Protein AF-A0A3M2F1S0-F1 (afdb_monomer_lite)

Sequence (402 aa):
MYQPVRNQTVLQVATPSKQNGSNERADIARHLLVAPEKCSYERPAGMLGVTILYRRIRRIIRAQSELKNELHALLIQVQPQLVRFCRENFPQWILLLLMKYPTAAKLGRASIKRISAIPFISSARARTLKEEAKNSVGALQDSFTETAISCLARSILEHQKEIDELKKKLIGFWEPRRPFHILISIPAFGKWSAAAFLSEICTIFRFHSGSALVAYSGVDPIEEQSGDMTIRKGISHRGNSEIRAILYPVILAAIKFNPVIREFYTRLRAAGKPHKVAVTAAMNKMLRIVYACMVTEQDFDPEYAKRFSGTDTVVAAADSCAESTTEDAKDFRDTVLPPVTITAPVTRRQARKRRETALTRSLRDQRLTSQRREPTRAGRAAPVPPLLKSWLSLRETASEKT

Secondary structure (DSSP, 8-state):
--PPP--------PPPP---TTTHHHHHHHHHHH-GGG------HHHHHHHHHHHHHHHHHHHHHHHHHHHHHHHHHH-HHHHTT-SS---HHHHHHHHH--SHHHHHHS-HHHHHTSTT--HHHHHHHHHHHHT-------HHHHHHHHHHHHHHHHHHHHHHHHHHHHHHHHTTSHHHHHHHHSTT--HHHHHHHHHHH--GGG-SSHHHHHHHHT-SEEEEEETTEEEEEEE-TTS-HHHHHHHHHHHHHHHHH-HHHHHHHHHHHHTT--HHHHHHHHHHHHHHHHHHHHHHTPPP-TTHHHHHHTHHHHHHHHTTS--S------S-----PPP--------HHHHHHHHHHHHHHHHHHHHHHHHT----------PPPTTHHHHHHHHHTTSS--

pLDDT: mean 74.88, std 23.9, range [23.7, 97.62]

Foldseek 3Di:
DDDDDDPDDDDDDDDDDDDDPVCVVVVVVVVCVVCVPPDPPDQPPVLLVLLVLLVVLVVLVVVLVVLLVVLLVLCCQFPVVCNVVDVPHDDLLNLVCLLQQVGLVSLLPDDLVVSCVRPPAHSVNSVVSNVCSVVDPRNDDDPVSSVSSNVSSVSSVVSVVVSVVSLVVLLVVCVVDLLLQQQVLQQLDDSSLSSSLCSVVVALVSAPALVSQCVQQQLDWDWDDDPPDTDTDHTGPPHDPSNVVSLLSSLVRCCVTPPLLVVQLVVCVVVVHDNVNSSSVSSSVVSRQSSVCRVVSHHDDSCVVVVCVVVVVVVVVVVVPPPDDDDDDPDDPDDPPDPPDPPDPDPPVVVVVVVVVVVVVVVVVVVVVVVVPDDDDDDDDDDDDPVVVVVVVVVVVVPPDD

Radius of gyration: 35.15 Å; chains: 1; bounding box: 82×96×93 Å

Structure (mmCIF, N/CA/C/O backbone):
data_AF-A0A3M2F1S0-F1
#
_entry.id   AF-A0A3M2F1S0-F1
#
loop_
_atom_site.group_PDB
_atom_site.id
_atom_site.type_symbol
_atom_site.label_atom_id
_atom_site.label_alt_id
_atom_site.label_comp_id
_atom_site.label_asym_id
_atom_site.label_entity_id
_atom_site.label_seq_id
_atom_site.pdbx_PDB_ins_code
_atom_site.Cartn_x
_atom_site.Cartn_y
_atom_site.Cartn_z
_atom_site.occupancy
_atom_site.B_iso_or_equiv
_atom_site.auth_seq_id
_atom_site.auth_comp_id
_atom_site.auth_asym_id
_atom_site.auth_atom_id
_atom_site.pdbx_PDB_model_num
ATOM 1 N N . MET A 1 1 ? 12.925 23.290 -21.822 1.00 30.75 1 MET A N 1
ATOM 2 C CA . MET A 1 1 ? 13.580 22.714 -23.014 1.00 30.75 1 MET A CA 1
ATOM 3 C C . MET A 1 1 ? 14.938 22.196 -22.576 1.00 30.75 1 MET A C 1
ATOM 5 O O . MET A 1 1 ? 15.777 23.006 -22.220 1.00 30.75 1 MET A O 1
ATOM 9 N N . TYR A 1 2 ? 15.121 20.881 -22.475 1.00 29.50 2 TYR A N 1
ATOM 10 C CA . TYR A 1 2 ? 16.401 20.277 -22.095 1.00 29.50 2 TYR A CA 1
ATOM 11 C C . TYR A 1 2 ? 16.720 19.236 -23.165 1.00 29.50 2 TYR A C 1
ATOM 13 O O . TYR A 1 2 ? 15.999 18.248 -23.278 1.00 29.50 2 TYR A O 1
ATOM 21 N N . GLN A 1 3 ? 17.712 19.509 -24.011 1.00 23.70 3 GLN A N 1
ATOM 22 C CA . GLN A 1 3 ? 18.195 18.544 -24.998 1.00 23.70 3 GLN A CA 1
ATOM 23 C C . GLN A 1 3 ? 19.346 17.737 -24.383 1.00 23.70 3 GLN A C 1
ATOM 25 O O . GLN A 1 3 ? 20.269 18.348 -23.842 1.00 23.70 3 GLN A O 1
ATOM 30 N N . PRO A 1 4 ? 19.326 16.394 -24.432 1.00 31.53 4 PRO A N 1
ATOM 31 C CA . PRO A 1 4 ? 20.423 15.591 -23.918 1.00 31.53 4 PRO A CA 1
ATOM 32 C C . PRO A 1 4 ? 21.479 15.341 -25.003 1.00 31.53 4 PRO A C 1
ATOM 34 O O . PRO A 1 4 ? 21.177 14.905 -26.115 1.00 31.53 4 PRO A O 1
ATOM 37 N N . VAL A 1 5 ? 22.735 15.597 -24.645 1.00 29.67 5 VAL A N 1
ATOM 38 C CA . VAL A 1 5 ? 23.924 15.307 -25.453 1.00 29.67 5 VAL A CA 1
ATOM 39 C C . VAL A 1 5 ? 24.075 13.787 -25.603 1.00 29.67 5 VAL A C 1
ATOM 41 O O . VAL A 1 5 ? 24.155 13.052 -24.618 1.00 29.67 5 VAL A O 1
ATOM 44 N N . ARG A 1 6 ? 24.084 13.306 -26.853 1.00 27.22 6 ARG A N 1
ATOM 45 C CA . ARG A 1 6 ? 24.353 11.907 -27.221 1.00 27.22 6 ARG A CA 1
ATOM 46 C C . ARG A 1 6 ? 25.853 11.628 -27.107 1.00 27.22 6 ARG A C 1
ATOM 48 O O . ARG A 1 6 ? 26.599 11.965 -28.017 1.00 27.22 6 ARG A O 1
ATOM 55 N N . ASN A 1 7 ? 26.284 10.934 -26.058 1.00 29.55 7 ASN A N 1
ATOM 56 C CA . ASN A 1 7 ? 27.637 10.375 -26.021 1.00 29.55 7 ASN A CA 1
ATOM 57 C C . ASN A 1 7 ? 27.650 8.997 -26.697 1.00 29.55 7 ASN A C 1
ATOM 59 O O . ASN A 1 7 ? 27.386 7.965 -26.080 1.00 29.55 7 ASN A O 1
ATOM 63 N N . GLN A 1 8 ? 27.923 9.008 -28.003 1.00 32.00 8 GLN A N 1
ATOM 64 C CA . GLN A 1 8 ? 28.263 7.837 -28.807 1.00 32.00 8 GLN A CA 1
ATOM 65 C C . GLN A 1 8 ? 29.759 7.544 -28.668 1.00 32.00 8 GLN A C 1
ATOM 67 O O . GLN A 1 8 ? 30.562 8.116 -29.397 1.00 32.00 8 GLN A O 1
ATOM 72 N N . THR A 1 9 ? 30.164 6.654 -27.762 1.00 28.80 9 THR A N 1
ATOM 73 C CA . THR A 1 9 ? 31.431 5.914 -27.925 1.00 28.80 9 THR A CA 1
ATOM 74 C C . THR A 1 9 ? 31.451 4.698 -27.002 1.00 28.80 9 THR A C 1
ATOM 76 O O . THR A 1 9 ? 31.612 4.821 -25.792 1.00 28.80 9 THR A O 1
ATOM 79 N N . VAL A 1 10 ? 31.278 3.502 -27.568 1.00 32.34 10 VAL A N 1
ATOM 80 C CA . VAL A 1 10 ? 31.532 2.233 -26.870 1.00 32.34 10 VAL A CA 1
ATOM 81 C C . VAL A 1 10 ? 32.625 1.510 -27.645 1.00 32.34 10 VAL A C 1
ATOM 83 O O . VAL A 1 10 ? 32.354 0.825 -28.625 1.00 32.34 10 VAL A O 1
ATOM 86 N N . LEU A 1 11 ? 33.870 1.703 -27.211 1.00 27.50 11 LEU A N 1
ATOM 87 C CA . LEU A 1 11 ? 34.992 0.846 -27.583 1.00 27.50 11 LEU A CA 1
ATOM 88 C C . LEU A 1 11 ? 35.049 -0.343 -26.617 1.00 27.50 11 LEU A C 1
ATOM 90 O O . LEU A 1 11 ? 34.961 -0.179 -25.397 1.00 27.50 11 LEU A O 1
ATOM 94 N N . GLN A 1 12 ? 35.178 -1.538 -27.194 1.00 37.41 12 GLN A N 1
ATOM 95 C CA . GLN A 1 12 ? 35.422 -2.803 -26.506 1.00 37.41 12 GLN A CA 1
ATOM 96 C C . GLN A 1 12 ? 36.679 -2.703 -25.634 1.00 37.41 12 GLN A C 1
ATOM 98 O O . GLN A 1 12 ? 37.753 -2.396 -26.142 1.00 37.41 12 GLN A O 1
ATOM 103 N N . VAL A 1 13 ? 36.573 -3.016 -24.339 1.00 29.27 13 VAL A N 1
ATOM 104 C CA . VAL A 1 13 ? 37.748 -3.294 -23.499 1.00 29.27 13 VAL A CA 1
ATOM 105 C C . VAL A 1 13 ? 37.464 -4.522 -22.640 1.00 29.27 13 VAL A C 1
ATOM 107 O O . VAL A 1 13 ? 36.445 -4.604 -21.955 1.00 29.27 13 VAL A O 1
ATOM 110 N N . ALA A 1 14 ? 38.367 -5.495 -22.745 1.00 29.36 14 ALA A N 1
ATOM 111 C CA . ALA A 1 14 ? 38.316 -6.809 -22.128 1.00 29.36 14 ALA A CA 1
ATOM 112 C C . ALA A 1 14 ? 38.226 -6.749 -20.593 1.00 29.36 14 ALA A C 1
ATOM 114 O O . ALA A 1 14 ? 38.975 -6.034 -19.931 1.00 29.36 14 ALA A O 1
ATOM 115 N N . THR A 1 15 ? 37.333 -7.556 -20.019 1.00 30.38 15 THR A N 1
ATOM 116 C CA . THR A 1 15 ? 37.289 -7.826 -18.576 1.00 30.38 15 THR A CA 1
ATOM 117 C C . THR A 1 15 ? 38.458 -8.734 -18.173 1.00 30.38 15 THR A C 1
ATOM 119 O O . THR A 1 15 ? 38.636 -9.773 -18.816 1.00 30.38 15 THR A O 1
ATOM 122 N N . PRO A 1 16 ? 39.228 -8.420 -17.114 1.00 31.53 16 PRO A N 1
ATOM 123 C CA . PRO A 1 16 ? 40.319 -9.280 -16.667 1.00 31.53 16 PRO A CA 1
ATOM 124 C C . PRO A 1 16 ? 39.788 -10.590 -16.062 1.00 31.53 16 PRO A C 1
ATOM 126 O O . PRO A 1 16 ? 38.737 -10.640 -15.421 1.00 31.53 16 PRO A O 1
ATOM 129 N N . SER A 1 17 ? 40.522 -11.674 -16.313 1.00 32.72 17 SER A N 1
ATOM 130 C CA . SER A 1 17 ? 40.186 -13.052 -15.951 1.00 32.72 17 SER A CA 1
ATOM 131 C C . SER A 1 17 ? 40.173 -13.309 -14.437 1.00 32.72 17 SER A C 1
ATOM 133 O O . SER A 1 17 ? 41.079 -12.891 -13.721 1.00 32.72 17 SER A O 1
ATOM 135 N N . LYS A 1 18 ? 39.182 -14.093 -13.987 1.00 42.81 18 LYS A N 1
ATOM 136 C CA . LYS A 1 18 ? 38.964 -14.581 -12.612 1.00 42.81 18 LYS A CA 1
ATOM 137 C C . LYS A 1 18 ? 40.191 -15.299 -12.018 1.00 42.81 18 LYS A C 1
ATOM 139 O O . LYS A 1 18 ? 40.391 -16.474 -12.321 1.00 42.81 18 LYS A O 1
ATOM 144 N N . GLN A 1 19 ? 40.925 -14.669 -11.095 1.00 35.66 19 GLN A N 1
ATOM 145 C CA . GLN A 1 19 ? 41.712 -15.365 -10.062 1.00 35.66 19 GLN A CA 1
ATOM 146 C C . GLN A 1 19 ? 41.721 -14.578 -8.730 1.00 35.66 19 GLN A C 1
ATOM 148 O O . GLN A 1 19 ? 42.101 -13.415 -8.688 1.00 35.66 19 GLN A O 1
ATOM 153 N N . ASN A 1 20 ? 41.367 -15.276 -7.641 1.00 37.38 20 ASN A N 1
ATOM 154 C CA . ASN A 1 20 ? 41.514 -14.932 -6.212 1.00 37.38 20 ASN A CA 1
ATOM 155 C C . ASN A 1 20 ? 40.611 -13.829 -5.604 1.00 37.38 20 ASN A C 1
ATOM 157 O O . ASN A 1 20 ? 40.933 -12.643 -5.572 1.00 37.38 20 ASN A O 1
ATOM 161 N N . GLY A 1 21 ? 39.537 -14.272 -4.934 1.00 45.00 21 GLY A N 1
ATOM 162 C CA . GLY A 1 21 ? 38.494 -13.453 -4.292 1.00 45.00 21 GLY A CA 1
ATOM 163 C C . GLY A 1 21 ? 38.884 -12.563 -3.097 1.00 45.00 21 GLY A C 1
ATOM 164 O O . GLY A 1 21 ? 37.991 -11.982 -2.484 1.00 45.00 21 GLY A O 1
ATOM 165 N N . SER A 1 22 ? 40.170 -12.415 -2.748 1.00 45.88 22 SER A N 1
ATOM 166 C CA . SER A 1 22 ? 40.617 -11.366 -1.806 1.00 45.88 22 SER A CA 1
ATOM 167 C C . SER A 1 22 ? 41.151 -10.119 -2.522 1.00 45.88 22 SER A C 1
ATOM 169 O O . SER A 1 22 ? 41.018 -9.020 -1.986 1.00 45.88 22 SER A O 1
ATOM 171 N N . ASN A 1 23 ? 41.680 -10.267 -3.742 1.00 51.41 23 ASN A N 1
ATOM 172 C CA . ASN A 1 23 ? 42.162 -9.150 -4.558 1.00 51.41 23 ASN A CA 1
ATOM 173 C C . ASN A 1 23 ? 41.047 -8.503 -5.381 1.00 51.41 23 ASN A C 1
ATOM 175 O O . ASN A 1 23 ? 41.140 -7.321 -5.672 1.00 51.41 23 ASN A O 1
ATOM 179 N N . GLU A 1 24 ? 39.940 -9.203 -5.647 1.00 52.03 24 GLU A N 1
ATOM 180 C CA . GLU A 1 24 ? 38.821 -8.659 -6.434 1.00 52.03 24 GLU A CA 1
ATOM 181 C C . GLU A 1 24 ? 38.264 -7.350 -5.864 1.00 52.03 24 GLU A C 1
ATOM 183 O O . GLU A 1 24 ? 37.972 -6.426 -6.611 1.00 52.03 24 GLU A O 1
ATOM 188 N N . ARG A 1 25 ? 38.151 -7.218 -4.536 1.00 48.34 25 ARG A N 1
ATOM 189 C CA . ARG A 1 25 ? 37.677 -5.966 -3.919 1.00 48.34 25 ARG A CA 1
ATOM 190 C C . ARG A 1 25 ? 38.684 -4.833 -4.081 1.00 48.34 25 ARG A C 1
ATOM 192 O O . ARG A 1 25 ? 38.276 -3.702 -4.326 1.00 48.34 25 ARG A O 1
ATOM 199 N N . ALA A 1 26 ? 39.972 -5.138 -3.942 1.00 63.28 26 ALA A N 1
ATOM 200 C CA . ALA A 1 26 ? 41.049 -4.171 -4.115 1.00 63.28 26 ALA A CA 1
ATOM 201 C C . ALA A 1 26 ? 41.192 -3.759 -5.584 1.00 63.28 26 ALA A C 1
ATOM 203 O O . ALA A 1 26 ? 41.406 -2.588 -5.865 1.00 63.28 26 ALA A O 1
ATOM 204 N N . ASP A 1 27 ? 40.997 -4.686 -6.516 1.00 62.75 27 ASP A N 1
ATOM 205 C CA . ASP A 1 27 ? 41.096 -4.445 -7.951 1.00 62.75 27 ASP A CA 1
ATOM 206 C C . ASP A 1 27 ? 39.855 -3.733 -8.492 1.00 62.75 27 ASP A C 1
ATOM 208 O O . ASP A 1 27 ? 39.990 -2.823 -9.304 1.00 62.75 27 ASP A O 1
ATOM 212 N N . ILE A 1 28 ? 38.657 -4.033 -7.973 1.00 65.25 28 ILE A N 1
ATOM 213 C CA . ILE A 1 28 ? 37.450 -3.231 -8.220 1.00 65.25 28 ILE A CA 1
ATOM 214 C C . ILE A 1 28 ? 37.633 -1.821 -7.646 1.00 65.25 28 ILE A C 1
ATOM 216 O O . ILE A 1 28 ? 37.338 -0.850 -8.334 1.00 65.25 28 ILE A O 1
ATOM 220 N N . ALA A 1 29 ? 38.147 -1.680 -6.419 1.00 66.44 29 ALA A N 1
ATOM 221 C CA . ALA A 1 29 ? 38.406 -0.370 -5.820 1.00 66.44 29 ALA A CA 1
ATOM 222 C C . ALA A 1 29 ? 39.455 0.429 -6.614 1.00 66.44 29 ALA A C 1
ATOM 224 O O . ALA A 1 29 ? 39.229 1.597 -6.911 1.00 66.44 29 ALA A O 1
ATOM 225 N N . ARG A 1 30 ? 40.558 -0.203 -7.036 1.00 70.12 30 ARG A N 1
ATOM 226 C CA . ARG A 1 30 ? 41.565 0.401 -7.926 1.00 70.12 30 ARG A CA 1
ATOM 227 C C . ARG A 1 30 ? 40.962 0.783 -9.271 1.00 70.12 30 ARG A C 1
ATOM 229 O O . ARG A 1 30 ? 41.201 1.887 -9.738 1.00 70.12 30 ARG A O 1
ATOM 236 N N . HIS A 1 31 ? 40.140 -0.076 -9.870 1.00 69.19 31 HIS A N 1
ATOM 237 C CA . HIS A 1 31 ? 39.463 0.234 -11.126 1.00 69.19 31 HIS A CA 1
ATOM 238 C C . HIS A 1 31 ? 38.516 1.436 -10.974 1.00 69.19 31 HIS A C 1
ATOM 240 O O . HIS A 1 31 ? 38.506 2.309 -11.842 1.00 69.19 31 HIS A O 1
ATOM 246 N N . LEU A 1 32 ? 37.759 1.519 -9.878 1.00 65.38 32 LEU A N 1
ATOM 247 C CA . LEU A 1 32 ? 36.879 2.657 -9.592 1.00 65.38 32 LEU A CA 1
ATOM 248 C C . LEU A 1 32 ? 37.662 3.960 -9.365 1.00 65.38 32 LEU A C 1
ATOM 250 O O . LEU A 1 32 ? 37.178 5.021 -9.744 1.00 65.38 32 LEU A O 1
ATOM 254 N N . LEU A 1 33 ? 38.871 3.881 -8.797 1.00 71.25 33 LEU A N 1
ATOM 255 C CA . LEU A 1 33 ? 39.769 5.029 -8.617 1.00 71.25 33 LEU A CA 1
ATOM 256 C C . LEU A 1 33 ? 40.434 5.480 -9.929 1.00 71.25 33 LEU A C 1
ATOM 258 O O . LEU A 1 33 ? 40.640 6.672 -10.122 1.00 71.25 33 LEU A O 1
ATOM 262 N N . VAL A 1 34 ? 40.763 4.544 -10.826 1.00 73.25 34 VAL A N 1
ATOM 263 C CA . VAL A 1 34 ? 41.435 4.819 -12.113 1.00 73.25 34 VAL A CA 1
ATOM 264 C C . VAL A 1 34 ? 40.452 5.276 -13.199 1.00 73.25 34 VAL A C 1
ATOM 266 O O . VAL A 1 34 ? 40.837 6.009 -14.103 1.00 73.25 34 VAL A O 1
ATOM 269 N N . ALA A 1 35 ? 39.179 4.879 -13.118 1.00 59.12 35 ALA A N 1
ATOM 270 C CA . ALA A 1 35 ? 38.134 5.262 -14.071 1.00 59.12 35 ALA A CA 1
ATOM 271 C C . ALA A 1 35 ? 36.944 5.967 -13.380 1.00 59.12 35 ALA A C 1
ATOM 273 O O . ALA A 1 35 ? 35.818 5.456 -13.442 1.00 59.12 35 ALA A O 1
ATOM 274 N N . PRO A 1 36 ? 37.153 7.140 -12.745 1.00 52.19 36 PRO A N 1
ATOM 275 C CA . PRO A 1 36 ? 36.093 7.863 -12.034 1.00 52.19 36 PRO A CA 1
ATOM 276 C C . PRO A 1 36 ? 34.950 8.306 -12.964 1.00 52.19 36 PRO A C 1
ATOM 278 O O . PRO A 1 36 ? 33.808 8.440 -12.528 1.00 52.19 36 PRO A O 1
ATOM 281 N N . GLU A 1 37 ? 35.222 8.458 -14.263 1.00 50.94 37 GLU A N 1
ATOM 282 C CA . GLU A 1 37 ? 34.259 8.951 -15.254 1.00 50.94 37 GLU A CA 1
ATOM 283 C C . GLU A 1 37 ? 33.132 7.960 -15.597 1.00 50.94 37 GLU A C 1
ATOM 285 O O . GLU A 1 37 ? 32.103 8.359 -16.137 1.00 50.94 37 GLU A O 1
ATOM 290 N N . LYS A 1 38 ? 33.277 6.662 -15.287 1.00 50.56 38 LYS A N 1
ATOM 291 C CA . LYS A 1 38 ? 32.332 5.626 -15.757 1.00 50.56 38 LYS A CA 1
ATOM 292 C C . LYS A 1 38 ? 31.234 5.253 -14.762 1.00 50.56 38 LYS A C 1
ATOM 294 O O . LYS A 1 38 ? 30.346 4.476 -15.109 1.00 50.56 38 LYS A O 1
ATOM 299 N N . CYS A 1 39 ? 31.259 5.789 -13.542 1.00 46.19 39 CYS A N 1
ATOM 300 C CA . CYS A 1 39 ? 30.258 5.472 -12.522 1.00 46.19 39 CYS A CA 1
ATOM 301 C C . CYS A 1 39 ? 29.799 6.714 -11.748 1.00 46.19 39 CYS A C 1
ATOM 303 O O . CYS A 1 39 ? 29.724 6.707 -10.520 1.00 46.19 39 CYS A O 1
ATOM 305 N N . SER A 1 40 ? 29.447 7.790 -12.452 1.00 42.00 40 SER A N 1
ATOM 306 C CA . SER A 1 40 ? 28.676 8.873 -11.842 1.00 42.00 40 SER A CA 1
ATOM 307 C C . SER A 1 40 ? 27.230 8.404 -11.647 1.00 42.00 40 SER A C 1
ATOM 309 O O . SER A 1 40 ? 26.343 8.562 -12.481 1.00 42.00 40 SER A O 1
ATOM 311 N N . TYR A 1 41 ? 26.961 7.789 -10.494 1.00 53.81 41 TYR A N 1
ATOM 312 C CA . TYR A 1 41 ? 25.603 7.461 -10.045 1.00 53.81 41 TYR A CA 1
ATOM 313 C C . TYR A 1 41 ? 24.877 8.714 -9.515 1.00 53.81 41 TYR A C 1
ATOM 315 O O . TYR A 1 41 ? 24.120 8.644 -8.542 1.00 53.81 41 TYR A O 1
ATOM 323 N N . GLU A 1 42 ? 25.115 9.876 -10.124 1.00 54.62 42 GLU A N 1
ATOM 324 C CA . GLU A 1 42 ? 24.559 11.139 -9.665 1.00 54.62 42 GLU A CA 1
ATOM 325 C C . GLU A 1 42 ? 23.055 11.144 -9.919 1.00 54.62 42 GLU A C 1
ATOM 327 O O . GLU A 1 42 ? 22.565 11.115 -11.049 1.00 54.62 42 GLU A O 1
ATOM 332 N N . ARG A 1 43 ? 22.283 11.136 -8.827 1.00 60.00 43 ARG A N 1
ATOM 333 C CA . ARG A 1 43 ? 20.874 11.497 -8.925 1.00 60.00 43 ARG A CA 1
ATOM 334 C C . ARG A 1 43 ? 20.837 12.989 -9.237 1.00 60.00 43 ARG A C 1
ATOM 336 O O . ARG A 1 43 ? 21.394 13.744 -8.442 1.00 60.00 43 ARG A O 1
ATOM 343 N N . PRO A 1 44 ? 20.181 13.426 -10.325 1.00 62.25 44 PRO A N 1
ATOM 344 C CA . PRO A 1 44 ? 20.077 14.847 -10.617 1.00 62.25 44 PRO A CA 1
ATOM 345 C C . PRO A 1 44 ? 19.468 15.545 -9.398 1.00 62.25 44 PRO A C 1
ATOM 347 O O . PRO A 1 44 ? 18.399 15.143 -8.927 1.00 62.25 44 PRO A O 1
ATOM 350 N N . ALA A 1 45 ? 20.167 16.548 -8.858 1.00 59.53 45 ALA A N 1
ATOM 351 C CA . ALA A 1 45 ? 19.854 17.155 -7.562 1.00 59.53 45 ALA A CA 1
ATOM 352 C C . ALA A 1 45 ? 18.385 17.616 -7.459 1.00 59.53 45 ALA A C 1
ATOM 354 O O . ALA A 1 45 ? 17.750 17.456 -6.416 1.00 59.53 45 ALA A O 1
ATOM 355 N N . GLY A 1 46 ? 17.799 18.064 -8.577 1.00 67.56 46 GLY A N 1
ATOM 356 C CA . GLY A 1 46 ? 16.394 18.476 -8.667 1.00 67.56 46 GLY A CA 1
ATOM 357 C C . GLY A 1 46 ? 15.354 17.367 -8.438 1.00 67.56 46 GLY A C 1
ATOM 358 O O . GLY A 1 46 ? 14.195 17.677 -8.178 1.00 67.56 46 GLY A O 1
ATOM 359 N N . MET A 1 47 ? 15.732 16.083 -8.495 1.00 77.38 47 MET A N 1
ATOM 360 C CA . MET A 1 47 ? 14.821 14.943 -8.287 1.00 77.38 47 MET A CA 1
ATOM 361 C C . MET A 1 47 ? 15.061 14.187 -6.972 1.00 77.38 47 MET A C 1
ATOM 363 O O . MET A 1 47 ? 14.324 13.258 -6.653 1.00 77.38 47 MET A O 1
ATOM 367 N N . LEU A 1 48 ? 16.043 14.580 -6.155 1.00 82.81 48 LEU A N 1
ATOM 368 C CA . LEU A 1 48 ? 16.285 13.910 -4.871 1.00 82.81 48 LEU A CA 1
ATOM 369 C C . LEU A 1 48 ? 15.108 14.100 -3.894 1.00 82.81 48 LEU A C 1
ATOM 371 O O . LEU A 1 48 ? 14.740 13.180 -3.158 1.00 82.81 48 LEU A O 1
ATOM 375 N N . GLY A 1 49 ? 14.484 15.283 -3.918 1.00 89.75 49 GLY A N 1
ATOM 376 C CA . GLY A 1 49 ? 13.382 15.643 -3.023 1.00 89.75 49 GLY A CA 1
ATOM 377 C C . GLY A 1 49 ? 12.170 14.713 -3.140 1.00 89.75 49 GLY A C 1
ATOM 378 O O . GLY A 1 49 ? 11.575 14.349 -2.125 1.00 89.75 49 GLY A O 1
ATOM 379 N N . VAL A 1 50 ? 11.842 14.248 -4.351 1.00 92.38 50 VAL A N 1
ATOM 380 C CA . VAL A 1 50 ? 10.722 13.312 -4.553 1.00 92.38 50 VAL A CA 1
ATOM 381 C C . VAL A 1 50 ? 11.022 11.922 -4.003 1.00 92.38 50 VAL A C 1
ATOM 383 O O . VAL A 1 50 ? 10.141 11.316 -3.392 1.00 92.38 50 VAL A O 1
ATOM 386 N N . THR A 1 51 ? 12.267 11.441 -4.108 1.00 92.50 51 THR A N 1
ATOM 387 C CA . THR A 1 51 ? 12.662 10.186 -3.455 1.00 92.50 51 THR A CA 1
ATOM 388 C C . THR A 1 51 ? 12.574 10.302 -1.934 1.00 92.50 51 THR A C 1
ATOM 390 O O . THR A 1 51 ? 12.069 9.396 -1.271 1.00 92.50 51 THR A O 1
ATOM 393 N N . ILE A 1 52 ? 13.038 11.420 -1.362 1.00 93.06 52 ILE A N 1
ATOM 394 C CA . ILE A 1 52 ? 12.973 11.668 0.088 1.00 93.06 52 ILE A CA 1
ATOM 395 C C . ILE A 1 52 ? 11.518 11.663 0.565 1.00 93.06 52 ILE A C 1
ATOM 397 O O . ILE A 1 52 ? 11.198 10.989 1.549 1.00 93.06 52 ILE A O 1
ATOM 401 N N . LEU A 1 53 ? 10.634 12.361 -0.153 1.00 94.88 53 LEU A N 1
ATOM 402 C CA . LEU A 1 53 ? 9.209 12.418 0.159 1.00 94.88 53 LEU A CA 1
ATOM 403 C C . LEU A 1 53 ? 8.555 11.032 0.076 1.00 94.88 53 LEU A C 1
ATOM 405 O O . LEU A 1 53 ? 7.890 10.613 1.022 1.00 94.88 53 LEU A O 1
ATOM 409 N N . TYR A 1 54 ? 8.800 10.273 -0.996 1.00 95.88 54 TYR A N 1
ATOM 410 C CA . TYR A 1 54 ? 8.300 8.902 -1.120 1.00 95.88 54 TYR A CA 1
ATOM 411 C C . TYR A 1 54 ? 8.770 8.011 0.046 1.00 95.88 54 TYR A C 1
ATOM 413 O O . TYR A 1 54 ? 7.962 7.335 0.689 1.00 95.88 54 TYR A O 1
ATOM 421 N N . ARG A 1 55 ? 10.058 8.063 0.403 1.00 94.69 55 ARG A N 1
ATOM 422 C CA . ARG A 1 55 ? 10.604 7.296 1.536 1.00 94.69 55 ARG A CA 1
ATOM 423 C C . ARG A 1 55 ? 10.058 7.752 2.886 1.00 94.69 55 ARG A C 1
ATOM 425 O O . ARG A 1 55 ? 9.957 6.942 3.807 1.00 94.69 55 ARG A O 1
ATOM 432 N N . ARG A 1 56 ? 9.702 9.030 3.041 1.00 95.94 56 ARG A N 1
ATOM 433 C CA . ARG A 1 56 ? 8.979 9.526 4.223 1.00 95.94 56 ARG A CA 1
ATOM 434 C C . ARG A 1 56 ? 7.583 8.913 4.295 1.00 95.94 56 ARG A C 1
ATOM 436 O O . ARG A 1 56 ? 7.266 8.331 5.327 1.00 95.94 56 ARG A O 1
ATOM 443 N N . ILE A 1 57 ? 6.815 8.934 3.203 1.00 96.75 57 ILE A N 1
ATOM 444 C CA . ILE A 1 57 ? 5.491 8.288 3.133 1.00 96.75 57 ILE A CA 1
ATOM 445 C C . ILE A 1 57 ? 5.594 6.810 3.528 1.00 96.75 57 ILE A C 1
ATOM 447 O O . ILE A 1 57 ? 4.809 6.319 4.335 1.00 96.75 57 ILE A O 1
ATOM 451 N N . ARG A 1 58 ? 6.603 6.093 3.019 1.00 95.88 58 ARG A N 1
ATOM 452 C CA . ARG A 1 58 ? 6.827 4.678 3.352 1.00 95.88 58 ARG A CA 1
ATOM 453 C C . ARG A 1 58 ? 7.113 4.444 4.834 1.00 95.88 58 ARG A C 1
ATOM 455 O O . ARG A 1 58 ? 6.623 3.461 5.380 1.00 95.88 58 ARG A O 1
ATOM 462 N N . ARG A 1 59 ? 7.854 5.339 5.491 1.00 96.06 59 ARG A N 1
ATOM 463 C CA . ARG A 1 59 ? 8.077 5.281 6.945 1.00 96.06 59 ARG A CA 1
ATOM 464 C C . ARG A 1 59 ? 6.788 5.517 7.731 1.00 96.06 59 ARG A C 1
ATOM 466 O O . ARG A 1 59 ? 6.511 4.747 8.639 1.00 96.06 59 ARG A O 1
ATOM 473 N N . ILE A 1 60 ? 5.980 6.502 7.335 1.00 96.56 60 ILE A N 1
ATOM 474 C CA . ILE A 1 60 ? 4.684 6.794 7.976 1.00 96.56 60 ILE A CA 1
ATOM 475 C C . ILE A 1 60 ? 3.731 5.598 7.833 1.00 96.56 60 ILE A C 1
ATOM 477 O O . ILE A 1 60 ? 3.076 5.220 8.795 1.00 96.56 60 ILE A O 1
ATOM 481 N N . ILE A 1 61 ? 3.701 4.934 6.670 1.00 95.44 61 ILE A N 1
ATOM 482 C CA . ILE A 1 61 ? 2.898 3.714 6.463 1.00 95.44 61 ILE A CA 1
ATOM 483 C C . ILE A 1 61 ? 3.338 2.581 7.407 1.00 95.44 61 ILE A C 1
ATOM 485 O O . ILE A 1 61 ? 2.488 1.884 7.964 1.00 95.44 61 ILE A O 1
ATOM 489 N N . ARG A 1 62 ? 4.652 2.382 7.592 1.00 94.62 62 ARG A N 1
ATOM 490 C CA . ARG A 1 62 ? 5.175 1.368 8.528 1.00 94.62 62 ARG A CA 1
ATOM 491 C C . ARG A 1 62 ? 4.796 1.701 9.973 1.00 94.62 62 ARG A C 1
ATOM 493 O O . ARG A 1 62 ? 4.181 0.861 10.618 1.00 94.62 62 ARG A O 1
ATOM 500 N N . ALA A 1 63 ? 5.029 2.940 10.411 1.00 94.75 63 ALA A N 1
ATOM 501 C CA . ALA A 1 63 ? 4.630 3.414 11.738 1.00 94.75 63 ALA A CA 1
ATOM 502 C C . ALA A 1 63 ? 3.116 3.263 11.974 1.00 94.75 63 ALA A C 1
ATOM 504 O O . ALA A 1 63 ? 2.688 2.766 13.008 1.00 94.75 63 ALA A O 1
ATOM 505 N N . GLN A 1 64 ? 2.278 3.587 10.982 1.00 94.94 64 GLN A N 1
ATOM 506 C CA . GLN A 1 64 ? 0.830 3.382 11.088 1.00 94.94 64 GLN A CA 1
ATOM 507 C C . GLN A 1 64 ? 0.468 1.896 11.253 1.00 94.94 64 GLN A C 1
ATOM 509 O O . GLN A 1 64 ? -0.495 1.569 11.942 1.00 94.94 64 GLN A O 1
ATOM 514 N N . SER A 1 65 ? 1.218 0.991 10.620 1.00 93.81 65 SER A N 1
ATOM 515 C CA . SER A 1 65 ? 0.989 -0.453 10.738 1.00 93.81 65 SER A CA 1
ATOM 516 C C . SER A 1 65 ? 1.335 -0.952 12.144 1.00 93.81 65 SER A C 1
ATOM 518 O O . SER A 1 65 ? 0.593 -1.753 12.704 1.00 93.81 65 SER A O 1
ATOM 520 N N . GLU A 1 66 ? 2.407 -0.427 12.738 1.00 94.62 66 GLU A N 1
ATOM 521 C CA . GLU A 1 66 ? 2.795 -0.688 14.131 1.00 94.62 66 GLU A CA 1
ATOM 522 C C . GLU A 1 66 ? 1.719 -0.193 15.108 1.00 94.62 66 GLU A C 1
ATOM 524 O O . GLU A 1 66 ? 1.224 -0.982 15.911 1.00 94.62 66 GLU A O 1
ATOM 529 N N . LEU A 1 67 ? 1.248 1.051 14.953 1.00 94.75 67 LEU A N 1
ATOM 530 C CA . LEU A 1 67 ? 0.164 1.614 15.773 1.00 94.75 67 LEU A CA 1
ATOM 531 C C . LEU A 1 67 ? -1.137 0.805 15.670 1.00 94.75 67 LEU A C 1
ATOM 533 O O . LEU A 1 67 ? -1.840 0.613 16.660 1.00 94.75 67 LEU A O 1
ATOM 537 N N . LYS A 1 68 ? -1.479 0.319 14.470 1.00 94.31 68 LYS A N 1
ATOM 538 C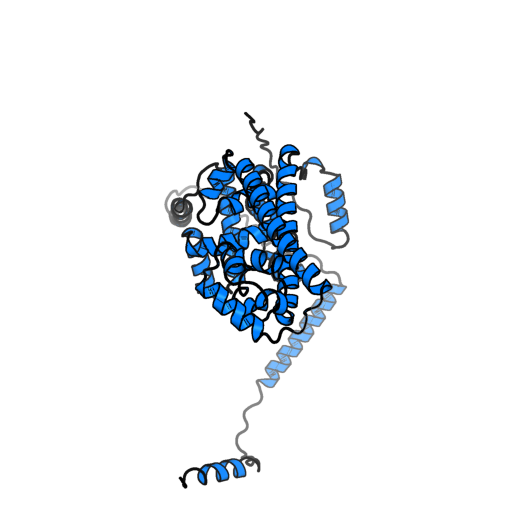 CA . LYS A 1 68 ? -2.656 -0.540 14.261 1.00 94.31 68 LYS A CA 1
ATOM 539 C C . LYS A 1 68 ? -2.511 -1.879 14.978 1.00 94.31 68 LYS A C 1
ATOM 541 O O . LYS A 1 68 ? -3.486 -2.348 15.558 1.00 94.31 68 LYS A O 1
ATOM 546 N N . ASN A 1 69 ? -1.324 -2.482 14.947 1.00 93.62 69 ASN A N 1
ATOM 547 C CA . ASN A 1 69 ? -1.060 -3.743 15.637 1.00 93.62 69 ASN A CA 1
ATOM 548 C C . ASN A 1 69 ? -1.139 -3.571 17.158 1.00 93.62 69 ASN A C 1
ATOM 550 O O . ASN A 1 69 ? -1.769 -4.387 17.830 1.00 93.62 69 ASN A O 1
ATOM 554 N N . GLU A 1 70 ? -0.568 -2.487 17.684 1.00 94.44 70 GLU A N 1
ATOM 555 C CA . GLU A 1 70 ? -0.653 -2.132 19.102 1.00 94.44 70 GLU A CA 1
ATOM 556 C C . GLU A 1 70 ? -2.109 -1.906 19.534 1.00 94.44 70 GLU A C 1
ATOM 558 O O . GLU A 1 70 ? -2.586 -2.522 20.490 1.00 94.44 70 GLU A O 1
ATOM 563 N N . LEU A 1 71 ? -2.862 -1.109 18.767 1.00 94.75 71 LEU A N 1
ATOM 564 C CA . LEU A 1 71 ? -4.278 -0.875 19.030 1.00 94.75 71 LEU A CA 1
ATOM 565 C C . LEU A 1 71 ? -5.086 -2.176 18.977 1.00 94.75 71 LEU A C 1
ATOM 567 O O . LEU A 1 71 ? -5.960 -2.384 19.814 1.00 94.75 71 LEU A O 1
ATOM 571 N N . HIS A 1 72 ? -4.803 -3.062 18.020 1.00 93.56 72 HIS A N 1
ATOM 572 C CA . HIS A 1 72 ? -5.481 -4.352 17.909 1.00 93.56 72 HIS A CA 1
ATOM 573 C C . HIS A 1 72 ? -5.216 -5.241 19.132 1.00 93.56 72 HIS A C 1
ATOM 575 O O . HIS A 1 72 ? -6.144 -5.870 19.638 1.00 93.56 72 HIS A O 1
ATOM 581 N N . ALA A 1 73 ? -3.977 -5.272 19.633 1.00 92.88 73 ALA A N 1
ATOM 582 C CA . ALA A 1 73 ? -3.617 -6.035 20.827 1.00 92.88 73 ALA A CA 1
ATOM 583 C C . ALA A 1 73 ? -4.360 -5.533 22.079 1.00 92.88 73 ALA A C 1
ATOM 585 O O . ALA A 1 73 ? -4.907 -6.340 22.833 1.00 92.88 73 ALA A O 1
ATOM 586 N N . LEU A 1 74 ? -4.449 -4.211 22.264 1.00 93.06 74 LEU A N 1
ATOM 587 C CA . LEU A 1 74 ? -5.200 -3.606 23.370 1.00 93.06 74 LEU A CA 1
ATOM 588 C C . LEU A 1 74 ? -6.715 -3.799 23.224 1.00 93.06 74 LEU A C 1
ATOM 590 O O . LEU A 1 74 ? -7.413 -4.038 24.210 1.00 93.06 74 LEU A O 1
ATOM 594 N N . LEU A 1 75 ? -7.236 -3.747 21.995 1.00 92.44 75 LEU A N 1
ATOM 595 C CA . LEU A 1 75 ? -8.668 -3.870 21.726 1.00 92.44 75 LEU A CA 1
ATOM 596 C C . LEU A 1 75 ? -9.231 -5.225 22.170 1.00 92.44 75 LEU A C 1
ATOM 598 O O . LEU A 1 75 ? -10.367 -5.278 22.631 1.00 92.44 75 LEU A O 1
ATOM 602 N N . ILE A 1 76 ? -8.442 -6.300 22.091 1.00 92.38 76 ILE A N 1
ATOM 603 C CA . ILE A 1 76 ? -8.843 -7.632 22.572 1.00 92.38 76 ILE A CA 1
ATOM 604 C C . ILE A 1 76 ? -9.138 -7.610 24.080 1.00 92.38 76 ILE A C 1
ATOM 606 O O . ILE A 1 76 ? -10.085 -8.253 24.526 1.00 92.38 76 ILE A O 1
ATOM 610 N N . GLN A 1 77 ? -8.360 -6.852 24.856 1.00 91.94 77 GLN A N 1
ATOM 611 C CA . GLN A 1 77 ? -8.479 -6.796 26.317 1.00 91.94 77 GLN A CA 1
ATOM 612 C C . GLN A 1 77 ? -9.513 -5.771 26.791 1.00 91.94 77 GLN A C 1
ATOM 614 O O . GLN A 1 77 ? -10.114 -5.953 27.847 1.00 91.94 77 GLN A O 1
ATOM 619 N N . VAL A 1 78 ? -9.723 -4.697 26.026 1.00 91.88 78 VAL A N 1
ATOM 620 C CA . VAL A 1 78 ? -10.618 -3.594 26.407 1.00 91.88 78 VAL A CA 1
ATOM 621 C C . VAL A 1 78 ? -12.024 -3.755 25.832 1.00 91.88 78 VAL A C 1
ATOM 623 O O . VAL A 1 78 ? -13.006 -3.456 26.511 1.00 91.88 78 VAL A O 1
ATOM 626 N N . GLN A 1 79 ? -12.134 -4.193 24.574 1.00 91.00 79 GLN A N 1
ATOM 627 C CA . GLN A 1 79 ? -13.402 -4.259 23.849 1.00 91.00 79 GLN A CA 1
ATOM 628 C C . GLN A 1 79 ? -13.389 -5.344 22.745 1.00 91.00 79 GLN A C 1
ATOM 630 O O . GLN A 1 79 ? -13.390 -5.029 21.544 1.00 91.00 79 GLN A O 1
ATOM 635 N N . PRO A 1 80 ? -13.404 -6.638 23.122 1.00 91.06 80 PRO A N 1
ATOM 636 C CA . PRO A 1 80 ? -13.266 -7.763 22.189 1.00 91.06 80 PRO A CA 1
ATOM 637 C C . PRO A 1 80 ? -14.354 -7.823 21.100 1.00 91.06 80 PRO A C 1
ATOM 639 O O . PRO A 1 80 ? -14.094 -8.233 19.970 1.00 91.06 80 PRO A O 1
ATOM 642 N N . GLN A 1 81 ? -15.568 -7.347 21.376 1.00 90.88 81 GLN A N 1
ATOM 643 C CA . GLN A 1 81 ? -16.675 -7.266 20.414 1.00 90.88 81 GLN A CA 1
ATOM 644 C C . GLN A 1 81 ? -16.402 -6.334 19.225 1.00 90.88 81 GLN A C 1
ATOM 646 O O . GLN A 1 81 ? -17.048 -6.477 18.183 1.00 90.88 81 GLN A O 1
ATOM 651 N N . LEU A 1 82 ? -15.468 -5.381 19.341 1.00 91.19 82 LEU A N 1
ATOM 652 C CA . LEU A 1 82 ? -15.096 -4.515 18.218 1.00 91.19 82 LEU A CA 1
ATOM 653 C C . LEU A 1 82 ? -14.081 -5.173 17.276 1.00 91.19 82 LEU A C 1
ATOM 655 O O . LEU A 1 82 ? -14.036 -4.811 16.101 1.00 91.19 82 LEU A O 1
ATOM 659 N N . VAL A 1 83 ? -13.335 -6.180 17.740 1.00 91.25 83 VAL A N 1
ATOM 660 C CA . VAL A 1 83 ? -12.279 -6.861 16.966 1.00 91.25 83 VAL A CA 1
ATOM 661 C C . VAL A 1 83 ? -12.819 -7.454 15.661 1.00 91.25 83 VAL A C 1
ATOM 663 O O . VAL A 1 83 ? -12.151 -7.404 14.629 1.00 91.25 83 VAL A O 1
ATOM 666 N N . ARG A 1 84 ? -14.073 -7.929 15.644 1.00 91.06 84 ARG A N 1
ATOM 667 C CA . ARG A 1 84 ? -14.715 -8.460 14.424 1.00 91.06 84 ARG A CA 1
ATOM 668 C C . ARG A 1 84 ? -14.800 -7.451 13.279 1.00 91.06 84 ARG A C 1
ATOM 670 O O . ARG A 1 84 ? -14.826 -7.856 12.123 1.00 91.06 84 ARG A O 1
ATOM 677 N N . PHE A 1 85 ? -14.830 -6.157 13.589 1.00 90.00 85 PHE A N 1
ATOM 678 C CA . PHE A 1 85 ? -14.868 -5.097 12.587 1.00 90.00 85 PHE A CA 1
ATOM 679 C C . PHE A 1 85 ? -13.468 -4.641 12.144 1.00 90.00 85 PHE A C 1
ATOM 681 O O . PHE A 1 85 ? -13.370 -3.865 11.198 1.00 90.00 85 PHE A O 1
ATOM 688 N N . CYS A 1 86 ? -12.405 -5.122 12.800 1.00 88.69 86 CYS A N 1
ATOM 689 C CA . CYS A 1 86 ? -11.017 -4.708 12.580 1.00 88.69 86 CYS A CA 1
ATOM 690 C C . CYS A 1 86 ? -10.160 -5.774 11.868 1.00 88.69 86 CYS A C 1
ATOM 692 O O . CYS A 1 86 ? -8.939 -5.659 11.870 1.00 88.69 86 CYS A O 1
ATOM 694 N N . ARG A 1 87 ? -10.770 -6.813 11.269 1.00 80.75 87 ARG A N 1
ATOM 695 C CA . ARG A 1 87 ? -10.045 -7.966 10.688 1.00 80.75 87 ARG A CA 1
ATOM 696 C C . ARG A 1 87 ? -9.044 -7.588 9.595 1.00 80.75 87 ARG A C 1
ATOM 698 O O . ARG A 1 87 ? -7.945 -8.124 9.568 1.00 80.75 87 ARG A O 1
ATOM 705 N N . GLU A 1 88 ? -9.438 -6.702 8.684 1.00 75.38 88 GLU A N 1
ATOM 706 C CA . GLU A 1 88 ? -8.600 -6.306 7.541 1.00 75.38 88 GLU A CA 1
ATOM 707 C C . GLU A 1 88 ? -8.009 -4.903 7.708 1.00 75.38 88 GLU A C 1
ATOM 709 O O . GLU A 1 88 ? -6.888 -4.632 7.281 1.00 75.38 88 GLU A O 1
ATOM 714 N N . ASN A 1 89 ? -8.763 -3.989 8.320 1.00 84.88 89 ASN A N 1
ATOM 715 C CA . ASN A 1 89 ? -8.341 -2.619 8.578 1.00 84.88 89 ASN A CA 1
ATOM 716 C C . ASN A 1 89 ? -9.194 -2.009 9.699 1.00 84.88 89 ASN A C 1
ATOM 718 O O . ASN A 1 89 ? -10.268 -2.516 10.014 1.00 84.88 89 ASN A O 1
ATOM 722 N N . PHE A 1 90 ? -8.749 -0.879 10.246 1.00 89.75 90 PHE A N 1
ATOM 723 C CA . PHE A 1 90 ? -9.543 -0.071 11.166 1.00 89.75 90 PHE A CA 1
ATOM 724 C C . PHE A 1 90 ? -10.425 0.902 10.376 1.00 89.75 90 PHE A C 1
ATOM 726 O O . PHE A 1 90 ? -9.905 1.869 9.810 1.00 89.75 90 PHE A O 1
ATOM 733 N N . PRO A 1 91 ? -11.750 0.688 10.310 1.00 92.12 91 PRO A N 1
ATOM 734 C CA . PRO A 1 91 ? -12.642 1.650 9.688 1.00 92.12 91 PRO A CA 1
ATOM 735 C C . PRO A 1 91 ? -12.668 2.957 10.488 1.00 92.12 91 PRO A C 1
ATOM 737 O O . PRO A 1 91 ? -12.582 2.970 11.718 1.00 92.12 91 PRO A O 1
ATOM 740 N N . GLN A 1 92 ? -12.847 4.072 9.780 1.00 91.94 92 GLN A N 1
ATOM 741 C CA . GLN A 1 92 ? -12.767 5.412 10.363 1.00 91.94 92 GLN A CA 1
ATOM 742 C C . GLN A 1 92 ? -13.742 5.619 11.532 1.00 91.94 92 GLN A C 1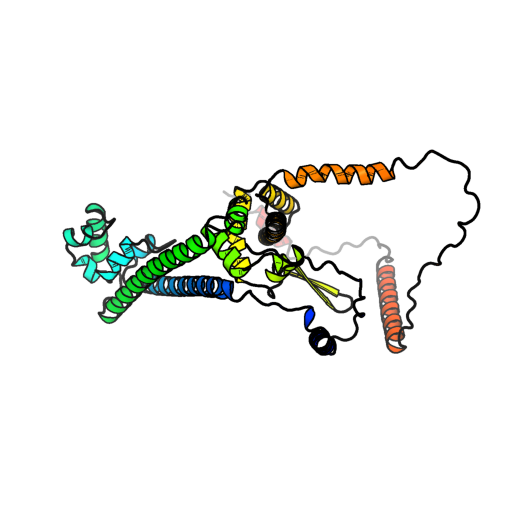
ATOM 744 O O . GLN A 1 92 ? -13.377 6.237 12.528 1.00 91.94 92 GLN A O 1
ATOM 749 N N . TRP A 1 93 ? -14.954 5.061 11.455 1.00 93.31 93 TRP A N 1
ATOM 750 C CA . TRP A 1 93 ? -15.943 5.177 12.530 1.00 93.31 93 TRP A CA 1
ATOM 751 C C . TRP A 1 93 ? -15.494 4.494 13.832 1.00 93.31 93 TRP A C 1
ATOM 753 O O . TRP A 1 93 ? -15.845 4.985 14.900 1.00 93.31 93 TRP A O 1
ATOM 763 N N . ILE A 1 94 ? -14.692 3.419 13.776 1.00 94.38 94 ILE A N 1
ATOM 764 C CA . ILE A 1 94 ? -14.146 2.769 14.984 1.00 94.38 94 ILE A CA 1
ATOM 765 C C . ILE A 1 94 ? -13.099 3.653 15.626 1.00 94.38 94 ILE A C 1
ATOM 767 O O . ILE A 1 94 ? -13.132 3.838 16.834 1.00 94.38 94 ILE A O 1
ATOM 771 N N . LEU A 1 95 ? -12.194 4.227 14.836 1.00 94.75 95 LEU A N 1
ATOM 772 C CA . LEU A 1 95 ? -11.178 5.131 15.370 1.00 94.75 95 LEU A CA 1
ATOM 773 C C . LEU A 1 95 ? -11.841 6.345 16.037 1.00 94.75 95 LEU A C 1
ATOM 775 O O . LEU A 1 95 ? -11.497 6.696 17.161 1.00 94.75 95 LEU A O 1
ATOM 779 N N . LEU A 1 96 ? -12.871 6.919 15.404 1.00 94.88 96 LEU A N 1
ATOM 780 C CA . LEU A 1 96 ? -13.666 8.007 15.986 1.00 94.88 96 LEU A CA 1
ATOM 781 C C . LEU A 1 96 ? -14.443 7.579 17.241 1.00 94.88 96 LEU A C 1
ATOM 783 O O . LEU A 1 96 ? -14.579 8.369 18.176 1.00 94.88 96 LEU A O 1
ATOM 787 N N . LEU A 1 97 ? -14.950 6.343 17.271 1.00 94.50 97 LEU A N 1
ATOM 788 C CA . LEU A 1 97 ? -15.603 5.768 18.443 1.00 94.50 97 LEU A CA 1
ATOM 789 C C . LEU A 1 97 ? -14.613 5.617 19.596 1.00 94.50 97 LEU A C 1
ATOM 791 O O . LEU A 1 97 ? -14.899 6.114 20.678 1.00 94.50 97 LEU A O 1
ATOM 795 N N . LEU A 1 98 ? -13.450 5.010 19.360 1.00 94.00 98 LEU A N 1
ATOM 796 C CA . LEU A 1 98 ? -12.414 4.771 20.366 1.00 94.00 98 LEU A CA 1
ATOM 797 C C . LEU A 1 98 ? -11.811 6.072 20.906 1.00 94.00 98 LEU A C 1
ATOM 799 O O . LEU A 1 98 ? -11.460 6.133 22.076 1.00 94.00 98 LEU A O 1
ATOM 803 N N . MET A 1 99 ? -11.770 7.140 20.102 1.00 94.38 99 MET A N 1
ATOM 804 C CA . MET A 1 99 ? -11.385 8.472 20.583 1.00 94.38 99 MET A CA 1
ATOM 805 C C . MET A 1 99 ? -12.365 9.063 21.610 1.00 94.38 99 MET A C 1
ATOM 807 O O . MET A 1 99 ? -11.954 9.871 22.438 1.00 94.38 99 MET A O 1
ATOM 811 N N . LYS A 1 100 ? -13.662 8.725 21.538 1.00 92.00 100 LYS A N 1
ATOM 812 C CA . LYS A 1 100 ? -14.697 9.244 22.459 1.00 92.00 100 LYS A CA 1
ATOM 813 C C . LYS A 1 100 ? -15.039 8.267 23.585 1.00 92.00 100 LYS A C 1
ATOM 815 O O . LYS A 1 100 ? -15.314 8.687 24.706 1.00 92.00 100 LYS A O 1
ATOM 820 N N . TYR A 1 101 ? -15.047 6.977 23.274 1.00 93.19 101 TYR A N 1
ATOM 821 C CA . TYR A 1 101 ? -15.453 5.870 24.134 1.00 93.19 101 TYR A CA 1
ATOM 822 C C . TYR A 1 101 ? -14.438 4.719 23.994 1.00 93.19 101 TYR A C 1
ATOM 824 O O . TYR A 1 101 ? -14.730 3.725 23.329 1.00 93.19 101 TYR A O 1
ATOM 832 N N . PRO A 1 102 ? -13.235 4.858 24.583 1.00 92.19 102 PRO A N 1
ATOM 833 C CA . PRO A 1 102 ? -12.157 3.876 24.436 1.00 92.19 102 PRO A CA 1
ATOM 834 C C . PRO A 1 102 ? -12.458 2.528 25.107 1.00 92.19 102 PRO A C 1
ATOM 836 O O . PRO A 1 102 ? -12.026 1.497 24.602 1.00 92.19 102 PRO A O 1
ATOM 839 N N . THR A 1 103 ? -13.212 2.520 26.213 1.00 91.50 103 THR A N 1
ATOM 840 C CA . THR A 1 103 ? -13.527 1.321 27.010 1.00 91.50 103 THR A CA 1
ATOM 841 C C . THR A 1 103 ? -14.979 0.876 26.886 1.00 91.50 103 THR A C 1
ATOM 843 O O . THR A 1 103 ? -15.889 1.685 26.665 1.00 91.50 103 THR A O 1
ATOM 846 N N . ALA A 1 104 ? -15.208 -0.420 27.130 1.00 90.81 104 ALA A N 1
ATOM 847 C CA . ALA A 1 104 ? -16.538 -1.013 27.254 1.00 90.81 104 ALA A CA 1
ATOM 848 C C . ALA A 1 104 ? -17.429 -0.243 28.238 1.00 90.81 104 ALA A C 1
ATOM 850 O O . ALA A 1 104 ? -18.566 0.108 27.924 1.00 90.81 104 ALA A O 1
ATOM 851 N N . ALA A 1 105 ? -16.884 0.091 29.412 1.00 88.94 105 ALA A N 1
ATOM 852 C CA . ALA A 1 105 ? -17.606 0.791 30.466 1.00 88.94 105 ALA A CA 1
ATOM 853 C C . ALA A 1 105 ? -18.061 2.193 30.032 1.00 88.94 105 ALA A C 1
ATOM 855 O O . ALA A 1 105 ? -19.227 2.555 30.226 1.00 88.94 105 ALA A O 1
ATOM 856 N N . LYS A 1 106 ? -17.180 2.981 29.396 1.00 90.31 106 LYS A N 1
ATOM 857 C CA . LYS A 1 106 ? -17.549 4.303 28.863 1.00 90.31 106 LYS A CA 1
ATOM 858 C C . LYS A 1 106 ? -18.592 4.198 27.756 1.00 90.31 106 LYS A C 1
ATOM 860 O O . LYS A 1 106 ? -19.534 4.992 27.739 1.00 90.31 106 LYS A O 1
ATOM 865 N N . LEU A 1 107 ? -18.470 3.207 26.874 1.00 91.44 107 LEU A N 1
ATOM 866 C CA . LEU A 1 107 ? -19.442 2.986 25.805 1.00 91.44 107 LEU A CA 1
ATOM 867 C C . LEU A 1 107 ? -20.811 2.542 26.350 1.00 91.44 107 LEU A C 1
ATOM 869 O O . LEU A 1 107 ? -21.842 3.057 25.919 1.00 91.44 107 LEU A O 1
ATOM 873 N N . GLY A 1 108 ? -20.836 1.659 27.351 1.00 89.38 108 GLY A N 1
ATOM 874 C CA . GLY A 1 108 ? -22.057 1.184 28.006 1.00 89.38 108 GLY A CA 1
ATOM 875 C C . GLY A 1 108 ? -22.814 2.280 28.767 1.00 89.38 108 GLY A C 1
ATOM 876 O O . GLY A 1 108 ? -24.047 2.255 28.826 1.00 89.38 108 GLY A O 1
ATOM 877 N N . ARG A 1 109 ? -22.101 3.283 29.302 1.00 90.62 109 ARG A N 1
ATOM 878 C CA . ARG A 1 109 ? -22.688 4.461 29.975 1.00 90.62 109 ARG A CA 1
ATOM 879 C C . ARG A 1 109 ? -23.162 5.547 29.004 1.00 90.62 109 ARG A C 1
ATOM 881 O O . ARG A 1 109 ? -23.983 6.385 29.374 1.00 90.62 109 ARG A O 1
ATOM 888 N N . ALA A 1 110 ? -22.684 5.550 27.761 1.00 92.31 110 ALA A N 1
ATOM 889 C CA . ALA A 1 110 ? -23.004 6.593 26.794 1.00 92.31 110 ALA A CA 1
ATOM 890 C C . ALA A 1 110 ? -24.484 6.577 26.356 1.00 92.31 110 ALA A C 1
ATOM 892 O O . ALA A 1 110 ? -25.172 5.549 26.358 1.00 92.31 110 ALA A O 1
ATOM 893 N N . SER A 1 111 ? -25.008 7.744 25.970 1.00 91.00 111 SER A N 1
ATOM 894 C CA . SER A 1 111 ? -26.364 7.854 25.424 1.00 91.00 111 SER A CA 1
ATOM 895 C C . SER A 1 111 ? -26.388 7.461 23.947 1.00 91.00 111 SER A C 1
ATOM 897 O O . SER A 1 111 ? -25.468 7.777 23.191 1.00 91.00 111 SER A O 1
ATOM 899 N N . ILE A 1 112 ? -27.473 6.809 23.516 1.00 92.31 112 ILE A N 1
ATOM 900 C CA . ILE A 1 112 ? -27.623 6.335 22.129 1.00 92.31 112 ILE A CA 1
ATOM 901 C C . ILE A 1 112 ? -27.501 7.508 21.146 1.00 92.31 112 ILE A C 1
ATOM 903 O O . ILE A 1 112 ? -26.799 7.383 20.150 1.00 92.31 112 ILE A O 1
ATOM 907 N N . LYS A 1 113 ? -28.083 8.672 21.485 1.00 92.44 113 LYS A N 1
ATOM 908 C CA . LYS A 1 113 ? -27.999 9.908 20.686 1.00 92.44 113 LYS A CA 1
ATOM 909 C C . LYS A 1 113 ? -26.553 10.360 20.432 1.00 92.44 113 LYS A C 1
ATOM 911 O O . LYS A 1 113 ? -26.244 10.828 19.343 1.00 92.44 113 LYS A O 1
ATOM 916 N N . ARG A 1 114 ? -25.661 10.233 21.425 1.00 92.12 114 ARG A N 1
ATOM 917 C CA . ARG A 1 114 ? -24.247 10.627 21.281 1.00 92.12 114 ARG A CA 1
ATOM 918 C C . ARG A 1 114 ? -23.450 9.622 20.451 1.00 92.12 114 ARG A C 1
ATOM 920 O O . ARG A 1 114 ? -22.581 10.036 19.691 1.00 92.12 114 ARG A O 1
ATOM 927 N N . ILE A 1 115 ? -23.755 8.329 20.570 1.00 91.00 115 ILE A N 1
ATOM 928 C CA . ILE A 1 115 ? -23.109 7.279 19.768 1.00 91.00 115 ILE A CA 1
ATOM 929 C C . ILE A 1 115 ? -23.534 7.403 18.297 1.00 91.00 115 ILE A C 1
ATOM 931 O O . ILE A 1 115 ? -22.683 7.365 17.415 1.00 91.00 115 ILE A O 1
ATOM 935 N N . SER A 1 116 ? -24.824 7.623 18.022 1.00 92.44 116 SER A N 1
ATOM 936 C CA . SER A 1 116 ? -25.339 7.815 16.656 1.00 92.44 116 SER A CA 1
ATOM 937 C C . SER A 1 116 ? -24.898 9.132 16.010 1.00 92.44 116 SER A C 1
ATOM 939 O O . SER A 1 116 ? -25.017 9.285 14.802 1.00 92.44 116 SER A O 1
ATOM 941 N N . ALA A 1 117 ? -24.395 10.092 16.793 1.00 93.44 117 ALA A N 1
ATOM 942 C CA . ALA A 1 117 ? -23.806 11.320 16.261 1.00 93.44 117 ALA A CA 1
ATOM 943 C C . ALA A 1 117 ? -22.420 11.090 15.628 1.00 93.44 117 ALA A C 1
ATOM 945 O O . ALA A 1 117 ? -21.886 11.981 14.970 1.00 93.44 117 ALA A O 1
ATOM 946 N N . ILE A 1 118 ? -21.800 9.924 15.848 1.00 91.50 118 ILE A N 1
ATOM 947 C CA . ILE A 1 118 ? -20.542 9.567 15.192 1.00 91.50 118 ILE A CA 1
ATOM 948 C C . ILE A 1 118 ? -20.843 9.204 13.730 1.00 91.50 118 ILE A C 1
ATOM 950 O O . ILE A 1 118 ? -21.755 8.411 13.478 1.00 91.50 118 ILE A O 1
ATOM 954 N N . PRO A 1 119 ? -20.074 9.735 12.760 1.00 91.50 119 PRO A N 1
ATOM 955 C CA . PRO A 1 119 ? -20.265 9.418 11.351 1.00 91.50 119 PRO A CA 1
ATOM 956 C C . PRO A 1 119 ? -20.298 7.907 11.089 1.00 91.50 119 PRO A C 1
ATOM 958 O O . PRO A 1 119 ? -19.487 7.157 11.636 1.00 91.50 119 PRO A O 1
ATOM 961 N N . PHE A 1 120 ? -21.207 7.478 10.210 1.00 89.44 120 PHE A N 1
ATOM 962 C CA . PHE A 1 120 ? -21.377 6.084 9.769 1.00 89.44 120 PHE A CA 1
ATOM 963 C C . PHE A 1 120 ? -21.896 5.096 10.836 1.00 89.44 120 PHE A C 1
ATOM 965 O O . PHE A 1 120 ? -21.851 3.879 10.624 1.00 89.44 120 PHE A O 1
ATOM 972 N N . ILE A 1 121 ? -22.434 5.585 11.962 1.00 90.44 121 ILE A N 1
ATOM 973 C CA . ILE A 1 121 ? -23.107 4.756 12.972 1.00 90.44 121 ILE A CA 1
ATOM 974 C C . ILE A 1 121 ? -24.615 5.033 12.958 1.00 90.44 121 ILE A C 1
ATOM 976 O O . ILE A 1 121 ? -25.064 6.117 13.312 1.00 90.44 121 ILE A O 1
ATOM 980 N N . SER A 1 122 ? -25.418 4.030 12.589 1.00 91.88 122 SER A N 1
ATOM 981 C CA . SER A 1 122 ? -26.881 4.127 12.662 1.00 91.88 122 SER A CA 1
ATOM 982 C C . SER A 1 122 ? -27.391 4.002 14.102 1.00 91.88 122 SER A C 1
ATOM 984 O O . SER A 1 122 ? -26.754 3.376 14.953 1.00 91.88 122 SER A O 1
ATOM 986 N N . SER A 1 123 ? -28.587 4.529 14.375 1.00 91.69 123 SER A N 1
ATOM 987 C CA . SER A 1 123 ? -29.236 4.410 15.690 1.00 91.69 123 SER A CA 1
ATOM 988 C C . SER A 1 123 ? -29.439 2.955 16.127 1.00 91.69 123 SER A C 1
ATOM 990 O O . SER A 1 123 ? -29.306 2.653 17.311 1.00 91.69 123 SER A O 1
ATOM 992 N N . ALA A 1 124 ? -29.719 2.046 15.185 1.00 92.75 124 ALA A N 1
ATOM 993 C CA . ALA A 1 124 ? -29.823 0.613 15.460 1.00 92.75 124 ALA A CA 1
ATOM 994 C C . ALA A 1 124 ? -28.468 0.032 15.895 1.00 92.75 124 ALA A C 1
ATOM 996 O O . ALA A 1 124 ? -28.371 -0.574 16.959 1.00 92.75 124 ALA A O 1
ATOM 997 N N . ARG A 1 125 ? -27.397 0.319 15.140 1.00 91.62 125 ARG A N 1
ATOM 998 C CA . ARG A 1 125 ? -26.036 -0.125 15.473 1.00 91.62 125 ARG A CA 1
ATOM 999 C C . ARG A 1 125 ? -25.565 0.426 16.817 1.00 91.62 125 ARG A C 1
ATOM 1001 O O . ARG A 1 125 ? -24.924 -0.288 17.578 1.00 91.62 125 ARG A O 1
ATOM 1008 N N . ALA A 1 126 ? -25.896 1.678 17.123 1.00 92.25 126 ALA A N 1
ATOM 1009 C CA . ALA A 1 126 ? -25.569 2.307 18.398 1.00 92.25 126 ALA A CA 1
ATOM 1010 C C . ALA A 1 126 ? -26.207 1.584 19.598 1.00 92.25 126 ALA A C 1
ATOM 1012 O O . ALA A 1 126 ? -25.562 1.464 20.639 1.00 92.25 126 ALA A O 1
ATOM 1013 N N . ARG A 1 127 ? -27.446 1.081 19.458 1.00 92.94 127 ARG A N 1
ATOM 1014 C CA . ARG A 1 127 ? -28.105 0.267 20.497 1.00 92.94 127 ARG A CA 1
ATOM 1015 C C . ARG A 1 127 ? -27.375 -1.054 20.698 1.00 92.94 127 ARG A C 1
ATOM 1017 O O . ARG A 1 127 ? -26.962 -1.330 21.819 1.00 92.94 127 ARG A O 1
ATOM 1024 N N . THR A 1 128 ? -27.123 -1.786 19.613 1.00 92.75 128 THR A N 1
ATOM 1025 C CA . THR A 1 128 ? -26.410 -3.070 19.660 1.00 92.75 128 THR A CA 1
ATOM 1026 C C . THR A 1 128 ? -25.025 -2.921 20.289 1.00 92.75 128 THR A C 1
ATOM 1028 O O . THR A 1 128 ? -24.685 -3.652 21.210 1.00 92.75 128 THR A O 1
ATOM 1031 N N . LEU A 1 129 ? -24.247 -1.914 19.873 1.00 92.38 129 LEU A N 1
ATOM 1032 C CA . LEU A 1 129 ? -22.920 -1.648 20.440 1.00 92.38 129 LEU A CA 1
ATOM 1033 C C . LEU A 1 129 ? -22.978 -1.331 21.938 1.00 92.38 129 LEU A C 1
ATOM 1035 O O . LEU A 1 129 ? -22.096 -1.745 22.685 1.00 92.38 129 LEU A O 1
ATOM 1039 N N . LYS A 1 130 ? -24.000 -0.593 22.383 1.00 93.12 130 LYS A N 1
ATOM 1040 C CA . LYS A 1 130 ? -24.185 -0.268 23.800 1.00 93.12 130 LYS A CA 1
ATOM 1041 C C . LYS A 1 130 ? -24.555 -1.504 24.620 1.00 93.12 130 LYS A C 1
ATOM 1043 O O . LYS A 1 130 ? -24.030 -1.670 25.717 1.00 93.12 130 LYS A O 1
ATOM 1048 N N . GLU A 1 131 ? -25.455 -2.342 24.116 1.00 92.19 131 GLU A N 1
ATOM 1049 C CA . GLU A 1 131 ? -25.851 -3.596 24.771 1.00 92.19 131 GLU A CA 1
ATOM 1050 C C . GLU A 1 131 ? -24.664 -4.552 24.892 1.00 92.19 131 GLU A C 1
ATOM 1052 O O . GLU A 1 131 ? -24.354 -5.021 25.985 1.00 92.19 131 GLU A O 1
ATOM 1057 N N . GLU A 1 132 ? -23.916 -4.747 23.810 1.00 91.38 132 GLU A N 1
ATOM 1058 C CA . GLU A 1 132 ? -22.701 -5.560 23.822 1.00 91.38 132 GLU A CA 1
ATOM 1059 C C . GLU A 1 132 ? -21.609 -4.981 24.725 1.00 91.38 132 GLU A C 1
ATOM 1061 O O . GLU A 1 132 ? -20.824 -5.731 25.294 1.00 91.38 132 GLU A O 1
ATOM 1066 N N . ALA A 1 133 ? -21.523 -3.655 24.860 1.00 89.88 133 ALA A N 1
ATOM 1067 C CA . ALA A 1 133 ? -20.570 -3.021 25.766 1.00 89.88 133 ALA A CA 1
ATOM 1068 C C . ALA A 1 133 ? -20.919 -3.263 27.241 1.00 89.88 133 ALA A C 1
ATOM 1070 O O . ALA A 1 133 ? -20.013 -3.412 28.056 1.00 89.88 133 ALA A O 1
ATOM 1071 N N . LYS A 1 134 ? -22.213 -3.337 27.586 1.00 88.81 134 LYS A N 1
ATOM 1072 C CA . LYS A 1 134 ? -22.657 -3.677 28.948 1.00 88.81 134 LYS A CA 1
ATOM 1073 C C . LYS A 1 134 ? -22.329 -5.120 29.322 1.00 88.81 134 LYS A C 1
ATOM 1075 O O . LYS A 1 134 ? -21.947 -5.366 30.457 1.00 88.81 134 LYS A O 1
ATOM 1080 N N . ASN A 1 135 ? -22.441 -6.037 28.363 1.00 88.31 135 ASN A N 1
ATOM 1081 C CA . ASN A 1 135 ? -22.152 -7.461 28.551 1.00 88.31 135 ASN A CA 1
ATOM 1082 C C . ASN A 1 135 ? -20.687 -7.814 28.225 1.00 88.31 135 ASN A C 1
ATOM 1084 O O . ASN A 1 135 ? -20.358 -8.979 28.009 1.00 88.31 135 ASN A O 1
ATOM 1088 N N . SER A 1 136 ? -19.813 -6.810 28.115 1.00 87.31 136 SER A N 1
ATOM 1089 C CA . SER A 1 136 ? -18.426 -7.001 27.698 1.00 87.31 136 SER A CA 1
ATOM 1090 C C . SER A 1 136 ? -17.594 -7.638 28.805 1.00 87.31 136 SER A C 1
ATOM 1092 O O . SER A 1 136 ? -17.661 -7.221 29.958 1.00 87.31 136 SER A O 1
ATOM 1094 N N . VAL A 1 137 ? -16.725 -8.573 28.424 1.00 82.31 137 VAL A N 1
ATOM 1095 C CA . VAL A 1 137 ? -15.714 -9.193 29.300 1.00 82.31 137 VAL A CA 1
ATOM 1096 C C . VAL A 1 137 ? -14.380 -8.431 29.298 1.00 82.31 137 VAL A C 1
ATOM 1098 O O . VAL A 1 137 ? -13.348 -8.981 29.670 1.00 82.31 137 VAL A O 1
ATOM 1101 N N . GLY A 1 138 ? -14.376 -7.175 28.835 1.00 79.44 138 GLY A N 1
ATOM 1102 C CA . GLY A 1 138 ? -13.174 -6.344 28.772 1.00 79.44 138 GLY A CA 1
ATOM 1103 C C . GLY A 1 138 ? -12.554 -6.133 30.156 1.00 79.44 138 GLY A C 1
ATOM 1104 O O . GLY A 1 138 ? -13.163 -5.495 31.019 1.00 79.44 138 GLY A O 1
ATOM 1105 N N . ALA A 1 139 ? -11.346 -6.666 30.347 1.00 81.81 139 ALA A N 1
ATOM 1106 C CA . ALA A 1 139 ? -10.633 -6.680 31.621 1.00 81.81 139 ALA A CA 1
ATOM 1107 C C . ALA A 1 139 ? -10.017 -5.316 31.968 1.00 81.81 139 ALA A C 1
ATOM 1109 O O . ALA A 1 139 ? -9.988 -4.928 33.133 1.00 81.81 139 ALA A O 1
ATOM 1110 N N . LEU A 1 140 ? -9.543 -4.577 30.960 1.00 86.25 140 LEU A N 1
ATOM 1111 C CA . LEU A 1 140 ? -8.887 -3.283 31.153 1.00 86.25 140 LEU A CA 1
ATOM 1112 C C . LEU A 1 140 ? -9.888 -2.130 31.003 1.00 86.25 140 LEU A C 1
ATOM 1114 O O . LEU A 1 140 ? -10.510 -1.956 29.953 1.00 86.25 140 LEU A O 1
ATOM 1118 N N . GLN A 1 141 ? -10.044 -1.338 32.066 1.00 84.88 141 GLN A N 1
ATOM 1119 C CA . GLN A 1 141 ? -10.993 -0.214 32.134 1.00 84.88 141 GLN A CA 1
ATOM 1120 C C . GLN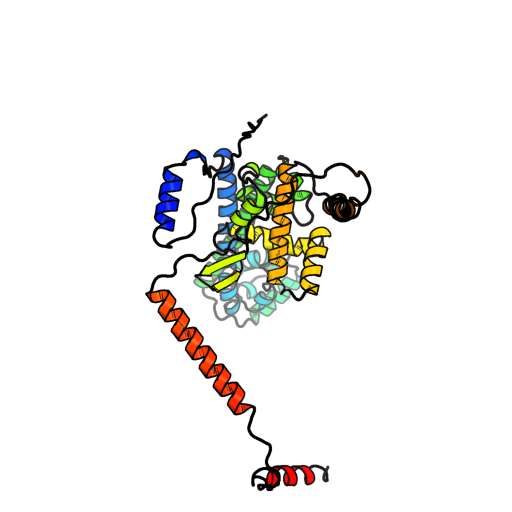 A 1 141 ? -10.409 1.032 32.818 1.00 84.88 141 GLN A C 1
ATOM 1122 O O . GLN A 1 141 ? -11.142 1.971 33.124 1.00 84.88 141 GLN A O 1
ATOM 1127 N N . ASP A 1 142 ? -9.108 1.038 33.101 1.00 90.00 142 ASP A N 1
ATOM 1128 C CA . ASP A 1 142 ? -8.445 2.120 33.815 1.00 90.00 142 ASP A CA 1
ATOM 1129 C C . ASP A 1 142 ? -8.215 3.358 32.928 1.00 90.00 142 ASP A C 1
ATOM 1131 O O . ASP A 1 142 ? -8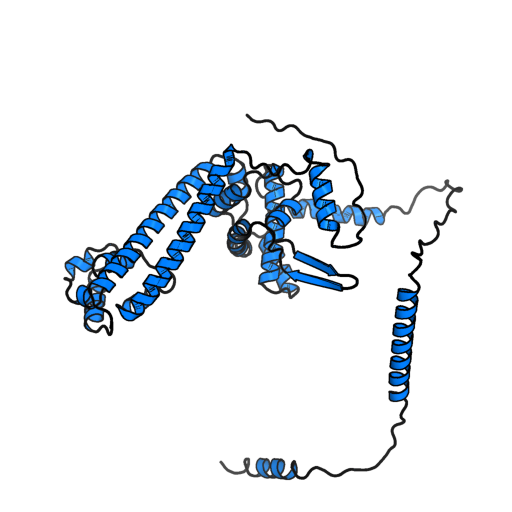.143 3.288 31.699 1.00 90.00 142 ASP A O 1
ATOM 1135 N N . SER A 1 143 ? -8.062 4.514 33.577 1.00 91.69 143 SER A N 1
ATOM 1136 C CA . SER A 1 143 ? -7.891 5.811 32.909 1.00 91.69 143 SER A CA 1
ATOM 1137 C C . SER A 1 143 ? -6.628 5.889 32.031 1.00 91.69 143 SER A C 1
ATOM 1139 O O . SER A 1 143 ? -6.612 6.597 31.016 1.00 91.69 143 SER A O 1
ATOM 1141 N N . PHE A 1 144 ? -5.564 5.153 32.375 1.00 93.25 144 PHE A N 1
ATOM 1142 C CA . PHE A 1 144 ? -4.320 5.165 31.603 1.00 93.25 144 PHE A CA 1
ATOM 1143 C C . PHE A 1 144 ? -4.502 4.422 30.278 1.00 93.25 144 PHE A C 1
ATOM 1145 O O . PHE A 1 144 ? -4.186 4.975 29.221 1.00 93.25 144 PHE A O 1
ATOM 1152 N N . THR A 1 145 ? -5.106 3.232 30.310 1.00 92.38 145 THR A N 1
ATOM 1153 C CA . THR A 1 145 ? -5.443 2.461 29.104 1.00 92.38 145 THR A CA 1
ATOM 1154 C C . THR A 1 145 ? -6.411 3.227 28.198 1.00 92.38 145 THR A C 1
ATOM 1156 O O . THR A 1 145 ? -6.242 3.256 26.976 1.00 92.38 145 THR A O 1
ATOM 1159 N N . GLU A 1 146 ? -7.397 3.919 28.776 1.00 92.69 146 GLU A N 1
ATOM 1160 C CA . GLU A 1 146 ? -8.312 4.786 28.024 1.00 92.69 146 GLU A CA 1
ATOM 1161 C C . GLU A 1 146 ? -7.581 5.894 27.260 1.00 92.69 146 GLU A C 1
ATOM 1163 O O . GLU A 1 146 ? -7.886 6.170 26.091 1.00 92.69 146 GLU A O 1
ATOM 1168 N N . THR A 1 147 ? -6.610 6.523 27.922 1.00 94.25 147 THR A N 1
ATOM 1169 C CA . THR A 1 147 ? -5.784 7.579 27.336 1.00 94.25 147 THR A CA 1
ATOM 1170 C C . THR A 1 147 ? -4.911 7.016 26.218 1.00 94.25 147 THR A C 1
ATOM 1172 O O . THR A 1 147 ? -4.888 7.585 25.126 1.00 94.25 147 THR A O 1
ATOM 1175 N N . ALA A 1 148 ? -4.270 5.865 26.440 1.00 95.12 148 ALA A N 1
ATOM 1176 C CA . ALA A 1 148 ? -3.438 5.195 25.444 1.00 95.12 148 ALA A CA 1
ATOM 1177 C C . ALA A 1 148 ? -4.227 4.867 24.165 1.00 95.12 148 ALA A C 1
ATOM 1179 O O . ALA A 1 148 ? -3.828 5.274 23.074 1.00 95.12 148 ALA A O 1
ATOM 1180 N N . ILE A 1 149 ? -5.400 4.234 24.286 1.00 95.25 149 ILE A N 1
ATOM 1181 C CA . ILE A 1 149 ? -6.263 3.902 23.139 1.00 95.25 149 ILE A CA 1
ATOM 1182 C C . ILE A 1 149 ? -6.694 5.156 22.378 1.00 95.25 149 ILE A C 1
ATOM 1184 O O . ILE A 1 149 ? -6.646 5.186 21.146 1.00 95.25 149 ILE A O 1
ATOM 1188 N N . SER A 1 150 ? -7.097 6.201 23.102 1.00 95.25 150 SER A N 1
ATOM 1189 C CA . SER A 1 150 ? -7.524 7.462 22.489 1.00 95.25 150 SER A CA 1
ATOM 1190 C C . SER A 1 150 ? -6.378 8.127 21.717 1.00 95.25 150 SER A C 1
ATOM 1192 O O . SER A 1 150 ? -6.593 8.642 20.617 1.00 95.25 150 SER A O 1
ATOM 1194 N N . CYS A 1 151 ? -5.159 8.085 22.264 1.00 95.88 151 CYS A N 1
ATOM 1195 C CA . CYS A 1 151 ? -3.949 8.575 21.608 1.00 95.88 151 CYS A CA 1
ATOM 1196 C C . CYS A 1 151 ? -3.602 7.752 20.361 1.00 95.88 151 CYS A C 1
ATOM 1198 O O . CYS A 1 151 ? -3.408 8.337 19.299 1.00 95.88 151 CYS A O 1
ATOM 1200 N N . LEU A 1 152 ? -3.607 6.417 20.443 1.00 95.81 152 LEU A N 1
ATOM 1201 C CA . LEU A 1 152 ? -3.350 5.538 19.295 1.00 95.81 152 LEU A CA 1
ATOM 1202 C C . LEU A 1 152 ? -4.358 5.771 18.164 1.00 95.81 152 LEU A C 1
ATOM 1204 O O . LEU A 1 152 ? -3.969 5.944 17.008 1.00 95.81 152 LEU A O 1
ATOM 1208 N N . ALA A 1 153 ? -5.653 5.833 18.487 1.00 95.88 153 ALA A N 1
ATOM 1209 C CA . ALA A 1 153 ? -6.705 6.069 17.503 1.00 95.88 153 ALA A CA 1
ATOM 1210 C C . ALA A 1 153 ? -6.546 7.429 16.802 1.00 95.88 153 ALA A C 1
ATOM 1212 O O . ALA A 1 153 ? -6.695 7.515 15.578 1.00 95.88 153 ALA A O 1
ATOM 1213 N N . ARG A 1 154 ? -6.192 8.477 17.561 1.00 96.12 154 ARG A N 1
ATOM 1214 C CA . ARG A 1 154 ? -5.889 9.808 17.018 1.00 96.12 154 ARG A CA 1
ATOM 1215 C C . ARG A 1 154 ? -4.681 9.761 16.081 1.00 96.12 154 ARG A C 1
ATOM 1217 O O . ARG A 1 154 ? -4.807 10.179 14.931 1.00 96.12 154 ARG A O 1
ATOM 1224 N N . SER A 1 155 ? -3.567 9.179 16.526 1.00 96.44 155 SER A N 1
ATOM 1225 C CA . SER A 1 155 ? -2.346 9.052 15.725 1.00 96.44 155 SER A CA 1
ATOM 1226 C C . SER A 1 155 ? -2.602 8.309 14.414 1.00 96.44 155 SER A C 1
ATOM 1228 O O . SER A 1 155 ? -2.158 8.760 13.362 1.00 96.44 155 SER A O 1
ATOM 1230 N N . ILE A 1 156 ? -3.371 7.212 14.424 1.00 95.94 156 ILE A N 1
ATOM 1231 C CA . ILE A 1 156 ? -3.704 6.462 13.200 1.00 95.94 156 ILE A CA 1
ATOM 1232 C C . ILE A 1 156 ? -4.477 7.336 12.199 1.00 95.94 156 ILE A C 1
ATOM 1234 O O . ILE A 1 156 ? -4.186 7.278 10.999 1.00 95.94 156 ILE A O 1
ATOM 1238 N N . LEU A 1 157 ? -5.442 8.136 12.671 1.00 94.88 157 LEU A N 1
ATOM 1239 C CA . LEU A 1 157 ? -6.215 9.054 11.825 1.00 94.88 157 LEU A CA 1
ATOM 1240 C C . LEU A 1 157 ? -5.356 10.186 11.258 1.00 94.88 157 LEU A C 1
ATOM 1242 O O . LEU A 1 157 ? -5.508 10.532 10.088 1.00 94.88 157 LEU A O 1
ATOM 1246 N N . GLU A 1 158 ? -4.458 10.750 12.061 1.00 95.50 158 GLU A N 1
ATOM 1247 C CA . GLU A 1 158 ? -3.513 11.781 11.618 1.00 95.50 158 GLU A CA 1
ATOM 1248 C C . GLU A 1 158 ? -2.562 11.233 10.551 1.00 95.50 158 GLU A C 1
ATOM 1250 O O . GLU A 1 158 ? -2.466 11.810 9.469 1.00 95.50 158 GLU A O 1
ATOM 1255 N N . HIS A 1 159 ? -1.968 10.058 10.787 1.00 95.75 159 HIS A N 1
ATOM 1256 C CA . HIS A 1 159 ? -1.113 9.384 9.808 1.00 95.75 159 HIS A CA 1
ATOM 1257 C C . HIS A 1 159 ? -1.877 9.081 8.513 1.00 95.75 159 HIS A C 1
ATOM 1259 O O . HIS A 1 159 ? -1.314 9.207 7.429 1.00 95.75 159 HIS A O 1
ATOM 1265 N N . GLN A 1 160 ? -3.160 8.703 8.594 1.00 94.81 160 GLN A N 1
ATOM 1266 C CA . GLN A 1 160 ? -3.978 8.458 7.403 1.00 94.81 160 GLN A CA 1
ATOM 1267 C C . GLN A 1 160 ? -4.113 9.725 6.548 1.00 94.81 160 GLN A C 1
ATOM 1269 O O . GLN A 1 160 ? -3.882 9.671 5.341 1.00 94.81 160 GLN A O 1
ATOM 1274 N N . LYS A 1 161 ? -4.431 10.863 7.178 1.00 95.38 161 LYS A N 1
ATOM 1275 C CA . LYS A 1 161 ? -4.534 12.157 6.491 1.00 95.38 161 LYS A CA 1
ATOM 1276 C C . LYS A 1 161 ? -3.194 12.588 5.898 1.00 95.38 161 LYS A C 1
ATOM 1278 O O . LYS A 1 161 ? -3.143 12.915 4.715 1.00 95.38 161 LYS A O 1
ATOM 1283 N N . GLU A 1 162 ? -2.116 12.511 6.681 1.00 96.75 162 GLU A N 1
ATOM 1284 C CA . GLU A 1 162 ? -0.766 12.873 6.232 1.00 96.75 162 GLU A CA 1
ATOM 1285 C C . GLU A 1 162 ? -0.348 12.022 5.022 1.00 96.75 162 GLU A C 1
ATOM 1287 O O . GLU A 1 162 ? 0.113 12.550 4.011 1.00 96.75 162 GLU A O 1
ATOM 1292 N N . ILE A 1 163 ? -0.571 10.703 5.065 1.00 96.62 163 ILE A N 1
ATOM 1293 C CA . ILE A 1 163 ? -0.285 9.814 3.930 1.00 96.62 163 ILE A CA 1
ATOM 1294 C C . ILE A 1 163 ? -1.054 10.265 2.685 1.00 96.62 163 ILE A C 1
ATOM 1296 O O . ILE A 1 163 ? -0.459 10.348 1.609 1.00 96.62 163 ILE A O 1
ATOM 1300 N N . ASP A 1 164 ? -2.352 10.541 2.800 1.00 96.62 164 ASP A N 1
ATOM 1301 C CA . ASP A 1 164 ? -3.190 10.890 1.652 1.00 96.62 164 ASP A CA 1
ATOM 1302 C C . ASP A 1 164 ? -2.809 12.252 1.045 1.00 96.62 164 ASP A C 1
ATOM 1304 O O . ASP A 1 164 ? -2.750 12.389 -0.180 1.00 96.62 164 ASP A O 1
ATOM 1308 N N . GLU A 1 165 ? -2.463 13.238 1.872 1.00 97.25 165 GLU A N 1
ATOM 1309 C CA . GLU A 1 165 ? -1.960 14.545 1.431 1.00 97.25 165 GLU A CA 1
ATOM 1310 C C . GLU A 1 165 ? -0.603 14.438 0.728 1.00 97.25 165 GLU A C 1
ATOM 1312 O O . GLU A 1 165 ? -0.427 14.938 -0.389 1.00 97.25 165 GLU A O 1
ATOM 1317 N N . LEU A 1 166 ? 0.357 13.730 1.332 1.00 97.31 166 LEU A N 1
ATOM 1318 C CA . LEU A 1 166 ? 1.688 13.560 0.749 1.00 97.31 166 LEU A CA 1
ATOM 1319 C C . LEU A 1 166 ? 1.638 12.730 -0.542 1.00 97.31 166 LEU A C 1
ATOM 1321 O O . LEU A 1 166 ? 2.367 13.031 -1.491 1.00 97.31 166 LEU A O 1
ATOM 1325 N N . LYS A 1 167 ? 0.749 11.728 -0.625 1.00 97.62 167 LYS A N 1
ATOM 1326 C CA . LYS A 1 167 ? 0.482 10.985 -1.867 1.00 97.62 167 LYS A CA 1
ATOM 1327 C C . LYS A 1 167 ? -0.031 11.906 -2.968 1.00 97.62 167 LYS A C 1
ATOM 1329 O O . LYS A 1 167 ? 0.500 11.852 -4.076 1.00 97.62 167 LYS A O 1
ATOM 1334 N N . LYS A 1 168 ? -1.023 12.757 -2.677 1.00 97.38 168 LYS A N 1
ATOM 1335 C CA . LYS A 1 168 ? -1.559 13.735 -3.641 1.00 97.38 168 LYS A CA 1
ATOM 1336 C C . LYS A 1 168 ? -0.472 14.689 -4.126 1.00 97.38 168 LYS A C 1
ATOM 1338 O O . LYS A 1 168 ? -0.339 14.876 -5.330 1.00 97.38 168 LYS A O 1
ATOM 1343 N N . LYS A 1 169 ? 0.355 15.217 -3.217 1.00 96.56 169 LYS A N 1
ATOM 1344 C CA . LYS A 1 169 ? 1.485 16.092 -3.562 1.00 96.56 169 LYS A CA 1
ATOM 1345 C C . LYS A 1 169 ? 2.490 15.399 -4.486 1.00 96.56 169 LYS A C 1
ATOM 1347 O O . LYS A 1 169 ? 2.917 15.984 -5.478 1.00 96.56 169 LYS A O 1
ATOM 1352 N N . LEU A 1 170 ? 2.849 14.149 -4.184 1.00 95.69 170 LEU A N 1
ATOM 1353 C CA . LEU A 1 170 ? 3.793 13.383 -5.000 1.00 95.69 170 LEU A CA 1
ATOM 1354 C C . LEU A 1 170 ? 3.222 13.056 -6.387 1.00 95.69 170 LEU A C 1
ATOM 1356 O O . LEU A 1 170 ? 3.934 13.159 -7.382 1.00 95.69 170 LEU A O 1
ATOM 1360 N N . ILE A 1 171 ? 1.942 12.685 -6.459 1.00 97.06 171 ILE A N 1
ATOM 1361 C CA . ILE A 1 171 ? 1.249 12.431 -7.727 1.00 97.06 171 ILE A CA 1
ATOM 1362 C C . ILE A 1 171 ? 1.172 13.718 -8.550 1.00 97.06 171 ILE A C 1
ATOM 1364 O O . ILE A 1 171 ? 1.575 13.695 -9.705 1.00 97.06 171 ILE A O 1
ATOM 1368 N N . GLY A 1 172 ? 0.755 14.840 -7.955 1.00 96.44 172 GLY A N 1
ATOM 1369 C CA . GLY A 1 172 ? 0.656 16.129 -8.645 1.00 96.44 172 GLY A CA 1
ATOM 1370 C C . GLY A 1 172 ? 1.998 16.647 -9.170 1.00 96.44 172 GLY A C 1
ATOM 1371 O O . GLY A 1 172 ? 2.039 17.330 -10.187 1.00 96.44 172 GLY A O 1
ATOM 1372 N N . PHE A 1 173 ? 3.119 16.271 -8.542 1.00 94.12 173 PHE A N 1
ATOM 1373 C CA . PHE A 1 173 ? 4.439 16.533 -9.113 1.00 94.12 173 PHE A CA 1
ATOM 1374 C C . PHE A 1 173 ? 4.671 15.734 -10.403 1.00 94.12 173 PHE A C 1
ATOM 1376 O O . PHE A 1 173 ? 5.186 16.274 -11.375 1.00 94.12 173 PHE A O 1
ATOM 1383 N N . TRP A 1 174 ? 4.319 14.452 -10.452 1.00 95.12 174 TRP A N 1
ATOM 1384 C CA . TRP A 1 174 ? 4.589 13.625 -11.633 1.00 95.12 174 TRP A CA 1
ATOM 1385 C C . TRP A 1 174 ? 3.539 13.763 -12.738 1.00 95.12 174 TRP A C 1
ATOM 1387 O O . TRP A 1 174 ? 3.889 13.592 -13.900 1.00 95.12 174 TRP A O 1
ATOM 1397 N N . GLU A 1 175 ? 2.300 14.117 -12.397 1.00 95.44 175 GLU A N 1
ATOM 1398 C CA . GLU A 1 175 ? 1.152 14.138 -13.311 1.00 95.44 175 GLU A CA 1
ATOM 1399 C C . GLU A 1 175 ? 1.370 14.950 -14.596 1.00 95.44 175 GLU A C 1
ATOM 1401 O O . GLU A 1 175 ? 1.050 14.420 -15.650 1.00 95.44 175 GLU A O 1
ATOM 1406 N N . PRO A 1 176 ? 1.999 16.141 -14.588 1.00 94.81 176 PRO A N 1
ATOM 1407 C CA . PRO A 1 176 ? 2.241 16.908 -15.817 1.00 94.81 176 PRO A CA 1
ATOM 1408 C C . PRO A 1 176 ? 3.381 16.378 -16.705 1.00 94.81 176 PRO A C 1
ATOM 1410 O O . PRO A 1 176 ? 3.679 16.969 -17.741 1.00 94.81 176 PRO A O 1
ATOM 1413 N N . ARG A 1 177 ? 4.118 15.343 -16.280 1.00 93.44 177 ARG A N 1
ATOM 1414 C CA . ARG A 1 177 ? 5.375 14.917 -16.922 1.00 93.44 177 ARG A CA 1
ATOM 1415 C C . ARG A 1 177 ? 5.151 13.679 -17.789 1.00 93.44 177 ARG A C 1
ATOM 1417 O O . ARG A 1 177 ? 4.586 12.687 -17.338 1.00 93.44 177 ARG A O 1
ATOM 1424 N N . ARG A 1 178 ? 5.706 13.672 -19.007 1.00 93.31 178 ARG A N 1
ATOM 1425 C CA . ARG A 1 178 ? 5.563 12.562 -19.974 1.00 93.31 178 ARG A CA 1
ATOM 1426 C C . ARG A 1 178 ? 5.879 11.158 -19.410 1.00 93.31 178 ARG A C 1
ATOM 1428 O O . ARG A 1 178 ? 5.066 10.265 -19.647 1.00 93.31 178 ARG A O 1
ATOM 1435 N N . PRO A 1 179 ? 6.945 10.935 -18.607 1.00 93.06 179 PRO A N 1
ATOM 1436 C CA . PRO A 1 179 ? 7.232 9.613 -18.033 1.00 93.06 179 PRO A CA 1
ATOM 1437 C C . PRO A 1 179 ? 6.102 9.033 -17.170 1.00 93.06 179 PRO A C 1
ATOM 1439 O O . PRO A 1 179 ? 5.966 7.815 -17.066 1.00 93.06 179 PRO A O 1
ATOM 1442 N N . PHE A 1 180 ? 5.281 9.889 -16.554 1.00 95.75 180 PHE A N 1
ATOM 1443 C CA . PHE A 1 180 ? 4.131 9.467 -15.757 1.00 95.75 180 PHE A CA 1
ATOM 1444 C C . PHE A 1 180 ? 3.016 8.889 -16.627 1.00 95.75 180 PHE A C 1
ATOM 1446 O O . PHE A 1 180 ? 2.495 7.819 -16.316 1.00 95.75 180 PHE A O 1
ATOM 1453 N N . HIS A 1 181 ? 2.706 9.543 -17.748 1.00 96.31 181 HIS A N 1
ATOM 1454 C CA . HIS A 1 181 ? 1.701 9.063 -18.697 1.00 96.31 181 HIS A CA 1
ATOM 1455 C C . HIS A 1 181 ? 2.125 7.764 -19.385 1.00 96.31 181 HIS A C 1
ATOM 1457 O O . HIS A 1 181 ? 1.311 6.850 -19.496 1.00 96.31 181 HIS A O 1
ATOM 1463 N N . ILE A 1 182 ? 3.409 7.637 -19.742 1.00 95.69 182 ILE A N 1
ATOM 1464 C CA . ILE A 1 182 ? 3.954 6.393 -20.304 1.00 95.69 182 ILE A CA 1
ATOM 1465 C C . ILE A 1 182 ? 3.761 5.236 -19.318 1.00 95.69 182 ILE A C 1
ATOM 1467 O O . ILE A 1 182 ? 3.271 4.178 -19.701 1.00 95.69 182 ILE A O 1
ATOM 1471 N N . LEU A 1 183 ? 4.074 5.424 -18.030 1.00 95.38 183 LEU A N 1
ATOM 1472 C CA . LEU A 1 183 ? 3.842 4.371 -17.037 1.00 95.38 183 LEU A CA 1
ATOM 1473 C C . LEU A 1 183 ? 2.366 4.030 -16.869 1.00 95.38 183 LEU A C 1
ATOM 1475 O O . LEU A 1 183 ? 2.040 2.853 -16.792 1.00 95.38 183 LEU A O 1
ATOM 1479 N N . ILE A 1 184 ? 1.487 5.031 -16.811 1.00 96.38 184 ILE A N 1
ATOM 1480 C CA . ILE A 1 184 ? 0.041 4.808 -16.678 1.00 96.38 184 ILE A CA 1
ATOM 1481 C C . ILE A 1 184 ? -0.531 4.058 -17.884 1.00 96.38 184 ILE A C 1
ATOM 1483 O O . ILE A 1 184 ? -1.468 3.281 -17.714 1.00 96.38 184 ILE A O 1
ATOM 1487 N N . SER A 1 185 ? 0.036 4.248 -19.079 1.00 96.25 185 SER A N 1
ATOM 1488 C CA . SER A 1 185 ? -0.387 3.509 -20.273 1.00 96.25 185 SER A CA 1
ATOM 1489 C C . SER A 1 185 ? -0.173 1.995 -20.141 1.00 96.25 185 SER A C 1
ATOM 1491 O O . SER A 1 185 ? -0.895 1.223 -20.765 1.00 96.25 185 SER A O 1
ATOM 1493 N N . ILE A 1 186 ? 0.772 1.553 -19.298 1.00 95.44 186 ILE A N 1
ATOM 1494 C CA . ILE A 1 186 ? 1.020 0.135 -19.029 1.00 95.44 186 ILE A CA 1
ATOM 1495 C C . ILE A 1 186 ? -0.077 -0.393 -18.088 1.00 95.44 186 ILE A C 1
ATOM 1497 O O . ILE A 1 186 ? -0.115 -0.014 -16.909 1.00 95.44 186 ILE A O 1
ATOM 1501 N N . PRO A 1 187 ? -0.923 -1.345 -18.532 1.00 92.69 187 PRO A N 1
ATOM 1502 C CA . PRO A 1 187 ? -1.958 -1.915 -17.683 1.00 92.69 187 PRO A CA 1
ATOM 1503 C C . PRO A 1 187 ? -1.350 -2.503 -16.407 1.00 92.69 187 PRO A C 1
ATOM 1505 O O . PRO A 1 187 ? -0.385 -3.272 -16.484 1.00 92.69 187 PRO A O 1
ATOM 1508 N N . ALA A 1 188 ? -1.967 -2.162 -15.268 1.00 93.50 188 ALA A N 1
ATOM 1509 C CA . ALA A 1 188 ? -1.579 -2.425 -13.872 1.00 93.50 188 ALA A CA 1
ATOM 1510 C C . ALA A 1 188 ? -0.806 -1.322 -13.134 1.00 93.50 188 ALA A C 1
ATOM 1512 O O . ALA A 1 188 ? -0.777 -1.349 -11.900 1.00 93.50 188 ALA A O 1
ATOM 1513 N N . PHE A 1 189 ? -0.244 -0.329 -13.825 1.00 95.62 189 PHE A N 1
ATOM 1514 C CA . PHE A 1 189 ? 0.262 0.868 -13.155 1.00 95.62 189 PHE A CA 1
ATOM 1515 C C . PHE A 1 189 ? -0.882 1.857 -12.895 1.00 95.62 189 PHE A C 1
ATOM 1517 O O . PHE A 1 189 ? -1.462 2.430 -13.808 1.00 95.62 189 PHE A O 1
ATOM 1524 N N . GLY A 1 190 ? -1.198 2.092 -11.622 1.00 94.88 190 GLY A N 1
ATOM 1525 C CA . GLY A 1 190 ? -2.043 3.210 -11.194 1.00 94.88 190 GLY A CA 1
ATOM 1526 C C . GLY A 1 190 ? -1.237 4.483 -10.912 1.00 94.88 190 GLY A C 1
ATOM 1527 O O . GLY A 1 190 ? -0.009 4.435 -10.782 1.00 94.88 190 GLY A O 1
ATOM 1528 N N . LYS A 1 191 ? -1.934 5.615 -10.714 1.00 96.81 191 LYS A N 1
ATOM 1529 C CA . LYS A 1 191 ? -1.325 6.931 -10.418 1.00 96.81 191 LYS A CA 1
ATOM 1530 C C . LYS A 1 191 ? -0.288 6.871 -9.286 1.00 96.81 191 LYS A C 1
ATOM 1532 O O . LYS A 1 191 ? 0.828 7.358 -9.436 1.00 96.81 191 LYS A O 1
ATOM 1537 N N . TRP A 1 192 ? -0.627 6.225 -8.165 1.00 96.62 192 TRP A N 1
ATOM 1538 C CA . TRP A 1 192 ? 0.292 6.096 -7.026 1.00 96.62 192 TRP A CA 1
ATOM 1539 C C . TRP A 1 192 ? 1.516 5.232 -7.346 1.00 96.62 192 TRP A C 1
ATOM 1541 O O . TRP A 1 192 ? 2.636 5.647 -7.069 1.00 96.62 192 TRP A O 1
ATOM 1551 N N . SER A 1 193 ? 1.329 4.048 -7.939 1.00 96.75 193 SER A N 1
ATOM 1552 C CA . SER A 1 193 ? 2.449 3.160 -8.280 1.00 96.75 193 SER A CA 1
ATOM 1553 C C . SER A 1 193 ? 3.379 3.776 -9.322 1.00 96.75 193 SER A C 1
ATOM 1555 O O . SER A 1 193 ? 4.589 3.608 -9.207 1.00 96.75 193 SER A O 1
ATOM 1557 N N . ALA A 1 194 ? 2.841 4.524 -10.292 1.00 96.62 194 ALA A N 1
ATOM 1558 C CA . ALA A 1 194 ? 3.636 5.246 -11.280 1.00 96.62 194 ALA A CA 1
ATOM 1559 C C . ALA A 1 194 ? 4.478 6.348 -10.613 1.00 96.62 194 ALA A C 1
ATOM 1561 O O . ALA A 1 194 ? 5.698 6.365 -10.765 1.00 96.62 194 ALA A O 1
ATOM 1562 N N . ALA A 1 195 ? 3.856 7.205 -9.793 1.00 96.56 195 ALA A N 1
ATOM 1563 C CA . ALA A 1 195 ? 4.558 8.254 -9.048 1.00 96.56 195 ALA A CA 1
ATOM 1564 C C . ALA A 1 195 ? 5.605 7.690 -8.073 1.00 96.56 195 ALA A C 1
ATOM 1566 O O . ALA A 1 195 ? 6.703 8.233 -7.963 1.00 96.56 195 ALA A O 1
ATOM 1567 N N . ALA A 1 196 ? 5.298 6.590 -7.383 1.00 96.38 196 ALA A N 1
ATOM 1568 C CA . ALA A 1 196 ? 6.223 5.913 -6.478 1.00 96.38 196 ALA A CA 1
ATOM 1569 C C . ALA A 1 196 ? 7.425 5.325 -7.231 1.00 96.38 196 ALA A C 1
ATOM 1571 O O . ALA A 1 196 ? 8.568 5.517 -6.817 1.00 96.38 196 ALA A O 1
ATOM 1572 N N . PHE A 1 197 ? 7.177 4.653 -8.361 1.00 96.00 197 PHE A N 1
ATOM 1573 C CA . PHE A 1 197 ? 8.229 4.066 -9.187 1.00 96.00 197 PHE A CA 1
ATOM 1574 C C . PHE A 1 197 ? 9.165 5.146 -9.738 1.00 96.00 197 PHE A C 1
ATOM 1576 O O . PHE A 1 197 ? 10.376 5.059 -9.539 1.00 96.00 197 PHE A O 1
ATOM 1583 N N . LEU A 1 198 ? 8.606 6.206 -10.336 1.00 94.44 198 LEU A N 1
ATOM 1584 C CA . LEU A 1 198 ? 9.369 7.352 -10.847 1.00 94.44 198 LEU A CA 1
ATOM 1585 C C . LEU A 1 198 ? 10.162 8.057 -9.749 1.00 94.44 198 LEU A C 1
ATOM 1587 O O . LEU A 1 198 ? 11.310 8.425 -9.970 1.00 94.44 198 LEU A O 1
ATOM 1591 N N . SER A 1 199 ? 9.597 8.188 -8.550 1.00 94.12 199 SER A N 1
ATOM 1592 C CA . SER A 1 199 ? 10.295 8.789 -7.408 1.00 94.12 199 SER A CA 1
ATOM 1593 C C . SER A 1 199 ? 11.525 7.998 -6.963 1.00 94.12 199 SER A C 1
ATOM 1595 O O . SER A 1 199 ? 12.478 8.604 -6.484 1.00 94.12 199 SER A O 1
ATOM 1597 N N . GLU A 1 200 ? 11.544 6.670 -7.106 1.00 92.38 200 GLU A N 1
ATOM 1598 C CA . GLU A 1 200 ? 12.728 5.865 -6.766 1.00 92.38 200 GLU A CA 1
ATOM 1599 C C . GLU A 1 200 ? 13.753 5.817 -7.904 1.00 92.38 200 GLU A C 1
ATOM 1601 O O . GLU A 1 200 ? 14.953 5.914 -7.638 1.00 92.38 200 GLU A O 1
ATOM 1606 N N . ILE A 1 201 ? 13.318 5.717 -9.166 1.00 90.31 201 ILE A N 1
ATOM 1607 C CA . ILE A 1 201 ? 14.257 5.684 -10.300 1.00 90.31 201 ILE A CA 1
ATOM 1608 C C . ILE A 1 201 ? 14.810 7.073 -10.660 1.00 90.31 201 ILE A C 1
ATOM 1610 O O . ILE A 1 201 ? 15.952 7.177 -11.113 1.00 90.31 201 ILE A O 1
ATOM 1614 N N . CYS A 1 202 ? 14.034 8.131 -10.396 1.00 85.62 202 CYS A N 1
ATOM 1615 C CA . CYS A 1 202 ? 14.211 9.528 -10.814 1.00 85.62 202 CYS A CA 1
ATOM 1616 C C . CYS A 1 202 ? 14.194 9.720 -12.338 1.00 85.62 202 CYS A C 1
ATOM 1618 O O . CYS A 1 202 ? 13.290 10.351 -12.876 1.00 85.62 202 CYS A O 1
ATOM 1620 N N . THR A 1 203 ? 15.175 9.153 -13.037 1.00 85.06 203 THR A N 1
ATOM 1621 C CA . THR A 1 203 ? 15.329 9.251 -14.491 1.00 85.06 203 THR A CA 1
ATOM 1622 C C . THR A 1 203 ? 15.663 7.886 -15.073 1.00 85.06 203 THR A C 1
ATOM 1624 O O . THR A 1 203 ? 16.436 7.133 -14.481 1.00 85.06 203 THR A O 1
ATOM 1627 N N . ILE A 1 204 ? 15.090 7.559 -16.233 1.00 86.88 204 ILE A N 1
ATOM 1628 C CA . ILE A 1 204 ? 15.397 6.307 -16.933 1.00 86.88 204 ILE A CA 1
ATOM 1629 C C . ILE A 1 204 ? 16.781 6.347 -17.591 1.00 86.88 204 ILE A C 1
ATOM 1631 O O . ILE A 1 204 ? 17.456 5.324 -17.673 1.00 86.88 204 ILE A O 1
ATOM 1635 N N . PHE A 1 205 ? 17.239 7.537 -17.992 1.00 84.62 205 PHE A N 1
ATOM 1636 C CA . PHE A 1 205 ? 18.452 7.724 -18.795 1.00 84.62 205 PHE A CA 1
ATOM 1637 C C . PHE A 1 205 ? 19.751 7.416 -18.042 1.00 84.62 205 PHE A C 1
ATOM 1639 O O . PHE A 1 205 ? 20.803 7.287 -18.653 1.00 84.62 205 PHE A O 1
ATOM 1646 N N . ARG A 1 206 ? 19.685 7.227 -16.719 1.00 84.06 206 ARG A N 1
ATOM 1647 C CA . ARG A 1 206 ? 20.818 6.730 -15.923 1.00 84.06 206 ARG A CA 1
ATOM 1648 C C . ARG A 1 206 ? 21.123 5.248 -16.160 1.00 84.06 206 ARG A C 1
ATOM 1650 O O . ARG A 1 206 ? 22.159 4.758 -15.722 1.00 84.06 206 ARG A O 1
ATOM 1657 N N . PHE A 1 207 ? 20.185 4.507 -16.749 1.00 87.44 207 PHE A N 1
ATOM 1658 C CA . PHE A 1 207 ? 20.330 3.082 -16.999 1.00 87.44 207 PHE A CA 1
ATOM 1659 C C . PHE A 1 207 ? 20.685 2.870 -18.471 1.00 87.44 207 PHE A C 1
ATOM 1661 O O . PHE A 1 207 ? 19.890 3.154 -19.363 1.00 87.44 207 PHE A O 1
ATOM 1668 N N . HIS A 1 208 ? 21.863 2.303 -18.723 1.00 86.44 208 HIS A N 1
ATOM 1669 C CA . HIS A 1 208 ? 22.330 1.989 -20.078 1.00 86.44 208 HIS A CA 1
ATOM 1670 C C . HIS A 1 208 ? 21.559 0.828 -20.739 1.00 86.44 208 HIS A C 1
ATOM 1672 O O . HIS A 1 208 ? 21.734 0.563 -21.922 1.00 86.44 208 HIS A O 1
ATOM 1678 N N . SER A 1 209 ? 20.761 0.072 -19.974 1.00 90.81 209 SER A N 1
ATOM 1679 C CA . SER A 1 209 ? 19.932 -1.021 -20.493 1.00 90.81 209 SER A CA 1
ATOM 1680 C C . SER A 1 209 ? 18.799 -1.386 -19.531 1.00 90.81 209 SER A C 1
ATOM 1682 O O . SER A 1 209 ? 18.886 -1.148 -18.323 1.00 90.81 209 SER A O 1
ATOM 1684 N N . GLY A 1 210 ? 17.774 -2.078 -20.040 1.00 89.62 210 GLY A N 1
ATOM 1685 C CA . GLY A 1 210 ? 16.722 -2.661 -19.201 1.00 89.62 210 GLY A CA 1
ATOM 1686 C C . GLY A 1 210 ? 17.261 -3.683 -18.192 1.00 89.62 210 GLY A C 1
ATOM 1687 O O . GLY A 1 210 ? 16.760 -3.769 -17.073 1.00 89.62 210 GLY A O 1
ATOM 1688 N N . SER A 1 211 ? 18.334 -4.404 -18.532 1.00 89.38 211 SER A N 1
ATOM 1689 C CA . SER A 1 211 ? 19.028 -5.301 -17.597 1.00 89.38 211 SER A CA 1
ATOM 1690 C C . SER A 1 211 ? 19.659 -4.541 -16.425 1.00 89.38 211 SER A C 1
ATOM 1692 O O . SER A 1 211 ? 19.602 -5.024 -15.297 1.00 89.38 211 SER A O 1
ATOM 1694 N N . ALA A 1 212 ? 20.189 -3.334 -16.658 1.00 89.56 212 ALA A N 1
ATOM 1695 C CA . ALA A 1 212 ? 20.726 -2.483 -15.595 1.00 89.56 212 ALA A CA 1
ATOM 1696 C C . ALA A 1 212 ? 19.627 -2.010 -14.630 1.00 89.56 212 ALA A C 1
ATOM 1698 O O . ALA A 1 212 ? 19.831 -2.013 -13.417 1.00 89.56 212 ALA A O 1
ATOM 1699 N N . LEU A 1 213 ? 18.436 -1.677 -15.144 1.00 91.81 213 LEU A N 1
ATOM 1700 C CA . LEU A 1 213 ? 17.275 -1.355 -14.307 1.00 91.81 213 LEU A CA 1
ATOM 1701 C C . LEU A 1 213 ? 16.821 -2.564 -13.468 1.00 91.81 213 LEU A C 1
ATOM 1703 O O . LEU A 1 213 ? 16.508 -2.424 -12.284 1.00 91.81 213 LEU A O 1
ATOM 1707 N N . VAL A 1 214 ? 16.820 -3.763 -14.057 1.00 91.31 214 VAL A N 1
ATOM 1708 C CA . VAL A 1 214 ? 16.509 -5.010 -13.341 1.00 91.31 214 VAL A CA 1
ATOM 1709 C C . VAL A 1 214 ? 17.516 -5.267 -12.220 1.00 91.31 214 VAL A C 1
ATOM 1711 O O . VAL A 1 214 ? 17.094 -5.501 -11.086 1.00 91.31 214 VAL A O 1
ATOM 1714 N N . ALA A 1 215 ? 18.815 -5.160 -12.500 1.00 88.62 215 ALA A N 1
ATOM 1715 C CA . ALA A 1 215 ? 19.862 -5.320 -11.492 1.00 88.62 215 ALA A CA 1
ATOM 1716 C C . ALA A 1 215 ? 19.725 -4.275 -10.370 1.00 88.62 215 ALA A C 1
ATOM 1718 O O . ALA A 1 215 ? 19.764 -4.609 -9.187 1.00 88.62 215 ALA A O 1
ATOM 1719 N N . TYR A 1 216 ? 19.446 -3.016 -10.727 1.00 89.75 216 TYR A N 1
ATOM 1720 C CA . TYR A 1 216 ? 19.193 -1.950 -9.755 1.00 89.75 216 TYR A CA 1
ATOM 1721 C C . TYR A 1 216 ? 17.990 -2.249 -8.852 1.00 89.75 216 TYR A C 1
ATOM 1723 O O . TYR A 1 216 ? 18.021 -1.958 -7.658 1.00 89.75 216 TYR A O 1
ATOM 1731 N N . SER A 1 217 ? 16.933 -2.864 -9.389 1.00 88.75 217 SER A N 1
ATOM 1732 C CA . SER A 1 217 ? 15.763 -3.279 -8.604 1.00 88.75 217 SER A CA 1
ATOM 1733 C C . SER A 1 217 ? 16.016 -4.512 -7.722 1.00 88.75 217 SER A C 1
ATOM 1735 O O . SER A 1 217 ? 15.283 -4.744 -6.760 1.00 88.75 217 SER A O 1
ATOM 1737 N N . GLY A 1 218 ? 17.052 -5.304 -8.004 1.00 87.94 218 GLY A N 1
ATOM 1738 C CA . GLY A 1 218 ? 17.353 -6.547 -7.290 1.00 87.94 218 GLY A CA 1
ATOM 1739 C C . GLY A 1 218 ? 16.363 -7.683 -7.575 1.00 87.94 218 GLY A C 1
ATOM 1740 O O . GLY A 1 218 ? 15.990 -8.450 -6.689 1.00 87.94 218 GLY A O 1
ATOM 1741 N N . VAL A 1 219 ? 15.823 -7.727 -8.793 1.00 87.25 219 VAL A N 1
ATOM 1742 C CA . VAL A 1 219 ? 14.894 -8.781 -9.250 1.00 87.25 219 VAL A CA 1
ATOM 1743 C C . VAL A 1 219 ? 15.632 -9.836 -10.090 1.00 87.25 219 VAL A C 1
ATOM 1745 O O . VAL A 1 219 ? 15.077 -10.885 -10.420 1.00 87.25 219 VAL A O 1
ATOM 1748 N N . ASP A 1 220 ? 16.895 -9.583 -10.427 1.00 83.56 220 ASP A N 1
ATOM 1749 C CA . ASP A 1 220 ? 17.781 -10.531 -11.091 1.00 83.56 220 ASP A CA 1
ATOM 1750 C C . ASP A 1 220 ? 18.078 -11.752 -10.199 1.00 83.56 220 ASP A C 1
ATOM 1752 O O . ASP A 1 220 ? 18.135 -11.630 -8.972 1.00 83.56 220 ASP A O 1
ATOM 1756 N N . PRO A 1 221 ? 18.230 -12.950 -10.785 1.00 78.38 221 PRO A N 1
ATOM 1757 C CA . PRO A 1 221 ? 18.622 -14.133 -10.035 1.00 78.38 221 PRO A CA 1
ATOM 1758 C C . PRO A 1 221 ? 20.089 -14.045 -9.591 1.00 78.38 221 PRO A C 1
ATOM 1760 O O . PRO A 1 221 ? 20.962 -13.691 -10.378 1.00 78.38 221 PRO A O 1
ATOM 1763 N N . ILE A 1 222 ? 20.373 -14.438 -8.349 1.00 76.88 222 ILE A N 1
ATOM 1764 C CA . ILE A 1 222 ? 21.738 -14.650 -7.864 1.00 76.88 222 ILE A CA 1
ATOM 1765 C C . ILE A 1 222 ? 22.229 -16.005 -8.371 1.00 76.88 222 ILE A C 1
ATOM 1767 O O . ILE A 1 222 ? 21.686 -17.052 -7.992 1.00 76.88 222 ILE A O 1
ATOM 1771 N N . GLU A 1 223 ? 23.309 -15.976 -9.144 1.00 72.56 223 GLU A N 1
ATOM 1772 C CA . GLU A 1 223 ? 24.149 -17.140 -9.407 1.00 72.56 223 GLU A CA 1
ATOM 1773 C C . GLU A 1 223 ? 25.472 -16.975 -8.651 1.00 72.56 223 GLU A C 1
ATOM 1775 O O . GLU A 1 223 ? 26.252 -16.062 -8.917 1.00 72.56 223 GLU A O 1
ATOM 1780 N N . GLU A 1 224 ? 25.716 -17.846 -7.674 1.00 67.62 224 GLU A N 1
ATOM 1781 C CA . GLU A 1 224 ? 27.016 -17.956 -7.017 1.00 67.62 224 GLU A CA 1
ATOM 1782 C C . GLU A 1 224 ? 27.772 -19.126 -7.637 1.00 67.62 224 GLU A C 1
ATOM 1784 O O . GLU A 1 224 ? 27.334 -20.273 -7.557 1.00 67.62 224 GLU A O 1
ATOM 1789 N N . GLN A 1 225 ? 28.907 -18.829 -8.263 1.00 63.34 225 GLN A N 1
ATOM 1790 C CA . GLN A 1 225 ? 29.816 -19.835 -8.797 1.00 63.34 225 GLN A CA 1
ATOM 1791 C C . GLN A 1 225 ? 31.050 -19.911 -7.897 1.00 63.34 225 GLN A C 1
ATOM 1793 O O . GLN A 1 225 ? 31.857 -18.982 -7.885 1.00 63.34 225 GLN A O 1
ATOM 1798 N N . SER A 1 226 ? 31.201 -20.998 -7.140 1.00 69.25 226 SER A N 1
ATOM 1799 C CA . SER A 1 226 ? 32.409 -21.290 -6.363 1.00 69.25 226 SER A CA 1
ATOM 1800 C C . SER A 1 226 ? 33.103 -22.525 -6.937 1.00 69.25 226 SER A C 1
ATOM 1802 O O . SER A 1 226 ? 32.611 -23.646 -6.821 1.00 69.25 226 SER A O 1
ATOM 1804 N N . GLY A 1 227 ? 34.260 -22.319 -7.578 1.00 76.56 227 GLY A N 1
ATOM 1805 C CA . GLY A 1 227 ? 35.019 -23.397 -8.223 1.00 76.56 227 GLY A CA 1
ATOM 1806 C C . GLY A 1 227 ? 34.170 -24.161 -9.246 1.00 76.56 227 GLY A C 1
ATOM 1807 O O . GLY A 1 227 ? 33.769 -23.587 -10.254 1.00 76.56 227 GLY A O 1
ATOM 1808 N N . ASP A 1 228 ? 33.864 -25.425 -8.945 1.00 70.19 228 ASP A N 1
ATOM 1809 C CA . ASP A 1 228 ? 33.097 -26.341 -9.805 1.00 70.19 228 ASP A CA 1
ATOM 1810 C C . ASP A 1 228 ? 31.577 -26.342 -9.519 1.00 70.19 228 ASP A C 1
ATOM 1812 O O . ASP A 1 228 ? 30.822 -27.080 -10.153 1.00 70.19 228 ASP A O 1
ATOM 1816 N N . MET A 1 229 ? 31.094 -25.547 -8.555 1.00 56.56 229 MET A N 1
ATOM 1817 C CA . MET A 1 229 ? 29.683 -25.520 -8.155 1.00 56.56 229 MET A CA 1
ATOM 1818 C C . MET A 1 229 ? 29.008 -24.202 -8.538 1.00 56.56 229 MET A C 1
ATOM 1820 O O . MET A 1 229 ? 29.450 -23.124 -8.151 1.00 56.56 229 MET A O 1
ATOM 1824 N N . THR A 1 230 ? 27.883 -24.300 -9.253 1.00 68.94 230 THR A N 1
ATOM 1825 C CA . THR A 1 230 ? 26.961 -23.178 -9.490 1.00 68.94 230 THR A CA 1
ATOM 1826 C C . THR A 1 230 ? 25.734 -23.343 -8.599 1.00 68.94 230 THR A C 1
ATOM 1828 O O . THR A 1 230 ? 24.970 -24.294 -8.759 1.00 68.94 230 THR A O 1
ATOM 1831 N N . ILE A 1 231 ? 25.530 -22.416 -7.664 1.00 68.50 231 ILE A N 1
ATOM 1832 C CA . ILE A 1 231 ? 24.386 -22.392 -6.750 1.00 68.50 231 ILE A CA 1
ATOM 1833 C C . ILE A 1 231 ? 23.469 -21.230 -7.139 1.00 68.50 231 ILE A C 1
ATOM 1835 O O . ILE A 1 231 ? 23.883 -20.072 -7.175 1.00 68.50 231 ILE A O 1
ATOM 1839 N N . ARG A 1 232 ? 22.192 -21.533 -7.388 1.00 72.12 232 ARG A N 1
ATOM 1840 C CA . ARG A 1 232 ? 21.143 -20.535 -7.648 1.00 72.12 232 ARG A CA 1
ATOM 1841 C C . ARG A 1 232 ? 20.368 -20.270 -6.358 1.00 72.12 232 ARG A C 1
ATOM 1843 O O . ARG A 1 232 ? 19.631 -21.143 -5.908 1.00 72.12 232 ARG A O 1
ATOM 1850 N N . LYS A 1 233 ? 20.543 -19.088 -5.752 1.00 64.38 233 LYS A N 1
ATOM 1851 C CA . LYS A 1 233 ? 20.039 -18.780 -4.392 1.00 64.38 233 LYS A CA 1
ATOM 1852 C C . LYS A 1 233 ? 18.724 -17.985 -4.336 1.00 64.38 233 LYS A C 1
ATOM 1854 O O . LYS A 1 233 ? 18.193 -17.777 -3.251 1.00 64.38 233 LYS A O 1
ATOM 1859 N N . GLY A 1 234 ? 18.161 -17.580 -5.476 1.00 72.56 234 GLY A N 1
ATOM 1860 C CA . GLY A 1 234 ? 16.936 -16.769 -5.543 1.00 72.56 234 GLY A CA 1
ATOM 1861 C C . GLY A 1 234 ? 17.205 -15.372 -6.101 1.00 72.56 234 GLY A C 1
ATOM 1862 O O . GLY A 1 234 ? 18.112 -15.216 -6.908 1.00 72.56 234 GLY A O 1
ATOM 1863 N N . ILE A 1 235 ? 16.411 -14.370 -5.717 1.00 79.31 235 ILE A N 1
ATOM 1864 C CA . ILE A 1 235 ? 16.571 -12.983 -6.193 1.00 79.31 235 ILE A CA 1
ATOM 1865 C C . ILE A 1 235 ? 17.737 -12.257 -5.525 1.00 79.31 235 ILE A C 1
ATOM 1867 O O . ILE A 1 235 ? 18.087 -12.544 -4.378 1.00 79.31 235 ILE A O 1
ATOM 1871 N N . SER A 1 236 ? 18.296 -11.263 -6.213 1.00 74.44 236 SER A N 1
ATOM 1872 C CA . SER A 1 236 ? 19.359 -10.425 -5.678 1.00 74.44 236 SER A CA 1
ATOM 1873 C C . SER A 1 236 ? 18.820 -9.436 -4.636 1.00 74.44 236 SER A C 1
ATOM 1875 O O . SER A 1 236 ? 18.148 -8.446 -4.909 1.00 74.44 236 SER A O 1
ATOM 1877 N N . HIS A 1 237 ? 19.135 -9.669 -3.361 1.00 73.94 237 HIS A N 1
ATOM 1878 C CA . HIS A 1 237 ? 18.771 -8.727 -2.293 1.00 73.94 237 HIS A CA 1
ATOM 1879 C C . HIS A 1 237 ? 19.640 -7.453 -2.284 1.00 73.94 237 HIS A C 1
ATOM 1881 O O . HIS A 1 237 ? 19.458 -6.602 -1.417 1.00 73.94 237 HIS A O 1
ATOM 1887 N N . ARG A 1 238 ? 20.556 -7.307 -3.253 1.00 77.25 238 ARG A N 1
ATOM 1888 C CA . ARG A 1 238 ? 21.520 -6.200 -3.365 1.00 77.25 238 ARG A CA 1
ATOM 1889 C C . ARG A 1 238 ? 20.929 -4.931 -3.996 1.00 77.25 238 ARG A C 1
ATOM 1891 O O . ARG A 1 238 ? 21.506 -3.863 -3.832 1.00 77.25 238 ARG A O 1
ATOM 1898 N N . GLY A 1 239 ? 19.793 -5.031 -4.691 1.00 83.50 239 GLY A N 1
ATOM 1899 C CA . GLY A 1 239 ? 19.120 -3.882 -5.310 1.00 83.50 239 GLY A CA 1
ATOM 1900 C C . GLY A 1 239 ? 18.114 -3.161 -4.403 1.00 83.50 239 GLY A C 1
ATOM 1901 O O . GLY A 1 239 ? 17.831 -3.580 -3.276 1.00 83.50 239 GLY A O 1
ATOM 1902 N N . ASN A 1 240 ? 17.497 -2.104 -4.931 1.00 88.31 240 ASN A N 1
ATOM 1903 C CA . ASN A 1 240 ? 16.543 -1.240 -4.238 1.00 88.31 240 ASN A CA 1
ATOM 1904 C C . ASN A 1 240 ? 15.251 -1.985 -3.845 1.00 88.31 240 ASN A C 1
ATOM 1906 O O . ASN A 1 240 ? 14.401 -2.307 -4.680 1.00 88.31 240 ASN A O 1
ATOM 1910 N N . SER A 1 241 ? 15.086 -2.230 -2.543 1.00 90.88 241 SER A N 1
ATOM 1911 C CA . SER A 1 241 ? 13.939 -2.947 -1.976 1.00 90.88 241 SER A CA 1
ATOM 1912 C C . SER A 1 241 ? 12.608 -2.220 -2.153 1.00 90.88 241 SER A C 1
ATOM 1914 O O . SER A 1 241 ? 11.571 -2.879 -2.245 1.00 90.88 241 SER A O 1
ATOM 1916 N N . GLU A 1 242 ? 12.615 -0.890 -2.257 1.00 92.88 242 GLU A N 1
ATOM 1917 C CA . GLU A 1 242 ? 11.394 -0.109 -2.442 1.00 92.88 242 GLU A CA 1
ATOM 1918 C C . GLU A 1 242 ? 10.796 -0.323 -3.835 1.00 92.88 242 GLU A C 1
ATOM 1920 O O . GLU A 1 242 ? 9.583 -0.480 -3.960 1.00 92.88 242 GLU A O 1
ATOM 1925 N N . ILE A 1 243 ? 11.631 -0.460 -4.871 1.00 93.69 243 ILE A N 1
ATOM 1926 C CA . ILE A 1 243 ? 11.160 -0.793 -6.223 1.00 93.69 243 ILE A CA 1
ATOM 1927 C C . ILE A 1 243 ? 10.495 -2.171 -6.234 1.00 93.69 243 ILE A C 1
ATOM 1929 O O . ILE A 1 243 ? 9.423 -2.329 -6.815 1.00 93.69 243 ILE A O 1
ATOM 1933 N N . ARG A 1 244 ? 11.066 -3.164 -5.539 1.00 93.62 244 ARG A N 1
ATOM 1934 C CA . ARG A 1 244 ? 10.437 -4.493 -5.419 1.00 93.62 244 ARG A CA 1
ATOM 1935 C C . ARG A 1 244 ? 9.093 -4.423 -4.703 1.00 93.62 244 ARG A C 1
ATOM 1937 O O . ARG A 1 244 ? 8.140 -5.063 -5.143 1.00 93.62 244 ARG A O 1
ATOM 1944 N N . ALA A 1 245 ? 9.011 -3.630 -3.635 1.00 94.06 245 ALA A N 1
ATOM 1945 C CA . ALA A 1 245 ? 7.779 -3.434 -2.882 1.00 94.06 245 ALA A CA 1
ATOM 1946 C C . ALA A 1 245 ? 6.681 -2.735 -3.703 1.00 94.06 245 ALA A C 1
ATOM 1948 O O . ALA A 1 245 ? 5.506 -3.024 -3.493 1.00 94.06 245 ALA A O 1
ATOM 1949 N N . ILE A 1 246 ? 7.048 -1.854 -4.642 1.00 95.81 246 ILE A N 1
ATOM 1950 C CA . ILE A 1 246 ? 6.116 -1.243 -5.603 1.00 95.81 246 ILE A CA 1
ATOM 1951 C C . ILE A 1 246 ? 5.703 -2.258 -6.676 1.00 95.81 246 ILE A C 1
ATOM 1953 O O . ILE A 1 246 ? 4.519 -2.399 -6.973 1.00 95.81 246 ILE A O 1
ATOM 1957 N N . LEU A 1 247 ? 6.663 -2.980 -7.256 1.00 95.44 247 LEU A N 1
ATOM 1958 C CA . LEU A 1 247 ? 6.419 -3.877 -8.386 1.00 95.44 247 LEU A CA 1
ATOM 1959 C C . LEU A 1 247 ? 5.593 -5.104 -8.014 1.00 95.44 247 LEU A C 1
ATOM 1961 O O . LEU A 1 247 ? 4.786 -5.544 -8.822 1.00 95.44 247 LEU A O 1
ATOM 1965 N N . TYR A 1 248 ? 5.771 -5.668 -6.820 1.00 95.75 248 TYR A N 1
ATOM 1966 C CA . TYR A 1 248 ? 5.050 -6.878 -6.424 1.00 95.75 248 TYR A CA 1
ATOM 1967 C C . TYR A 1 248 ? 3.516 -6.738 -6.549 1.00 95.75 248 TYR A C 1
ATOM 1969 O O . TYR A 1 248 ? 2.920 -7.516 -7.298 1.00 95.75 248 TYR A O 1
ATOM 1977 N N . PRO A 1 249 ? 2.851 -5.741 -5.922 1.00 95.38 249 PRO A N 1
ATOM 1978 C CA . PRO A 1 249 ? 1.411 -5.542 -6.101 1.00 95.38 249 PRO A CA 1
ATOM 1979 C C . PRO A 1 249 ? 1.034 -5.150 -7.538 1.00 95.38 249 PRO A C 1
ATOM 1981 O O . PRO A 1 249 ? -0.010 -5.586 -8.020 1.00 95.38 249 PRO A O 1
ATOM 1984 N N . VAL A 1 250 ? 1.888 -4.400 -8.249 1.00 96.81 250 VAL A N 1
ATOM 1985 C CA . VAL A 1 250 ? 1.672 -4.077 -9.672 1.00 96.81 250 VAL A CA 1
ATOM 1986 C C . VAL A 1 250 ? 1.616 -5.353 -10.513 1.00 96.81 250 VAL A C 1
ATOM 1988 O O . VAL A 1 250 ? 0.723 -5.496 -11.338 1.00 96.81 250 VAL A O 1
ATOM 1991 N N . ILE A 1 251 ? 2.496 -6.329 -10.279 1.00 97.12 251 ILE A N 1
ATOM 1992 C CA . ILE A 1 251 ? 2.477 -7.597 -11.017 1.00 97.12 251 ILE A CA 1
ATOM 1993 C C . ILE A 1 251 ? 1.262 -8.450 -10.670 1.00 97.12 251 ILE A C 1
ATOM 1995 O O . ILE A 1 251 ? 0.684 -9.057 -11.569 1.00 97.12 251 ILE A O 1
ATOM 1999 N N . LEU A 1 252 ? 0.820 -8.472 -9.411 1.00 96.44 252 LEU A N 1
ATOM 2000 C CA . LEU A 1 252 ? -0.416 -9.176 -9.051 1.00 96.44 252 LEU A CA 1
ATOM 2001 C C . LEU A 1 252 ? -1.633 -8.615 -9.802 1.00 96.44 252 LEU A C 1
ATOM 2003 O O . LEU A 1 252 ? -2.498 -9.383 -10.225 1.00 96.44 252 LEU A O 1
ATOM 2007 N N . ALA A 1 253 ? -1.680 -7.298 -10.013 1.00 96.31 253 ALA A N 1
ATOM 2008 C CA . ALA A 1 253 ? -2.681 -6.671 -10.870 1.00 96.31 253 ALA A CA 1
ATOM 2009 C C . ALA A 1 253 ? -2.425 -6.965 -12.363 1.00 96.31 253 ALA A C 1
ATOM 2011 O O . ALA A 1 253 ? -3.359 -7.299 -13.090 1.00 96.31 253 ALA A O 1
ATOM 2012 N N . ALA A 1 254 ? -1.171 -6.935 -12.822 1.00 95.69 254 ALA A N 1
ATOM 2013 C CA . ALA A 1 254 ? -0.800 -7.198 -14.215 1.00 95.69 254 ALA A CA 1
ATOM 2014 C C . ALA A 1 254 ? -1.156 -8.616 -14.665 1.00 95.69 254 ALA A C 1
ATOM 2016 O O . ALA A 1 254 ? -1.608 -8.800 -15.787 1.00 95.69 254 ALA A O 1
ATOM 2017 N N . ILE A 1 255 ? -1.039 -9.612 -13.788 1.00 95.75 255 ILE A N 1
ATOM 2018 C CA . ILE A 1 255 ? -1.467 -10.987 -14.082 1.00 95.75 255 ILE A CA 1
ATOM 2019 C C . ILE A 1 255 ? -2.967 -11.047 -14.417 1.00 95.75 255 ILE A C 1
ATOM 2021 O O . ILE A 1 255 ? -3.384 -11.898 -15.199 1.00 95.75 255 ILE A O 1
ATOM 2025 N N . LYS A 1 256 ? -3.783 -10.146 -13.859 1.00 93.94 256 LYS A N 1
ATOM 2026 C CA . LYS A 1 256 ? -5.226 -10.082 -14.131 1.00 93.94 256 LYS A CA 1
ATOM 2027 C C . LYS A 1 256 ? -5.533 -9.251 -15.380 1.00 93.94 256 LYS A C 1
ATOM 2029 O O . LYS A 1 256 ? -6.274 -9.709 -16.247 1.00 93.94 256 LYS A O 1
ATOM 2034 N N . PHE A 1 257 ? -4.945 -8.057 -15.473 1.00 92.19 257 PHE A N 1
ATOM 2035 C CA . PHE A 1 257 ? -5.366 -7.020 -16.424 1.00 92.19 257 PHE A CA 1
ATOM 2036 C C . PHE A 1 257 ? -4.434 -6.823 -17.627 1.00 92.19 257 PHE A C 1
ATOM 2038 O O . PHE A 1 257 ? -4.877 -6.317 -18.650 1.00 92.19 257 PHE A O 1
ATOM 2045 N N . ASN A 1 258 ? -3.157 -7.205 -17.535 1.00 92.94 258 ASN A N 1
ATOM 2046 C CA . ASN A 1 258 ? -2.189 -7.018 -18.615 1.00 92.94 258 ASN A CA 1
ATOM 2047 C C . ASN A 1 258 ? -2.027 -8.327 -19.412 1.00 92.94 258 ASN A C 1
ATOM 2049 O O . ASN A 1 258 ? -1.466 -9.289 -18.877 1.00 92.94 258 ASN A O 1
ATOM 2053 N N . PRO A 1 259 ? -2.470 -8.393 -20.682 1.00 91.94 259 PRO A N 1
ATOM 2054 C CA . PRO A 1 259 ? -2.456 -9.635 -21.455 1.00 91.94 259 PRO A CA 1
ATOM 2055 C C . PRO A 1 259 ? -1.037 -10.190 -21.654 1.00 91.94 259 PRO A C 1
ATOM 2057 O O . PRO A 1 259 ? -0.827 -11.386 -21.462 1.00 91.94 259 PRO A O 1
ATOM 2060 N N . VAL A 1 260 ? -0.049 -9.326 -21.916 1.00 93.50 260 VAL A N 1
ATOM 2061 C CA . VAL A 1 260 ? 1.353 -9.717 -22.166 1.00 93.50 260 VAL A CA 1
ATOM 2062 C C . VAL A 1 260 ? 1.992 -10.363 -20.933 1.00 93.50 260 VAL A C 1
ATOM 2064 O O . VAL A 1 260 ? 2.765 -11.324 -21.035 1.00 93.50 260 VAL A O 1
ATOM 2067 N N . ILE A 1 261 ? 1.693 -9.829 -19.746 1.00 95.38 261 ILE A N 1
ATOM 2068 C CA . ILE A 1 261 ? 2.203 -10.364 -18.479 1.00 95.38 261 ILE A CA 1
ATOM 2069 C C . ILE A 1 261 ? 1.423 -11.607 -18.057 1.00 95.38 261 ILE A C 1
ATOM 2071 O O . ILE A 1 261 ? 2.033 -12.571 -17.594 1.00 95.38 261 ILE A O 1
ATOM 2075 N N . ARG A 1 262 ? 0.100 -11.616 -18.248 1.00 95.44 262 ARG A N 1
ATOM 2076 C CA . ARG A 1 262 ? -0.762 -12.766 -17.961 1.00 95.44 262 ARG A CA 1
ATOM 2077 C C . ARG A 1 262 ? -0.343 -13.994 -18.759 1.00 95.44 262 ARG A C 1
ATOM 2079 O O . ARG A 1 262 ? -0.156 -15.059 -18.175 1.00 95.44 262 ARG A O 1
ATOM 2086 N N . GLU A 1 263 ? -0.146 -13.853 -20.064 1.00 95.19 263 GLU A N 1
ATOM 2087 C CA . GLU A 1 263 ? 0.305 -14.941 -20.937 1.00 95.19 263 GLU A CA 1
ATOM 2088 C C . GLU A 1 263 ? 1.685 -15.463 -20.510 1.00 95.19 263 GLU A C 1
ATOM 2090 O O . GLU A 1 263 ? 1.899 -16.661 -20.330 1.00 95.19 263 GLU A O 1
ATOM 2095 N N . PHE A 1 264 ? 2.622 -14.555 -20.225 1.00 94.88 264 PHE A N 1
ATOM 2096 C CA . PHE A 1 264 ? 3.948 -14.942 -19.755 1.00 94.88 264 PHE A CA 1
ATOM 2097 C C . PHE A 1 264 ? 3.908 -15.693 -18.415 1.00 94.88 264 PHE A C 1
ATOM 2099 O O . PHE A 1 264 ? 4.573 -16.718 -18.255 1.00 94.88 264 PHE A O 1
ATOM 2106 N N . TYR A 1 265 ? 3.121 -15.200 -17.456 1.00 96.44 265 TYR A N 1
ATOM 2107 C CA . TYR A 1 265 ? 2.956 -15.818 -16.144 1.00 96.44 265 TYR A CA 1
ATOM 2108 C C . TYR A 1 265 ? 2.286 -17.194 -16.245 1.00 96.44 265 TYR A C 1
ATOM 2110 O O . TYR A 1 265 ? 2.775 -18.156 -15.653 1.00 96.44 265 TYR A O 1
ATOM 2118 N N . THR A 1 266 ? 1.200 -17.307 -17.011 1.00 96.00 266 THR A N 1
ATOM 2119 C CA . THR A 1 266 ? 0.469 -18.572 -17.201 1.00 96.00 266 THR A CA 1
ATOM 2120 C C . THR A 1 266 ? 1.344 -19.628 -17.865 1.00 96.00 266 THR A C 1
ATOM 2122 O O . THR A 1 266 ? 1.409 -20.744 -17.355 1.00 96.00 266 THR A O 1
ATOM 2125 N N . ARG A 1 267 ? 2.129 -19.264 -18.887 1.00 97.00 267 ARG A N 1
ATOM 2126 C CA . ARG A 1 267 ? 3.123 -20.157 -19.504 1.00 97.00 267 ARG A CA 1
ATOM 2127 C C . ARG A 1 267 ? 4.139 -20.696 -18.492 1.00 97.00 267 ARG A C 1
ATOM 2129 O O . ARG A 1 267 ? 4.432 -21.887 -18.481 1.00 97.00 267 ARG A O 1
ATOM 2136 N N . LEU A 1 268 ? 4.662 -19.845 -17.605 1.00 95.38 268 LEU A N 1
ATOM 2137 C CA . LEU A 1 268 ? 5.603 -20.284 -16.564 1.00 95.38 268 LEU A CA 1
ATOM 2138 C C . LEU A 1 268 ? 4.948 -21.206 -15.531 1.00 95.38 268 LEU A C 1
ATOM 2140 O O . LEU A 1 268 ? 5.584 -22.152 -15.064 1.00 95.38 268 LEU A O 1
ATOM 2144 N N . ARG A 1 269 ? 3.690 -20.940 -15.168 1.00 96.81 269 ARG A N 1
ATOM 2145 C CA . ARG A 1 269 ? 2.922 -21.797 -14.256 1.00 96.81 269 ARG A CA 1
ATOM 2146 C C . ARG A 1 269 ? 2.609 -23.154 -14.884 1.00 96.81 269 ARG A C 1
ATOM 2148 O O . ARG A 1 269 ? 2.756 -24.154 -14.191 1.00 96.81 269 ARG A O 1
ATOM 2155 N N . ALA A 1 270 ? 2.263 -23.186 -16.170 1.00 96.06 270 ALA A N 1
ATOM 2156 C CA . ALA A 1 270 ? 2.067 -24.417 -16.935 1.00 96.06 270 ALA A CA 1
ATOM 2157 C C . ALA A 1 270 ? 3.360 -25.246 -17.021 1.00 96.06 270 ALA A C 1
ATOM 2159 O O . ALA A 1 270 ? 3.326 -26.459 -16.864 1.00 96.06 270 ALA A O 1
ATOM 2160 N N . ALA A 1 271 ? 4.520 -24.590 -17.131 1.00 95.00 271 ALA A N 1
ATOM 2161 C CA . ALA A 1 271 ? 5.837 -25.230 -17.062 1.00 95.00 271 ALA A CA 1
ATOM 2162 C C . ALA A 1 271 ? 6.259 -25.678 -15.639 1.00 95.00 271 ALA A C 1
ATOM 2164 O O . ALA A 1 271 ? 7.442 -25.913 -15.384 1.00 95.00 271 ALA A O 1
ATOM 2165 N N . GLY A 1 272 ? 5.332 -25.727 -14.675 1.00 94.12 272 GLY A N 1
ATOM 2166 C CA . GLY A 1 272 ? 5.576 -26.209 -13.312 1.00 94.12 272 GLY A CA 1
ATOM 2167 C C . GLY A 1 272 ? 6.346 -25.247 -12.400 1.00 94.12 272 GLY A C 1
ATOM 2168 O O . GLY A 1 272 ? 6.714 -25.620 -11.285 1.00 94.12 272 GLY A O 1
ATOM 2169 N N . LYS A 1 273 ? 6.609 -23.995 -12.812 1.00 92.38 273 LYS A N 1
ATOM 2170 C CA . LYS A 1 273 ? 7.339 -23.041 -11.956 1.00 92.38 273 LYS A CA 1
ATOM 2171 C C . LYS A 1 273 ? 6.478 -22.612 -10.762 1.00 92.38 273 LYS A C 1
ATOM 2173 O O . LYS A 1 273 ? 5.307 -22.273 -10.955 1.00 92.38 273 LYS A O 1
ATOM 2178 N N . PRO A 1 274 ? 7.028 -22.537 -9.534 1.00 94.38 274 PRO A N 1
ATOM 2179 C CA . PRO A 1 274 ? 6.274 -22.113 -8.354 1.00 94.38 274 PRO A CA 1
ATOM 2180 C C . PRO A 1 274 ? 5.824 -20.648 -8.461 1.00 94.38 274 PRO A C 1
ATOM 2182 O O . PRO A 1 274 ? 6.444 -19.841 -9.154 1.00 94.38 274 PRO A O 1
ATOM 2185 N N . HIS A 1 275 ? 4.743 -20.296 -7.755 1.00 93.25 275 HIS A N 1
ATOM 2186 C CA . HIS A 1 275 ? 4.050 -19.011 -7.914 1.00 93.25 275 HIS A CA 1
ATOM 2187 C C . HIS A 1 275 ? 4.991 -17.813 -7.745 1.00 93.25 275 HIS A C 1
ATOM 2189 O O . HIS A 1 275 ? 5.073 -16.965 -8.630 1.00 93.25 275 HIS A O 1
ATOM 2195 N N . LYS A 1 276 ? 5.766 -17.787 -6.653 1.00 91.62 276 LYS A N 1
ATOM 2196 C CA . LYS A 1 276 ? 6.700 -16.691 -6.362 1.00 91.62 276 LYS A CA 1
ATOM 2197 C C . LYS A 1 276 ? 7.767 -16.525 -7.450 1.00 91.62 276 LYS A C 1
ATOM 2199 O O . LYS A 1 276 ? 8.068 -15.399 -7.823 1.00 91.62 276 LYS A O 1
ATOM 2204 N N . VAL A 1 277 ? 8.275 -17.623 -8.015 1.00 91.81 277 VAL A N 1
ATOM 2205 C CA . VAL A 1 277 ? 9.269 -17.579 -9.105 1.00 91.81 277 VAL A CA 1
ATOM 2206 C C . VAL A 1 277 ? 8.654 -17.013 -10.383 1.00 91.81 277 VAL A C 1
ATOM 2208 O O . VAL A 1 277 ? 9.269 -16.173 -11.037 1.00 91.81 277 VAL A O 1
ATOM 2211 N N . ALA A 1 278 ? 7.427 -17.418 -10.722 1.00 94.44 278 ALA A N 1
ATOM 2212 C CA . ALA A 1 278 ? 6.721 -16.877 -11.881 1.00 94.44 278 ALA A CA 1
ATOM 2213 C C . ALA A 1 278 ? 6.414 -15.374 -11.721 1.00 94.44 278 ALA A C 1
ATOM 2215 O O . ALA A 1 278 ? 6.583 -14.615 -12.674 1.00 94.44 278 ALA A O 1
ATOM 2216 N N . VAL A 1 279 ? 6.038 -14.925 -10.516 1.00 94.94 279 VAL A N 1
ATOM 2217 C CA . VAL A 1 279 ? 5.837 -13.497 -10.206 1.00 94.94 279 VAL A CA 1
ATOM 2218 C C . VAL A 1 279 ? 7.143 -12.714 -10.346 1.00 94.94 279 VAL A C 1
ATOM 2220 O O . VAL A 1 279 ? 7.162 -11.687 -11.016 1.00 94.94 279 VAL A O 1
ATOM 2223 N N . THR A 1 280 ? 8.253 -13.204 -9.790 1.00 93.44 280 THR A N 1
ATOM 2224 C CA . THR A 1 280 ? 9.572 -12.569 -9.939 1.00 93.44 280 THR A CA 1
ATOM 2225 C C . THR A 1 280 ? 9.999 -12.462 -11.404 1.00 93.44 280 THR A C 1
ATOM 2227 O O . THR A 1 280 ? 10.464 -11.409 -11.842 1.00 93.44 280 THR A O 1
ATOM 2230 N N . ALA A 1 281 ? 9.809 -13.520 -12.194 1.00 93.81 281 ALA A N 1
ATOM 2231 C CA . ALA A 1 281 ? 10.107 -13.483 -13.622 1.00 93.81 281 ALA A CA 1
ATOM 2232 C C . ALA A 1 281 ? 9.228 -12.454 -14.358 1.00 93.81 281 ALA A C 1
ATOM 2234 O O . ALA A 1 281 ? 9.715 -11.730 -15.228 1.00 93.81 281 ALA A O 1
ATOM 2235 N N . ALA A 1 282 ? 7.951 -12.342 -13.983 1.00 95.88 282 ALA A N 1
ATOM 2236 C CA . ALA A 1 282 ? 7.049 -11.324 -14.512 1.00 95.88 282 ALA A CA 1
ATOM 2237 C C . ALA A 1 282 ? 7.466 -9.896 -14.106 1.00 95.88 282 ALA A C 1
ATOM 2239 O O . ALA A 1 282 ? 7.398 -8.999 -14.943 1.00 95.88 282 ALA A O 1
ATOM 2240 N N . MET A 1 283 ? 7.971 -9.679 -12.883 1.00 95.44 283 MET A N 1
ATOM 2241 C CA . MET A 1 283 ? 8.558 -8.393 -12.464 1.00 95.44 283 MET A CA 1
ATOM 2242 C C . MET A 1 283 ? 9.745 -8.006 -13.359 1.00 95.44 283 MET A C 1
ATOM 2244 O O . MET A 1 283 ? 9.825 -6.866 -13.808 1.00 95.44 283 MET A O 1
ATOM 2248 N N . ASN A 1 284 ? 10.639 -8.955 -13.663 1.00 94.94 284 ASN A N 1
ATOM 2249 C CA . ASN A 1 284 ? 11.774 -8.733 -14.566 1.00 94.94 284 ASN A CA 1
ATOM 2250 C C . ASN A 1 284 ? 11.299 -8.351 -15.979 1.00 94.94 284 ASN A C 1
ATOM 2252 O O . ASN A 1 284 ? 11.736 -7.338 -16.526 1.00 94.94 284 ASN A O 1
ATOM 2256 N N . LYS A 1 285 ? 10.339 -9.103 -16.540 1.00 94.75 285 LYS A N 1
ATOM 2257 C CA . LYS A 1 285 ? 9.745 -8.790 -17.849 1.00 94.75 285 LYS A CA 1
ATOM 2258 C C . LYS A 1 285 ? 9.099 -7.399 -17.862 1.00 94.75 285 LYS A C 1
ATOM 2260 O O . LYS A 1 285 ? 9.326 -6.641 -18.799 1.00 94.75 285 LYS A O 1
ATOM 2265 N N . MET A 1 286 ? 8.356 -7.042 -16.814 1.00 95.94 286 MET A N 1
ATOM 2266 C CA . MET A 1 286 ? 7.723 -5.727 -16.688 1.00 95.94 286 MET A CA 1
ATOM 2267 C C . MET A 1 286 ? 8.748 -4.591 -16.655 1.00 95.94 286 MET A C 1
ATOM 2269 O O . MET A 1 286 ? 8.570 -3.598 -17.347 1.00 95.94 286 MET A O 1
ATOM 2273 N N . LEU A 1 287 ? 9.845 -4.734 -15.909 1.00 95.56 287 LEU A N 1
ATOM 2274 C CA . LEU A 1 287 ? 10.905 -3.721 -15.864 1.00 95.56 287 LEU A CA 1
ATOM 2275 C C . LEU A 1 287 ? 11.543 -3.472 -17.233 1.00 95.56 287 LEU A C 1
ATOM 2277 O O . LEU A 1 287 ? 11.847 -2.331 -17.569 1.00 95.56 287 LEU A O 1
ATOM 2281 N N . ARG A 1 288 ? 11.714 -4.524 -18.039 1.00 95.06 288 ARG A N 1
ATOM 2282 C CA . ARG A 1 288 ? 12.217 -4.396 -19.414 1.00 95.06 288 ARG A CA 1
ATOM 2283 C C . ARG A 1 288 ? 11.227 -3.666 -20.322 1.00 95.06 288 ARG A C 1
ATOM 2285 O O . ARG A 1 288 ? 11.656 -2.820 -21.096 1.00 95.06 288 ARG A O 1
ATOM 2292 N N . ILE A 1 289 ? 9.928 -3.952 -20.191 1.00 94.31 289 ILE A N 1
ATOM 2293 C CA . ILE A 1 289 ? 8.861 -3.235 -20.912 1.00 94.31 289 ILE A CA 1
ATOM 2294 C C . ILE A 1 289 ? 8.866 -1.754 -20.522 1.00 94.31 289 ILE A C 1
ATOM 2296 O O . ILE A 1 289 ? 8.912 -0.894 -21.392 1.00 94.31 289 ILE A O 1
ATOM 2300 N N . VAL A 1 290 ? 8.891 -1.461 -19.219 1.00 95.12 290 VAL A N 1
ATOM 2301 C CA . VAL A 1 290 ? 8.957 -0.090 -18.694 1.00 95.12 290 VAL A CA 1
ATOM 2302 C C . VAL A 1 290 ? 10.166 0.652 -19.259 1.00 95.12 290 VAL A C 1
ATOM 2304 O O . VAL A 1 290 ? 10.018 1.771 -19.737 1.00 95.12 290 VAL A O 1
ATOM 2307 N N . TYR A 1 291 ? 11.346 0.025 -19.243 1.00 95.31 291 TYR A N 1
ATOM 2308 C CA . TYR A 1 291 ? 12.555 0.616 -19.812 1.00 95.31 291 TYR A CA 1
ATOM 2309 C C . TYR A 1 291 ? 12.391 0.928 -21.303 1.00 95.31 291 TYR A C 1
ATOM 2311 O O . TYR A 1 291 ? 12.693 2.042 -21.719 1.00 95.31 291 TYR A O 1
ATOM 2319 N N . ALA A 1 292 ? 11.877 -0.025 -22.086 1.00 93.88 292 ALA A N 1
ATOM 2320 C CA . ALA A 1 292 ? 11.660 0.158 -23.517 1.00 93.88 292 ALA A CA 1
ATOM 2321 C C . ALA A 1 292 ? 10.713 1.334 -23.799 1.00 93.88 292 ALA A C 1
ATOM 2323 O O . ALA A 1 292 ? 11.114 2.256 -24.499 1.00 93.88 292 ALA A O 1
ATOM 2324 N N . CYS A 1 293 ? 9.523 1.359 -23.187 1.00 94.06 293 CYS A N 1
ATOM 2325 C CA . CYS A 1 293 ? 8.542 2.437 -23.371 1.00 94.06 293 CYS A CA 1
ATOM 2326 C C . CYS A 1 293 ? 9.084 3.811 -22.946 1.00 94.06 293 CYS A C 1
ATOM 2328 O O . CYS A 1 293 ? 8.815 4.823 -23.586 1.00 94.06 293 CYS A O 1
ATOM 2330 N N . MET A 1 294 ? 9.862 3.868 -21.862 1.00 93.38 294 MET A N 1
ATOM 2331 C CA . MET A 1 294 ? 10.436 5.126 -21.383 1.00 93.38 294 MET A CA 1
ATOM 2332 C C . MET A 1 294 ? 11.551 5.660 -22.284 1.00 93.38 294 MET A C 1
ATOM 2334 O O . MET A 1 294 ? 11.667 6.872 -22.421 1.00 93.38 294 MET A O 1
ATOM 2338 N N . VAL A 1 295 ? 12.372 4.786 -22.872 1.00 92.38 295 VAL A N 1
ATOM 2339 C CA . VAL A 1 295 ? 13.456 5.193 -23.782 1.00 92.38 295 VAL A CA 1
ATOM 2340 C C . VAL A 1 295 ? 12.917 5.569 -25.161 1.00 92.38 295 VAL A C 1
ATOM 2342 O O . VAL A 1 295 ? 13.427 6.502 -25.770 1.00 92.38 295 VAL A O 1
ATOM 2345 N N . THR A 1 296 ? 11.888 4.873 -25.652 1.00 90.88 296 THR A N 1
ATOM 2346 C CA . THR A 1 296 ? 11.235 5.214 -26.927 1.00 90.88 296 THR A CA 1
ATOM 2347 C C . THR A 1 296 ? 10.262 6.385 -26.806 1.00 90.88 296 THR A C 1
ATOM 2349 O O . THR A 1 296 ? 9.792 6.883 -27.823 1.00 90.88 296 THR A O 1
ATOM 2352 N N . GLU A 1 297 ? 9.940 6.810 -25.580 1.00 91.69 297 GLU A N 1
ATOM 2353 C CA . GLU A 1 297 ? 8.908 7.803 -25.254 1.00 91.69 297 GLU A CA 1
ATOM 2354 C C . GLU A 1 297 ? 7.504 7.465 -25.799 1.00 91.69 297 GLU A C 1
ATOM 2356 O O . GLU A 1 297 ? 6.625 8.329 -25.909 1.00 91.69 297 GLU A O 1
ATOM 2361 N N . GLN A 1 298 ? 7.267 6.184 -26.091 1.00 92.44 298 GLN A N 1
ATOM 2362 C CA . GLN A 1 298 ? 6.014 5.666 -26.632 1.00 92.44 298 GLN A CA 1
ATOM 2363 C C . GLN A 1 298 ? 5.156 5.032 -25.539 1.00 92.44 298 GLN A C 1
ATOM 2365 O O . GLN A 1 298 ? 5.658 4.449 -24.573 1.00 92.44 298 GLN A O 1
ATOM 2370 N N . ASP A 1 299 ? 3.840 5.138 -25.712 1.00 93.25 299 ASP A N 1
ATOM 2371 C CA . ASP A 1 299 ? 2.883 4.463 -24.842 1.00 93.25 299 ASP A CA 1
ATOM 2372 C C . ASP A 1 299 ? 2.952 2.941 -25.037 1.00 93.25 299 ASP A C 1
ATOM 2374 O O . ASP A 1 299 ? 3.462 2.429 -26.038 1.00 93.25 299 ASP A O 1
ATOM 2378 N N . PHE A 1 300 ? 2.467 2.199 -24.047 1.00 93.06 300 PHE A N 1
ATOM 2379 C CA . PHE A 1 300 ? 2.487 0.746 -24.070 1.00 93.06 300 PHE A CA 1
ATOM 2380 C C . PHE A 1 300 ? 1.584 0.181 -25.165 1.00 93.06 300 PHE A C 1
ATOM 2382 O O . PHE A 1 300 ? 0.370 0.381 -25.155 1.00 93.06 300 PHE A O 1
ATOM 2389 N N . ASP A 1 301 ? 2.185 -0.616 -26.041 1.00 91.56 301 ASP A N 1
ATOM 2390 C CA . ASP A 1 301 ? 1.488 -1.377 -27.069 1.00 91.56 301 ASP A CA 1
ATOM 2391 C C . ASP A 1 301 ? 1.565 -2.887 -26.752 1.00 91.56 301 ASP A C 1
ATOM 2393 O O . ASP A 1 301 ? 2.657 -3.472 -26.793 1.00 91.56 301 ASP A O 1
ATOM 2397 N N . PRO A 1 302 ? 0.432 -3.549 -26.436 1.00 88.56 302 PRO A N 1
ATOM 2398 C CA . PRO A 1 302 ? 0.387 -4.987 -26.170 1.00 88.56 302 PRO A CA 1
ATOM 2399 C C . PRO A 1 302 ? 0.866 -5.858 -27.340 1.00 88.56 302 PRO A C 1
ATOM 2401 O O . PRO A 1 302 ? 1.382 -6.954 -27.114 1.00 88.56 302 PRO A O 1
ATOM 2404 N N . GLU A 1 303 ? 0.708 -5.386 -28.578 1.00 88.06 303 GLU A N 1
ATOM 2405 C CA . GLU A 1 303 ? 1.007 -6.143 -29.795 1.00 88.06 303 GLU A CA 1
ATOM 2406 C C . GLU A 1 303 ? 2.444 -5.921 -30.285 1.00 88.06 303 GLU A C 1
ATOM 2408 O O . GLU A 1 303 ? 2.891 -6.598 -31.213 1.00 88.06 303 GLU A O 1
ATOM 2413 N N . TYR A 1 304 ? 3.208 -5.035 -29.635 1.00 85.31 304 TYR A N 1
ATOM 2414 C CA . TYR A 1 304 ? 4.591 -4.721 -30.006 1.00 8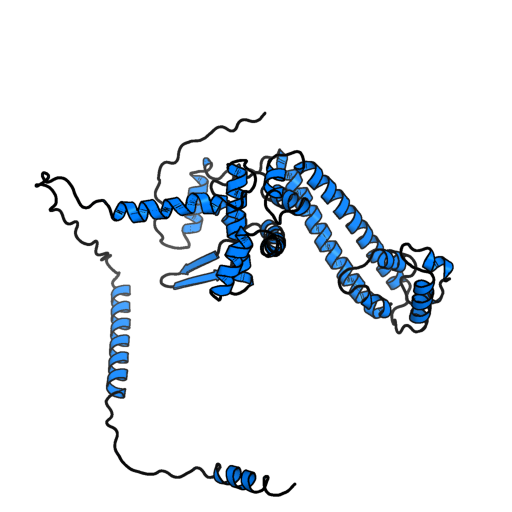5.31 304 TYR A CA 1
ATOM 2415 C C . TYR A 1 304 ? 5.446 -5.984 -30.171 1.00 85.31 304 TYR A C 1
ATOM 2417 O O . TYR A 1 304 ? 6.098 -6.166 -31.192 1.00 85.31 304 TYR A O 1
ATOM 2425 N N . ALA A 1 305 ? 5.389 -6.908 -29.206 1.00 79.19 305 ALA A N 1
ATOM 2426 C CA . ALA A 1 305 ? 6.178 -8.140 -29.250 1.00 79.19 305 ALA A CA 1
ATOM 2427 C C . ALA A 1 305 ? 5.806 -9.058 -30.430 1.00 79.19 305 ALA A C 1
ATOM 2429 O O . ALA A 1 305 ? 6.672 -9.747 -30.964 1.00 79.19 305 ALA A O 1
ATOM 2430 N N . LYS A 1 306 ? 4.538 -9.056 -30.857 1.00 79.88 306 LYS A N 1
ATOM 2431 C CA . LYS A 1 306 ? 4.065 -9.901 -31.960 1.00 79.88 306 LYS A CA 1
ATOM 2432 C C . LYS A 1 306 ? 4.556 -9.391 -33.314 1.00 79.88 306 LYS A C 1
ATOM 2434 O O . LYS A 1 306 ? 4.930 -10.203 -34.156 1.00 79.88 306 LYS A O 1
ATOM 2439 N N . ARG A 1 307 ? 4.656 -8.067 -33.491 1.00 81.19 307 ARG A N 1
ATOM 2440 C CA . ARG A 1 307 ? 5.156 -7.440 -34.731 1.00 81.19 307 ARG A CA 1
ATOM 2441 C C . ARG A 1 307 ? 6.597 -7.829 -35.069 1.00 81.19 307 ARG A C 1
ATOM 2443 O O . ARG A 1 307 ? 6.928 -7.929 -36.242 1.00 81.19 307 ARG A O 1
ATOM 2450 N N . PHE A 1 308 ? 7.426 -8.087 -34.058 1.00 69.75 308 PHE A N 1
ATOM 2451 C CA . PHE A 1 308 ? 8.825 -8.492 -34.242 1.00 69.75 308 PHE A CA 1
ATOM 2452 C C . PHE A 1 308 ? 9.045 -10.008 -34.142 1.00 69.75 308 PHE A C 1
ATOM 2454 O O . PHE A 1 308 ? 10.062 -10.503 -34.612 1.00 69.75 308 PHE A O 1
ATOM 2461 N N . SER A 1 309 ? 8.084 -10.770 -33.601 1.00 58.69 309 SER A N 1
ATOM 2462 C CA . SER A 1 309 ? 8.164 -12.241 -33.562 1.00 58.69 309 SER A CA 1
ATOM 2463 C C . SER A 1 309 ? 8.076 -12.915 -34.939 1.00 58.69 309 SER A C 1
ATOM 2465 O O . SER A 1 309 ? 8.434 -14.082 -35.063 1.00 58.69 309 SER A O 1
ATOM 2467 N N . GLY A 1 310 ? 7.643 -12.187 -35.978 1.00 48.91 310 GLY A N 1
ATOM 2468 C CA . GLY A 1 310 ? 7.688 -12.657 -37.367 1.00 48.91 310 GLY A CA 1
ATOM 2469 C C . GLY A 1 310 ? 9.097 -12.645 -37.975 1.00 48.91 310 GLY A C 1
ATOM 2470 O O . GLY A 1 310 ? 9.397 -13.452 -38.850 1.00 48.91 310 GLY A O 1
ATOM 2471 N N . THR A 1 311 ? 9.995 -11.780 -37.498 1.00 44.69 311 THR A N 1
ATOM 2472 C CA . THR A 1 311 ? 11.312 -11.579 -38.125 1.00 44.69 311 THR A CA 1
ATOM 2473 C C . THR A 1 311 ? 12.318 -12.676 -37.760 1.00 44.69 311 THR A C 1
ATOM 2475 O O . THR A 1 311 ? 13.179 -13.004 -38.573 1.00 44.69 311 THR A O 1
ATOM 2478 N N . ASP A 1 312 ? 12.156 -13.330 -36.605 1.00 42.44 312 ASP A N 1
ATOM 2479 C CA . ASP A 1 312 ? 13.009 -14.457 -36.193 1.00 42.44 312 ASP A CA 1
ATOM 2480 C C . ASP A 1 312 ? 12.794 -15.710 -37.069 1.00 42.44 312 ASP A C 1
ATOM 2482 O O . ASP A 1 312 ? 13.696 -16.536 -37.199 1.00 42.44 312 ASP A O 1
ATOM 2486 N N . THR A 1 313 ? 11.640 -15.839 -37.741 1.00 37.53 313 THR A N 1
ATOM 2487 C CA . THR A 1 313 ? 11.421 -16.928 -38.715 1.00 37.53 313 THR A CA 1
ATOM 2488 C C . THR A 1 313 ? 12.113 -16.692 -40.055 1.00 37.53 313 THR A C 1
ATOM 2490 O O . THR A 1 313 ? 12.453 -17.656 -40.732 1.00 37.53 313 THR A O 1
ATOM 2493 N N . VAL A 1 314 ? 12.403 -15.438 -40.422 1.00 38.09 314 VAL A N 1
ATOM 2494 C CA . VAL A 1 314 ? 13.070 -15.122 -41.696 1.00 38.09 314 VAL A CA 1
ATOM 2495 C C . VAL A 1 314 ? 14.579 -15.358 -41.605 1.00 38.09 314 VAL A C 1
ATOM 2497 O O . VAL A 1 314 ? 15.178 -15.757 -42.592 1.00 38.09 314 VAL A O 1
ATOM 2500 N N . VAL A 1 315 ? 15.191 -15.210 -40.423 1.00 40.44 315 VAL A N 1
ATOM 2501 C CA . VAL A 1 315 ? 16.609 -15.571 -40.214 1.00 40.44 315 VAL A CA 1
ATOM 2502 C C . VAL A 1 315 ? 16.786 -17.095 -40.200 1.00 40.44 315 VAL A C 1
ATOM 2504 O O . VAL A 1 315 ? 17.708 -17.602 -40.822 1.00 40.44 315 VAL A O 1
ATOM 2507 N N . ALA A 1 316 ? 15.844 -17.839 -39.606 1.00 32.75 316 ALA A N 1
ATOM 2508 C CA . ALA A 1 316 ? 15.844 -19.304 -39.668 1.00 32.75 316 ALA A CA 1
ATOM 2509 C C . ALA A 1 316 ? 15.530 -19.860 -41.075 1.00 32.75 316 ALA A C 1
ATOM 2511 O O . ALA A 1 316 ? 15.993 -20.944 -41.415 1.00 32.75 316 ALA A O 1
ATOM 2512 N N . ALA A 1 317 ? 14.764 -19.131 -41.897 1.00 31.92 317 ALA A N 1
ATOM 2513 C CA . ALA A 1 317 ? 14.485 -19.498 -43.288 1.00 31.92 317 ALA A CA 1
ATOM 2514 C C . ALA A 1 317 ? 15.586 -19.044 -44.269 1.00 31.92 317 ALA A C 1
ATOM 2516 O O . ALA A 1 317 ? 15.816 -19.709 -45.279 1.00 31.92 317 ALA A O 1
ATOM 2517 N N . ALA A 1 318 ? 16.307 -17.956 -43.975 1.00 31.94 318 ALA A N 1
ATOM 2518 C CA . ALA A 1 318 ? 17.447 -17.496 -44.772 1.00 31.94 318 ALA A CA 1
ATOM 2519 C C . ALA A 1 318 ? 18.645 -18.459 -44.691 1.00 31.94 318 ALA A C 1
ATOM 2521 O O . ALA A 1 318 ? 19.346 -18.623 -45.686 1.00 31.94 318 ALA A O 1
ATOM 2522 N N . ASP A 1 319 ? 18.801 -19.180 -43.576 1.00 34.34 319 ASP A N 1
ATOM 2523 C CA . ASP A 1 319 ? 19.771 -20.279 -43.445 1.00 34.34 319 ASP A CA 1
ATOM 2524 C C . ASP A 1 319 ? 19.364 -21.546 -44.234 1.00 34.34 319 ASP A C 1
ATOM 2526 O O . ASP A 1 319 ? 20.160 -22.472 -44.359 1.00 34.34 319 ASP A O 1
ATOM 2530 N N . SER A 1 320 ? 18.149 -21.595 -44.803 1.00 35.34 320 SER A N 1
ATOM 2531 C CA . SER A 1 320 ? 17.650 -22.725 -45.611 1.00 35.34 320 SER A CA 1
ATOM 2532 C C . SER A 1 320 ? 17.527 -22.445 -47.116 1.00 35.34 320 SER A C 1
ATOM 2534 O O . SER A 1 320 ? 17.159 -23.341 -47.869 1.00 35.34 320 SER A O 1
ATOM 2536 N N . CYS A 1 321 ? 17.854 -21.229 -47.570 1.00 27.78 321 CYS A N 1
ATOM 2537 C CA . CYS A 1 321 ? 17.768 -20.832 -48.985 1.00 27.78 321 CYS A CA 1
ATOM 2538 C C . CYS A 1 321 ? 19.117 -20.440 -49.614 1.00 27.78 321 CYS A C 1
ATOM 2540 O O . CYS A 1 321 ? 19.142 -19.957 -50.743 1.00 27.78 321 CYS A O 1
ATOM 2542 N N . ALA A 1 322 ? 20.241 -20.666 -48.931 1.00 30.95 322 ALA A N 1
ATOM 2543 C CA . ALA A 1 322 ? 21.581 -20.457 -49.484 1.00 30.95 322 ALA A CA 1
ATOM 2544 C C . ALA A 1 322 ? 22.199 -21.775 -49.983 1.00 30.95 322 ALA A C 1
ATOM 2546 O O . ALA A 1 322 ? 23.302 -22.139 -49.594 1.00 30.95 322 ALA A O 1
ATOM 2547 N N . GLU A 1 323 ? 21.486 -22.502 -50.843 1.00 34.09 323 GLU A N 1
ATOM 2548 C CA . GLU A 1 323 ? 22.037 -23.665 -51.548 1.00 34.09 323 GLU A CA 1
ATOM 2549 C C . GLU A 1 323 ? 21.457 -23.736 -52.964 1.00 34.09 323 GLU A C 1
ATOM 2551 O O . GLU A 1 323 ? 20.561 -24.512 -53.277 1.00 34.09 323 GLU A O 1
ATOM 2556 N N . SER A 1 324 ? 21.909 -22.815 -53.815 1.00 35.59 324 SER A N 1
ATOM 2557 C CA . SER A 1 324 ? 22.044 -22.988 -55.270 1.00 35.59 324 SER A CA 1
ATOM 2558 C C . SER A 1 324 ? 22.374 -21.644 -55.909 1.00 35.59 324 SER A C 1
ATOM 2560 O O . SER A 1 324 ? 21.482 -20.852 -56.171 1.00 35.59 324 SER A O 1
ATOM 2562 N N . THR A 1 325 ? 23.662 -21.385 -56.139 1.00 25.50 325 THR A N 1
ATOM 2563 C CA . THR A 1 325 ? 24.200 -20.796 -57.380 1.00 25.50 325 THR A CA 1
ATOM 2564 C C . THR A 1 325 ? 25.696 -20.524 -57.223 1.00 25.50 325 THR A C 1
ATOM 2566 O O . THR A 1 325 ? 26.143 -20.163 -56.141 1.00 25.50 325 THR A O 1
ATOM 2569 N N . THR A 1 326 ? 26.395 -20.655 -58.352 1.00 26.39 326 THR A N 1
ATOM 2570 C CA . THR A 1 326 ? 27.783 -20.275 -58.667 1.00 26.39 326 THR A CA 1
ATOM 2571 C C . THR A 1 326 ? 28.888 -21.246 -58.246 1.00 26.39 326 THR A C 1
ATOM 2573 O O . THR A 1 326 ? 29.479 -21.163 -57.171 1.00 26.39 326 THR A O 1
ATOM 2576 N N . GLU A 1 327 ? 29.179 -22.137 -59.198 1.00 31.80 327 GLU A N 1
ATOM 2577 C CA . GLU A 1 327 ? 30.530 -22.541 -59.592 1.00 31.80 327 GLU A CA 1
ATOM 2578 C C . GLU A 1 327 ? 31.474 -21.317 -59.662 1.00 31.80 327 GLU A C 1
ATOM 2580 O O . GLU A 1 327 ? 31.020 -20.193 -59.865 1.00 31.80 327 GLU A O 1
ATOM 2585 N N . ASP A 1 328 ? 32.775 -21.561 -5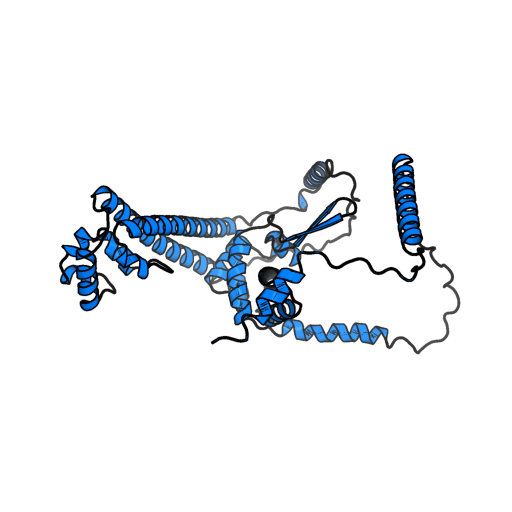9.490 1.00 32.16 328 ASP A N 1
ATOM 2586 C CA . ASP A 1 328 ? 33.889 -20.593 -59.530 1.00 32.16 328 ASP A CA 1
ATOM 2587 C C . ASP A 1 328 ? 34.267 -19.886 -58.215 1.00 32.16 328 ASP A C 1
ATOM 2589 O O . ASP A 1 328 ? 34.249 -18.666 -58.085 1.00 32.16 328 ASP A O 1
ATOM 2593 N N . ALA A 1 329 ? 34.738 -20.681 -57.248 1.00 28.61 329 ALA A N 1
ATOM 2594 C CA . ALA A 1 329 ? 35.775 -20.270 -56.292 1.00 28.61 329 ALA A CA 1
ATOM 2595 C C . ALA A 1 329 ? 36.477 -21.513 -55.713 1.00 28.61 329 ALA A C 1
ATOM 2597 O O . ALA A 1 329 ? 36.315 -21.868 -54.544 1.00 28.61 329 ALA A O 1
ATOM 2598 N N . LYS A 1 330 ? 37.221 -22.228 -56.567 1.00 34.75 330 LYS A N 1
ATOM 2599 C CA . LYS A 1 330 ? 38.281 -23.137 -56.113 1.00 34.75 330 LYS A CA 1
ATOM 2600 C C . LYS A 1 330 ? 39.506 -22.304 -55.742 1.00 34.75 330 LYS A C 1
ATOM 2602 O O . LYS A 1 330 ? 39.759 -21.276 -56.356 1.00 34.75 330 LYS A O 1
ATOM 2607 N N . ASP A 1 331 ? 40.241 -22.823 -54.771 1.00 32.44 331 ASP A N 1
ATOM 2608 C CA . ASP A 1 331 ? 41.424 -22.278 -54.106 1.00 32.44 331 ASP A CA 1
ATOM 2609 C C . ASP A 1 331 ? 41.141 -21.376 -52.898 1.00 32.44 331 ASP A C 1
ATOM 2611 O O . ASP A 1 331 ? 40.478 -20.348 -52.969 1.00 32.44 331 ASP A O 1
ATOM 2615 N N . PHE A 1 332 ? 41.723 -21.795 -51.768 1.00 29.42 332 PHE A N 1
ATOM 2616 C CA . PHE A 1 332 ? 41.806 -21.113 -50.473 1.00 29.42 332 PHE A CA 1
ATOM 2617 C C . PHE A 1 332 ? 40.788 -21.461 -49.369 1.00 29.42 332 PHE A C 1
ATOM 2619 O O . PHE A 1 332 ? 40.350 -20.592 -48.616 1.00 29.42 332 PHE A O 1
ATOM 2626 N N . ARG A 1 333 ? 40.485 -22.753 -49.165 1.00 28.94 333 ARG A N 1
ATOM 2627 C CA . ARG A 1 333 ? 40.008 -23.264 -47.860 1.00 28.94 333 ARG A CA 1
ATOM 2628 C C . ARG A 1 333 ? 40.596 -24.635 -47.525 1.00 28.94 333 ARG A C 1
ATOM 2630 O O . ARG A 1 333 ? 39.878 -25.618 -47.485 1.00 28.94 333 ARG A O 1
ATOM 2637 N N . ASP A 1 334 ? 41.887 -24.655 -47.213 1.00 31.12 334 ASP A N 1
ATOM 2638 C CA . ASP A 1 334 ? 42.496 -25.685 -46.365 1.00 31.12 334 ASP A CA 1
ATOM 2639 C C . ASP A 1 334 ? 43.419 -24.996 -45.356 1.00 31.12 334 ASP A C 1
ATOM 2641 O O . ASP A 1 334 ? 44.634 -24.888 -45.502 1.00 31.12 334 ASP A O 1
ATOM 2645 N N . THR A 1 335 ? 42.814 -24.447 -44.307 1.00 31.27 335 THR A N 1
ATOM 2646 C CA . THR A 1 335 ? 43.520 -24.172 -43.052 1.00 31.27 335 THR A CA 1
ATOM 2647 C C . THR A 1 335 ? 42.544 -24.434 -41.919 1.00 31.27 335 THR A C 1
ATOM 2649 O O . THR A 1 335 ? 41.897 -23.545 -41.372 1.00 31.27 335 THR A O 1
ATOM 2652 N N . VAL A 1 336 ? 42.386 -25.720 -41.618 1.00 36.12 336 VAL A N 1
ATOM 2653 C CA . VAL A 1 336 ? 41.733 -26.196 -40.402 1.00 36.12 336 VAL A CA 1
ATOM 2654 C C . VAL A 1 336 ? 42.518 -25.630 -39.218 1.00 36.12 336 VAL A C 1
ATOM 2656 O O . VAL A 1 336 ? 43.635 -26.062 -38.939 1.00 36.12 336 VAL A O 1
ATOM 2659 N N . LEU A 1 337 ? 41.957 -24.637 -38.524 1.00 30.47 337 LEU A N 1
ATOM 2660 C CA . LEU A 1 337 ? 42.428 -24.268 -37.191 1.00 30.47 337 LEU A CA 1
ATOM 2661 C C . LEU A 1 337 ? 42.303 -25.517 -36.298 1.00 30.47 337 LEU A C 1
ATOM 2663 O O . LEU A 1 337 ? 41.207 -26.078 -36.206 1.00 30.47 337 LEU A O 1
ATOM 2667 N N . PRO A 1 338 ? 43.389 -25.987 -35.659 1.00 33.19 338 PRO A N 1
ATOM 2668 C CA . PRO A 1 338 ? 43.323 -27.168 -34.814 1.00 33.19 338 PRO A CA 1
ATOM 2669 C C . PRO A 1 338 ? 42.411 -26.907 -33.604 1.00 33.19 338 PRO A C 1
ATOM 2671 O O . PRO A 1 338 ? 42.311 -25.767 -33.135 1.00 33.19 338 PRO A O 1
ATOM 2674 N N . PRO A 1 339 ? 41.750 -27.945 -33.060 1.00 32.62 339 PRO A N 1
ATOM 2675 C CA . PRO A 1 339 ? 40.907 -27.793 -31.884 1.00 32.62 339 PRO A CA 1
ATOM 2676 C C . PRO A 1 339 ? 41.749 -27.274 -30.714 1.00 32.62 339 PRO A C 1
ATOM 2678 O O . PRO A 1 339 ? 42.759 -27.872 -30.345 1.00 32.62 339 PRO A O 1
ATOM 2681 N N . VAL A 1 340 ? 41.326 -26.159 -30.115 1.00 33.16 340 VAL A N 1
ATOM 2682 C CA . VAL A 1 340 ? 41.967 -25.578 -28.929 1.00 33.16 340 VAL A CA 1
ATOM 2683 C C . VAL A 1 340 ? 41.778 -26.534 -27.750 1.00 33.16 340 VAL A C 1
ATOM 2685 O O . VAL A 1 340 ? 40.791 -26.477 -27.016 1.00 33.16 340 VAL A O 1
ATOM 2688 N N . THR A 1 341 ? 42.732 -27.438 -27.547 1.00 31.89 341 THR A N 1
ATOM 2689 C CA . THR A 1 341 ? 42.842 -28.213 -26.313 1.00 31.89 341 THR A CA 1
ATOM 2690 C C . THR A 1 341 ? 43.419 -27.310 -25.230 1.00 31.89 341 THR A C 1
ATOM 2692 O O . THR A 1 341 ? 44.606 -26.985 -25.243 1.00 31.89 341 THR A O 1
ATOM 2695 N N . ILE A 1 342 ? 42.594 -26.906 -24.261 1.00 39.44 342 ILE A N 1
ATOM 2696 C CA . ILE A 1 342 ? 43.061 -26.248 -23.034 1.00 39.44 342 ILE A CA 1
ATOM 2697 C C . ILE A 1 342 ? 43.774 -27.302 -22.170 1.00 39.44 342 ILE A C 1
ATOM 2699 O O . ILE A 1 342 ? 43.219 -27.842 -21.215 1.00 39.44 342 ILE A O 1
ATOM 2703 N N . THR A 1 343 ? 45.025 -27.613 -22.495 1.00 42.94 343 THR A N 1
ATOM 2704 C CA . THR A 1 343 ? 45.962 -28.285 -21.587 1.00 42.94 343 THR A CA 1
ATOM 2705 C C . THR A 1 343 ? 46.789 -27.227 -20.869 1.00 42.94 343 THR A C 1
ATOM 2707 O O . THR A 1 343 ? 47.972 -27.045 -21.138 1.00 42.94 343 THR A O 1
ATOM 2710 N N . ALA A 1 344 ? 46.158 -26.502 -19.943 1.00 37.12 344 ALA A N 1
ATOM 2711 C CA . ALA A 1 344 ? 46.900 -25.690 -18.983 1.00 37.12 344 ALA A CA 1
ATOM 2712 C C . ALA A 1 344 ? 47.699 -26.625 -18.048 1.00 37.12 344 ALA A C 1
ATOM 2714 O O . ALA A 1 344 ? 47.127 -27.604 -17.549 1.00 37.12 344 ALA A O 1
ATOM 2715 N N . PRO A 1 345 ? 48.995 -26.369 -17.788 1.00 44.09 345 PRO A N 1
ATOM 2716 C CA . PRO A 1 345 ? 49.803 -27.223 -16.930 1.00 44.09 345 PRO A CA 1
ATOM 2717 C C . PRO A 1 345 ? 49.259 -27.186 -15.499 1.00 44.09 345 PRO A C 1
ATOM 2719 O O . PRO A 1 345 ? 49.299 -26.178 -14.796 1.00 44.09 345 PRO A O 1
ATOM 2722 N N . VAL A 1 346 ? 48.713 -28.318 -15.070 1.00 57.25 346 VAL A N 1
ATOM 2723 C CA . VAL A 1 346 ? 48.173 -28.512 -13.728 1.00 57.25 346 VAL A CA 1
ATOM 2724 C C . VAL A 1 346 ? 49.347 -28.680 -12.763 1.00 57.25 346 VAL A C 1
ATOM 2726 O O . VAL A 1 346 ? 50.206 -29.537 -12.968 1.00 57.25 346 VAL A O 1
ATOM 2729 N N . THR A 1 347 ? 49.389 -27.885 -11.692 1.00 66.81 347 THR A N 1
ATOM 2730 C CA . THR A 1 347 ? 50.428 -28.002 -10.651 1.00 66.81 347 THR A CA 1
ATOM 2731 C C . THR A 1 347 ? 50.551 -29.449 -10.143 1.00 66.81 347 THR A C 1
ATOM 2733 O O . THR A 1 347 ? 49.546 -30.156 -10.015 1.00 66.81 347 THR A O 1
ATOM 2736 N N . ARG A 1 348 ? 51.770 -29.908 -9.795 1.00 56.56 348 ARG A N 1
ATOM 2737 C CA . ARG A 1 348 ? 52.032 -31.296 -9.331 1.00 56.56 348 ARG A CA 1
ATOM 2738 C C . ARG A 1 348 ? 51.055 -31.756 -8.237 1.00 56.56 348 ARG A C 1
ATOM 2740 O O . ARG A 1 348 ? 50.633 -32.912 -8.219 1.00 56.56 348 ARG A O 1
ATOM 2747 N N . ARG A 1 349 ? 50.640 -30.833 -7.362 1.00 55.00 349 ARG A N 1
ATOM 2748 C CA . ARG A 1 349 ? 49.673 -31.074 -6.280 1.00 55.00 349 ARG A CA 1
ATOM 2749 C C . ARG A 1 349 ? 48.264 -31.394 -6.797 1.00 55.00 349 ARG A C 1
ATOM 2751 O O . ARG A 1 349 ? 47.621 -32.304 -6.282 1.00 55.00 349 ARG A O 1
ATOM 2758 N N . GLN A 1 350 ? 47.791 -30.694 -7.825 1.00 62.78 350 GLN A N 1
ATOM 2759 C CA . GLN A 1 350 ? 46.484 -30.938 -8.443 1.00 62.78 350 GLN A CA 1
ATOM 2760 C C . GLN A 1 350 ? 46.493 -32.183 -9.347 1.00 62.78 350 GLN A C 1
ATOM 2762 O O . GLN A 1 350 ? 45.505 -32.917 -9.370 1.00 62.78 350 GLN A O 1
ATOM 2767 N N . ALA A 1 351 ? 47.610 -32.484 -10.021 1.00 67.00 351 ALA A N 1
ATOM 2768 C CA . ALA A 1 351 ? 47.770 -33.722 -10.789 1.00 67.00 351 ALA A CA 1
ATOM 2769 C C . ALA A 1 351 ? 47.704 -34.968 -9.883 1.00 67.00 351 ALA A C 1
ATOM 2771 O O . ALA A 1 351 ? 47.020 -35.938 -10.211 1.00 67.00 351 ALA A O 1
ATOM 2772 N N . ARG A 1 352 ? 48.337 -34.914 -8.700 1.00 63.31 352 ARG A N 1
ATOM 2773 C CA . ARG A 1 352 ? 48.250 -35.972 -7.680 1.00 63.31 352 ARG A CA 1
ATOM 2774 C C . ARG A 1 352 ? 46.816 -36.169 -7.176 1.00 63.31 352 ARG A C 1
ATOM 2776 O O . ARG A 1 352 ? 46.331 -37.294 -7.162 1.00 63.31 352 ARG A O 1
ATOM 2783 N N . LYS A 1 353 ? 46.108 -35.076 -6.873 1.00 67.00 353 LYS A N 1
ATOM 2784 C CA . LYS A 1 353 ? 44.718 -35.120 -6.390 1.00 67.00 353 LYS A CA 1
ATOM 2785 C C . LYS A 1 353 ? 43.752 -35.717 -7.424 1.00 67.00 353 LYS A C 1
ATOM 2787 O O . LYS A 1 353 ? 42.844 -36.450 -7.052 1.00 67.00 353 LYS A O 1
ATOM 2792 N N . ARG A 1 354 ? 43.977 -35.450 -8.720 1.00 66.06 354 ARG A N 1
ATOM 2793 C CA . ARG A 1 354 ? 43.220 -36.053 -9.836 1.00 66.06 354 ARG A CA 1
ATOM 2794 C C . ARG A 1 354 ? 43.500 -37.548 -10.007 1.00 66.06 354 ARG A C 1
ATOM 2796 O O . ARG A 1 354 ? 42.586 -38.303 -10.317 1.00 66.06 354 ARG A O 1
ATOM 2803 N N . ARG A 1 355 ? 44.747 -37.985 -9.793 1.00 64.25 355 ARG A N 1
ATOM 2804 C CA . ARG A 1 355 ? 45.098 -39.415 -9.807 1.00 64.25 355 ARG A CA 1
ATOM 2805 C C . ARG A 1 355 ? 44.432 -40.158 -8.650 1.00 64.25 355 ARG A C 1
ATOM 2807 O O . ARG A 1 355 ? 43.860 -41.214 -8.878 1.00 64.25 355 ARG A O 1
ATOM 2814 N N . GLU A 1 356 ? 44.425 -39.581 -7.449 1.00 63.59 356 GLU A N 1
ATOM 2815 C CA . GLU A 1 356 ? 43.771 -40.163 -6.264 1.00 63.59 356 GLU A CA 1
ATOM 2816 C C . GLU A 1 356 ? 42.242 -40.288 -6.438 1.00 63.59 356 GLU A C 1
ATOM 2818 O O . GLU A 1 356 ? 41.660 -41.322 -6.094 1.00 63.59 356 GLU A O 1
ATOM 2823 N N . THR A 1 357 ? 41.579 -39.289 -7.039 1.00 62.88 357 THR A N 1
ATOM 2824 C CA . THR A 1 357 ? 40.133 -39.349 -7.335 1.00 62.88 357 THR A CA 1
ATOM 2825 C C . THR A 1 357 ? 39.781 -40.298 -8.484 1.00 62.88 357 THR A C 1
ATOM 2827 O O . THR A 1 357 ? 38.740 -40.954 -8.440 1.00 62.88 357 THR A O 1
ATOM 2830 N N . ALA A 1 358 ? 40.643 -40.428 -9.496 1.00 66.62 358 ALA A N 1
ATOM 2831 C CA . ALA A 1 358 ? 40.465 -41.415 -10.562 1.00 66.62 358 ALA A CA 1
ATOM 2832 C C . ALA A 1 358 ? 40.635 -42.855 -10.044 1.00 66.62 358 ALA A C 1
ATOM 2834 O O . ALA A 1 358 ? 39.841 -43.732 -10.389 1.00 66.62 358 ALA A O 1
ATOM 2835 N N . LEU A 1 359 ? 41.615 -43.086 -9.160 1.00 56.91 359 LEU A N 1
ATOM 2836 C CA . LEU A 1 359 ? 41.865 -44.398 -8.556 1.00 56.91 359 LEU A CA 1
ATOM 2837 C C . LEU A 1 359 ? 40.696 -44.839 -7.662 1.00 56.91 359 LEU A C 1
ATOM 2839 O O . LEU A 1 359 ? 40.251 -45.981 -7.735 1.00 56.91 359 LEU A O 1
ATOM 2843 N N . THR A 1 360 ? 40.142 -43.919 -6.867 1.00 58.84 360 THR A N 1
ATOM 2844 C CA . THR A 1 360 ? 38.968 -44.195 -6.018 1.00 58.84 360 THR A CA 1
ATOM 2845 C C . THR A 1 360 ? 37.700 -44.457 -6.827 1.00 58.84 360 THR A C 1
ATOM 2847 O O . THR A 1 360 ? 36.894 -45.292 -6.420 1.00 58.84 360 THR A O 1
ATOM 2850 N N . ARG A 1 361 ? 37.524 -43.810 -7.987 1.00 46.03 361 ARG A N 1
ATOM 2851 C CA . ARG A 1 361 ? 36.400 -44.081 -8.900 1.00 46.03 361 ARG A CA 1
ATOM 2852 C C . ARG A 1 361 ? 36.526 -45.454 -9.569 1.00 46.03 361 ARG A C 1
ATOM 2854 O O . ARG A 1 361 ? 35.562 -46.208 -9.556 1.00 46.03 361 ARG A O 1
ATOM 2861 N N . SER A 1 362 ? 37.730 -45.813 -10.021 1.00 55.44 362 SER A N 1
ATOM 2862 C CA . SER A 1 362 ? 38.046 -47.142 -10.568 1.00 55.44 362 SER A CA 1
ATOM 2863 C C . SER A 1 362 ? 37.786 -48.271 -9.557 1.00 55.44 362 SER A C 1
ATOM 2865 O O . SER A 1 362 ? 37.106 -49.245 -9.873 1.00 55.44 362 SER A O 1
ATOM 2867 N N . LEU A 1 363 ? 38.217 -48.107 -8.300 1.00 52.50 363 LEU A N 1
ATOM 2868 C CA . LEU A 1 363 ? 37.960 -49.081 -7.227 1.00 52.50 363 LEU A CA 1
ATOM 2869 C C . LEU A 1 363 ? 36.466 -49.208 -6.876 1.00 52.50 363 LEU A C 1
ATOM 2871 O O . LEU A 1 363 ? 36.002 -50.282 -6.484 1.00 52.50 363 LEU A O 1
ATOM 2875 N N . ARG A 1 364 ? 35.695 -48.122 -7.021 1.00 40.81 364 ARG A N 1
ATOM 2876 C CA . ARG A 1 364 ? 34.240 -48.115 -6.806 1.00 40.81 364 ARG A CA 1
ATOM 2877 C C . ARG A 1 364 ? 33.503 -48.853 -7.925 1.00 40.81 364 ARG A C 1
ATOM 2879 O O . ARG A 1 364 ? 32.602 -49.635 -7.630 1.00 40.81 364 ARG A O 1
ATOM 2886 N N . ASP A 1 365 ? 33.933 -48.667 -9.170 1.00 54.50 365 ASP A N 1
ATOM 2887 C CA . ASP A 1 365 ? 33.376 -49.359 -10.337 1.00 54.50 365 ASP A CA 1
ATOM 2888 C C . ASP A 1 365 ? 33.757 -50.852 -10.356 1.00 54.50 365 ASP A C 1
ATOM 2890 O O . ASP A 1 365 ? 32.929 -51.699 -10.700 1.00 54.50 365 ASP A O 1
ATOM 2894 N N . GLN A 1 366 ? 34.954 -51.217 -9.876 1.00 53.66 366 GLN A N 1
ATOM 2895 C CA . GLN A 1 366 ? 35.344 -52.620 -9.663 1.00 53.66 366 GLN A CA 1
ATOM 2896 C C . GLN A 1 366 ? 34.507 -53.313 -8.571 1.00 53.66 366 GLN A C 1
ATOM 2898 O O . GLN A 1 366 ? 34.140 -54.475 -8.728 1.00 53.66 366 GLN A O 1
ATOM 2903 N N . ARG A 1 367 ? 34.122 -52.605 -7.494 1.00 47.50 367 ARG A N 1
ATOM 2904 C CA . ARG A 1 367 ? 33.182 -53.134 -6.480 1.00 47.50 367 ARG A CA 1
ATOM 2905 C C . ARG A 1 367 ? 31.756 -53.302 -7.004 1.00 47.50 367 ARG A C 1
ATOM 2907 O O . ARG A 1 367 ? 31.081 -54.258 -6.639 1.00 47.50 367 ARG A O 1
ATOM 2914 N N . LEU A 1 368 ? 31.284 -52.383 -7.844 1.00 50.34 368 LEU A N 1
ATOM 2915 C CA . LEU A 1 368 ? 29.944 -52.462 -8.438 1.00 50.34 368 LEU A CA 1
ATOM 2916 C C . LEU A 1 368 ? 29.840 -53.582 -9.482 1.00 50.34 368 LEU A C 1
ATOM 2918 O O . LEU A 1 368 ? 28.784 -54.196 -9.633 1.00 50.34 368 LEU A O 1
ATOM 2922 N N . THR A 1 369 ? 30.935 -53.873 -10.185 1.00 51.22 369 THR A N 1
ATOM 2923 C CA . THR A 1 369 ? 31.002 -54.972 -11.159 1.00 51.22 369 THR A CA 1
ATOM 2924 C C . THR A 1 369 ? 31.187 -56.339 -10.498 1.00 51.22 369 THR A C 1
ATOM 2926 O O . THR A 1 369 ? 30.609 -57.306 -10.993 1.00 51.22 369 THR A O 1
ATOM 2929 N N . SER A 1 370 ? 31.882 -56.434 -9.356 1.00 49.16 370 SER A N 1
ATOM 2930 C CA . SER A 1 370 ? 31.940 -57.676 -8.569 1.00 49.16 370 SER A CA 1
ATOM 2931 C C . SER A 1 370 ? 30.613 -57.998 -7.871 1.00 49.16 370 SER A C 1
ATOM 2933 O O . SER A 1 370 ? 30.197 -59.152 -7.883 1.00 49.16 370 SER A O 1
ATOM 2935 N N . GLN A 1 371 ? 29.875 -56.992 -7.382 1.00 49.69 371 GLN A N 1
ATOM 2936 C CA . GLN A 1 371 ? 28.530 -57.181 -6.808 1.00 49.69 371 GLN A CA 1
ATOM 2937 C C . GLN A 1 371 ? 27.454 -57.574 -7.837 1.00 49.69 371 GLN A C 1
ATOM 2939 O O . GLN A 1 371 ? 26.413 -58.102 -7.460 1.00 49.69 371 GLN A O 1
ATOM 2944 N N . ARG A 1 372 ? 27.683 -57.353 -9.140 1.00 42.66 372 ARG A N 1
ATOM 2945 C CA . ARG A 1 372 ? 26.775 -57.788 -10.222 1.00 42.66 372 ARG A CA 1
ATOM 2946 C C . ARG A 1 372 ? 27.063 -59.198 -10.756 1.00 42.66 372 ARG A C 1
ATOM 2948 O O . ARG A 1 372 ? 26.331 -59.652 -11.631 1.00 42.66 372 ARG A O 1
ATOM 2955 N N . ARG A 1 373 ? 28.108 -59.881 -10.271 1.00 37.03 373 ARG A N 1
ATOM 2956 C CA . ARG A 1 373 ? 28.533 -61.217 -10.733 1.00 37.03 373 ARG A CA 1
ATOM 2957 C C . ARG A 1 373 ? 28.470 -62.286 -9.630 1.00 37.03 373 ARG A C 1
ATOM 2959 O O . ARG A 1 373 ? 29.333 -63.154 -9.579 1.00 37.03 373 ARG A O 1
ATOM 2966 N N . GLU A 1 374 ? 27.446 -62.263 -8.778 1.00 34.47 374 GLU A N 1
ATOM 2967 C CA . GLU A 1 374 ? 27.066 -63.461 -8.015 1.00 34.47 374 GLU A CA 1
ATOM 2968 C C . GLU A 1 374 ? 25.954 -64.218 -8.764 1.00 34.47 374 GLU A C 1
ATOM 2970 O O . GLU A 1 374 ? 24.897 -63.640 -9.027 1.00 34.47 374 GLU A O 1
ATOM 2975 N N . PRO A 1 375 ? 26.167 -65.489 -9.154 1.00 38.56 375 PRO A N 1
ATOM 2976 C CA . PRO A 1 375 ? 25.134 -66.296 -9.785 1.00 38.56 375 PRO A CA 1
ATOM 2977 C C . PRO A 1 375 ? 24.089 -66.722 -8.748 1.00 38.56 375 PRO A C 1
ATOM 2979 O O . PRO A 1 375 ? 24.410 -67.265 -7.691 1.00 38.56 375 PRO A O 1
ATOM 2982 N N . THR A 1 376 ? 22.820 -66.500 -9.081 1.00 37.06 376 THR A N 1
ATOM 2983 C CA . THR A 1 376 ? 21.636 -66.985 -8.368 1.00 37.06 376 THR A CA 1
ATOM 2984 C C . THR A 1 376 ? 21.730 -68.494 -8.129 1.00 37.06 376 THR A C 1
ATOM 2986 O O . THR A 1 376 ? 21.556 -69.299 -9.044 1.00 37.06 376 THR A O 1
ATOM 2989 N N . ARG A 1 377 ? 21.993 -68.895 -6.880 1.00 32.91 377 ARG A N 1
ATOM 2990 C CA . ARG A 1 377 ? 21.931 -70.294 -6.445 1.00 32.91 377 ARG A CA 1
ATOM 2991 C C . ARG A 1 377 ? 20.501 -70.629 -6.027 1.00 32.91 377 ARG A C 1
ATOM 2993 O O . ARG A 1 377 ? 19.943 -70.016 -5.122 1.00 32.91 377 ARG A O 1
ATOM 3000 N N . ALA A 1 378 ? 19.922 -71.605 -6.716 1.00 35.69 378 ALA A N 1
ATOM 3001 C CA . ALA A 1 378 ? 18.621 -72.186 -6.432 1.00 35.69 378 ALA A CA 1
ATOM 3002 C C . ALA A 1 378 ? 18.519 -72.772 -5.007 1.00 35.69 378 ALA A C 1
ATOM 3004 O O . ALA A 1 378 ? 19.465 -73.377 -4.506 1.00 35.69 378 ALA A O 1
ATOM 3005 N N . GLY A 1 379 ? 17.320 -72.652 -4.424 1.00 37.03 379 GLY A N 1
ATOM 3006 C CA . GLY A 1 379 ? 16.736 -73.626 -3.498 1.00 37.03 379 GLY A CA 1
ATOM 3007 C C . GLY A 1 379 ? 17.269 -73.670 -2.064 1.00 37.03 379 GLY A C 1
ATOM 3008 O O . GLY A 1 379 ? 18.125 -74.490 -1.748 1.00 37.03 379 GLY A O 1
ATOM 3009 N N . ARG A 1 380 ? 16.637 -72.909 -1.160 1.00 31.58 380 ARG A N 1
ATOM 3010 C CA . ARG A 1 380 ? 16.273 -73.371 0.197 1.00 31.58 380 ARG A CA 1
ATOM 3011 C C . ARG A 1 380 ? 15.259 -72.417 0.827 1.00 31.58 380 ARG A C 1
ATOM 3013 O O . ARG A 1 380 ? 15.520 -71.228 0.969 1.00 31.58 380 ARG A O 1
ATOM 3020 N N . ALA A 1 381 ? 14.096 -72.959 1.180 1.00 41.59 381 ALA A N 1
ATOM 3021 C CA . ALA A 1 381 ? 13.071 -72.269 1.949 1.00 41.59 381 ALA A CA 1
ATOM 3022 C C . ALA A 1 381 ? 13.604 -71.914 3.348 1.00 41.59 381 ALA A C 1
ATOM 3024 O O . ALA A 1 381 ? 14.207 -72.757 4.014 1.00 41.59 381 ALA A O 1
ATOM 3025 N N . ALA A 1 382 ? 13.360 -70.679 3.783 1.00 38.41 382 ALA A N 1
ATOM 3026 C CA . ALA A 1 382 ? 13.603 -70.205 5.143 1.00 38.41 382 ALA A CA 1
ATOM 3027 C C . ALA A 1 382 ? 12.262 -69.779 5.781 1.00 38.41 382 ALA A C 1
ATOM 3029 O O . ALA A 1 382 ? 11.349 -69.370 5.058 1.00 38.41 382 ALA A O 1
ATOM 3030 N N . PRO A 1 383 ? 12.101 -69.931 7.107 1.00 40.28 383 PRO A N 1
ATOM 3031 C CA . PRO A 1 383 ? 10.800 -70.015 7.762 1.00 40.28 383 PRO A CA 1
ATOM 3032 C C . PRO A 1 383 ? 10.135 -68.648 7.967 1.00 40.28 383 PRO A C 1
ATOM 3034 O O . PRO A 1 383 ? 10.793 -67.629 8.169 1.00 40.28 383 PRO A O 1
ATOM 3037 N N . VAL A 1 384 ? 8.800 -68.651 7.959 1.00 45.53 384 VAL A N 1
ATOM 3038 C CA . VAL A 1 384 ? 7.954 -67.479 8.225 1.00 45.53 384 VAL A CA 1
ATOM 3039 C C . VAL A 1 384 ? 8.154 -66.993 9.675 1.00 45.53 384 VAL A C 1
ATOM 3041 O O . VAL A 1 384 ? 8.074 -67.815 10.591 1.00 45.53 384 VAL A O 1
ATOM 3044 N N . PRO A 1 385 ? 8.369 -65.684 9.920 1.00 46.28 385 PRO A N 1
ATOM 3045 C CA . PRO A 1 385 ? 8.544 -65.140 11.268 1.00 46.28 385 PRO A CA 1
ATOM 3046 C C . PRO A 1 385 ? 7.295 -65.316 12.162 1.00 46.28 385 PRO A C 1
ATOM 3048 O O . PRO A 1 385 ? 6.173 -65.164 11.668 1.00 46.28 385 PRO A O 1
ATOM 3051 N N . PRO A 1 386 ? 7.440 -65.532 13.488 1.00 45.56 386 PRO A N 1
ATOM 3052 C CA . PRO A 1 386 ? 6.322 -65.837 14.397 1.00 45.56 386 PRO A CA 1
ATOM 3053 C C . PRO A 1 386 ? 5.293 -64.708 14.575 1.00 45.56 386 PRO A C 1
ATOM 3055 O O . PRO A 1 386 ? 4.217 -64.935 15.117 1.00 45.56 386 PRO A O 1
ATOM 3058 N N . LEU A 1 387 ? 5.593 -63.494 14.108 1.00 47.16 387 LEU A N 1
ATOM 3059 C CA . LEU A 1 387 ? 4.758 -62.307 14.317 1.00 47.16 387 LEU A CA 1
ATOM 3060 C C . LEU A 1 387 ? 3.722 -62.060 13.209 1.00 47.16 387 LEU A C 1
ATOM 3062 O O . LEU A 1 387 ? 2.857 -61.206 13.376 1.00 47.16 387 LEU A O 1
ATOM 3066 N N . LEU A 1 388 ? 3.751 -62.824 12.109 1.00 46.81 388 LEU A N 1
ATOM 3067 C CA . LEU A 1 388 ? 2.740 -62.719 11.045 1.00 46.81 388 LEU A CA 1
ATOM 3068 C C . LEU A 1 388 ? 1.561 -63.696 11.207 1.00 46.81 388 LEU A C 1
ATOM 3070 O O . LEU A 1 388 ? 0.521 -63.496 10.585 1.00 46.81 388 LEU A O 1
ATOM 3074 N N . LYS A 1 389 ? 1.681 -64.722 12.063 1.00 47.88 389 LYS A N 1
ATOM 3075 C CA . LYS A 1 389 ? 0.584 -65.671 12.336 1.00 47.88 389 LYS A CA 1
ATOM 3076 C C . LYS A 1 389 ? -0.475 -65.106 13.291 1.00 47.88 389 LYS A C 1
ATOM 3078 O O . LYS A 1 389 ? -1.645 -65.441 13.138 1.00 47.88 389 LYS A O 1
ATOM 3083 N N . SER A 1 390 ? -0.110 -64.210 14.217 1.00 49.75 390 SER A N 1
ATOM 3084 C CA . SER A 1 390 ? -1.095 -63.579 15.114 1.00 49.75 390 SER A CA 1
ATOM 3085 C C . SER A 1 390 ? -1.947 -62.522 14.403 1.00 49.75 390 SER A C 1
ATOM 3087 O O . SER A 1 390 ? -3.135 -62.399 14.686 1.00 49.75 390 SER A O 1
ATOM 3089 N N . TRP A 1 391 ? -1.379 -61.815 13.423 1.00 47.12 391 TRP A N 1
ATOM 3090 C CA . TRP A 1 391 ? -2.085 -60.778 12.663 1.00 47.12 391 TRP A CA 1
ATOM 3091 C C . TRP A 1 391 ? -3.104 -61.328 11.656 1.00 47.12 391 TRP A C 1
ATOM 3093 O O . TRP A 1 391 ? -4.101 -60.665 11.382 1.00 47.12 391 TRP A O 1
ATOM 3103 N N . LEU A 1 392 ? -2.888 -62.536 11.124 1.00 49.00 392 LEU A N 1
ATOM 3104 C CA . LEU A 1 392 ? -3.833 -63.184 10.205 1.00 49.00 392 LEU A CA 1
ATOM 3105 C C . LEU A 1 392 ? -5.000 -63.861 10.950 1.00 49.00 392 LEU A C 1
ATOM 3107 O O . LEU A 1 392 ? -6.136 -63.751 10.503 1.00 49.00 392 LEU A O 1
ATOM 3111 N N . SER A 1 393 ? -4.767 -64.424 12.143 1.00 49.22 393 SER A N 1
ATOM 3112 C CA . SER A 1 393 ? -5.830 -65.025 12.975 1.00 49.22 393 SER A CA 1
ATOM 3113 C C . SER A 1 393 ? -6.817 -63.995 13.563 1.00 49.22 393 SER A C 1
ATOM 3115 O O . SER A 1 393 ? -7.995 -64.297 13.758 1.00 49.22 393 SER A O 1
ATOM 3117 N N . LEU A 1 394 ? -6.373 -62.755 13.798 1.00 50.62 394 LEU A N 1
ATOM 3118 C CA . LEU A 1 394 ? -7.225 -61.664 14.299 1.00 50.62 394 LEU A CA 1
ATOM 3119 C C . LEU A 1 394 ? -8.089 -61.007 13.210 1.00 50.62 394 LEU A C 1
ATOM 3121 O O . LEU A 1 394 ? -9.025 -60.279 13.531 1.00 50.62 394 LEU A O 1
ATOM 3125 N N . ARG A 1 395 ? -7.798 -61.251 11.925 1.00 43.84 395 ARG A N 1
ATOM 3126 C CA . ARG A 1 395 ? -8.539 -60.650 10.805 1.00 43.84 395 ARG A CA 1
ATOM 3127 C C . ARG A 1 395 ? -9.689 -61.527 10.303 1.00 43.84 395 ARG A C 1
ATOM 3129 O O . ARG A 1 395 ? -10.646 -60.990 9.759 1.00 43.84 395 ARG A O 1
ATOM 3136 N N . GLU A 1 396 ? -9.629 -62.836 10.541 1.00 48.25 396 GLU A N 1
ATOM 3137 C CA . GLU A 1 396 ? -10.704 -63.783 10.198 1.00 48.25 396 GLU A CA 1
ATOM 3138 C C . GLU A 1 396 ? -11.802 -63.860 11.273 1.00 48.25 396 GLU A C 1
ATOM 3140 O O . GLU A 1 396 ? -12.952 -64.127 10.950 1.00 48.25 396 GLU A O 1
ATOM 3145 N N . THR A 1 397 ? -11.515 -63.508 12.531 1.00 50.00 397 THR A N 1
ATOM 3146 C CA . THR A 1 397 ? -12.524 -63.496 13.615 1.00 50.00 397 THR A CA 1
ATOM 3147 C C . THR A 1 397 ? -13.361 -62.211 13.686 1.00 50.00 397 THR A C 1
ATOM 3149 O O . THR A 1 397 ? -14.402 -62.196 14.340 1.00 50.00 397 THR A O 1
ATOM 3152 N N . ALA A 1 398 ? -12.957 -61.145 12.985 1.00 49.25 398 ALA A N 1
ATOM 3153 C CA . ALA A 1 398 ? -13.664 -59.859 12.952 1.00 49.25 398 ALA A CA 1
ATOM 3154 C C . ALA A 1 398 ? -14.637 -59.703 11.763 1.00 49.25 398 ALA A C 1
ATOM 3156 O O . ALA A 1 398 ? -15.293 -58.673 11.651 1.00 49.25 398 ALA A O 1
ATOM 3157 N N . SER A 1 399 ? -14.737 -60.702 10.875 1.00 44.12 399 SER A N 1
ATOM 3158 C CA . SER A 1 399 ? -15.647 -60.675 9.714 1.00 44.12 399 SER A CA 1
ATOM 3159 C C . SER A 1 399 ? -16.870 -61.592 9.861 1.00 44.12 399 SER A C 1
ATOM 3161 O O . SER A 1 399 ? -17.670 -61.668 8.931 1.00 44.12 399 SER A O 1
ATOM 3163 N N . GLU A 1 400 ? -17.044 -62.266 11.004 1.00 45.94 400 GLU A N 1
ATOM 3164 C CA . GLU A 1 400 ? -18.136 -63.234 11.217 1.00 45.94 400 GLU A CA 1
ATOM 3165 C C . GLU A 1 400 ? -19.093 -62.885 12.371 1.00 45.94 400 GLU A C 1
ATOM 3167 O O . GLU A 1 400 ? -19.968 -63.676 12.717 1.00 45.94 400 GLU A O 1
ATOM 3172 N N . LYS A 1 401 ? -18.997 -61.680 12.945 1.00 44.66 401 LYS A N 1
ATOM 3173 C CA . LYS A 1 401 ? -20.024 -61.135 13.844 1.00 44.66 401 LYS A CA 1
ATOM 3174 C C . LYS A 1 401 ? -20.228 -59.646 13.565 1.00 44.66 401 LYS A C 1
ATOM 3176 O O . LYS A 1 401 ? -19.266 -58.888 13.585 1.00 44.66 401 LYS A O 1
ATOM 3181 N N . THR A 1 402 ? -21.483 -59.318 13.255 1.00 42.09 402 THR A N 1
ATOM 3182 C CA . THR A 1 402 ? -22.187 -58.031 13.437 1.00 42.09 402 THR A CA 1
ATOM 3183 C C . THR A 1 402 ? -21.481 -56.969 14.263 1.00 42.09 402 THR A C 1
ATOM 3185 O O . THR A 1 402 ? -21.058 -57.316 15.392 1.00 42.09 402 THR A O 1
#